Protein AF-A0A3N5GL76-F1 (afdb_monomer)

Sequence (429 aa):
MSTSVSLRRSLRKIQTFRLLPRRDLETIIERMIYKEYKPGEVLWRTSAQTDFLGIIQRGDIVVEYRVNGSVIRSVKLSAGDFMLPRNLKGANTHSTVLTRAVTDVRLCVLRMDQIDILRSKWSGADISLSQKIRYDQSLTWKMLWIAIVVCSIMFLSWNDMIRVASGILYSISDNASQSTYDDQRALELLKYAESIDPEAVFAHNREGYLWFQRKILPKAKEAFEQALEIDQVNGPVLNNLSVMYFATDQVSQAMAYQQRAVQNDPDSALVKYNMGVVLMKQNYNIDALREFKEASFINPTWALPYIQQGFLYTQAGDYVKSEDAARKAIKIDFTQKPAHLILAIALYNQDKSREALKTVEYILRIDPEDRISRFYMARILSDLGEFDAALLTLKRLLKSTTDPGQISRITAEIEAIHRFLKSLPPGAR

Mean predicted aligned error: 17.06 Å

Nearest PDB structures (foldseek):
  6eou-assembly1_A  TM=8.530E-01  e=4.451E-11  Homo sapiens
  6q6h-assembly1_J  TM=8.115E-01  e=1.788E-09  Homo sapiens
  5a31-assembly1_F  TM=7.720E-01  e=1.161E-09  Homo sapiens
  8a61-assembly1_F  TM=8.236E-01  e=9.578E-09  Saccharomyces cerevisiae
  9gaw-assembly1_J  TM=5.959E-01  e=9.130E-09  Homo sapiens

Radius of gyration: 29.06 Å; Cα contacts (8 Å, |Δi|>4): 578; chains: 1; bounding box: 67×46×91 Å

Structure (mmCIF, N/CA/C/O backbone):
data_AF-A0A3N5GL76-F1
#
_entry.id   AF-A0A3N5GL76-F1
#
loop_
_atom_site.group_PDB
_atom_site.id
_atom_site.type_symbol
_atom_site.label_atom_id
_atom_site.label_alt_id
_atom_site.label_comp_id
_atom_site.label_asym_id
_atom_site.label_entity_id
_atom_site.label_seq_id
_atom_site.pdbx_PDB_ins_code
_atom_site.Cartn_x
_atom_site.Cartn_y
_atom_site.Cartn_z
_atom_site.occupancy
_atom_site.B_iso_or_equiv
_atom_site.auth_seq_id
_atom_site.auth_comp_id
_atom_site.auth_asym_id
_atom_site.auth_atom_id
_atom_site.pdbx_PDB_model_num
ATOM 1 N N . MET A 1 1 ? -8.701 12.694 -48.378 1.00 45.00 1 MET A N 1
ATOM 2 C CA . MET A 1 1 ? -9.925 11.864 -48.471 1.00 45.00 1 MET A CA 1
ATOM 3 C C . MET A 1 1 ? -9.520 10.462 -48.887 1.00 45.00 1 MET A C 1
ATOM 5 O O . MET A 1 1 ? -8.949 10.328 -49.955 1.00 45.00 1 MET A O 1
ATOM 9 N N . SER A 1 2 ? -9.740 9.442 -48.055 1.00 35.62 2 SER A N 1
ATOM 10 C CA . SER A 1 2 ? -9.559 8.043 -48.467 1.00 35.62 2 SER A CA 1
ATOM 11 C C . SER A 1 2 ? -10.301 7.112 -47.500 1.00 35.62 2 SER A C 1
ATOM 13 O O . SER A 1 2 ? -9.839 6.809 -46.405 1.00 35.62 2 SER A O 1
ATOM 15 N N . THR A 1 3 ? -11.511 6.746 -47.930 1.00 43.53 3 THR A N 1
ATOM 16 C CA . THR A 1 3 ? -12.314 5.575 -47.542 1.00 43.53 3 THR A CA 1
ATOM 17 C C . THR A 1 3 ? -12.700 5.424 -46.067 1.00 43.53 3 THR A C 1
ATOM 19 O O . THR A 1 3 ? -12.054 4.712 -45.305 1.00 43.53 3 THR A O 1
ATOM 22 N N . SER A 1 4 ? -13.840 6.005 -45.669 1.00 50.34 4 SER A N 1
ATOM 23 C CA . SER A 1 4 ? -14.575 5.426 -44.540 1.00 50.34 4 SER A CA 1
ATOM 24 C C . SER A 1 4 ? -15.046 4.029 -44.959 1.00 50.34 4 SER A C 1
ATOM 26 O O . SER A 1 4 ? -15.718 3.851 -45.979 1.00 50.34 4 SER A O 1
ATOM 28 N N . VAL A 1 5 ? -14.633 3.002 -44.221 1.00 61.47 5 VAL A N 1
ATOM 29 C CA . VAL A 1 5 ? -15.070 1.633 -44.507 1.00 61.47 5 VAL A CA 1
ATOM 30 C C . VAL A 1 5 ? -16.506 1.475 -44.009 1.00 61.47 5 VAL A C 1
ATOM 32 O O . VAL A 1 5 ? -16.834 1.866 -42.888 1.00 61.47 5 VAL A O 1
ATOM 35 N N . SER A 1 6 ? -17.386 0.909 -44.841 1.00 78.75 6 SER A N 1
ATOM 36 C CA . SER A 1 6 ? -18.772 0.640 -44.442 1.00 78.75 6 SER A CA 1
ATOM 37 C C . SER A 1 6 ? -18.801 -0.293 -43.227 1.00 78.75 6 SER A C 1
ATOM 39 O O . SER A 1 6 ? -18.352 -1.437 -43.323 1.00 78.75 6 SER A O 1
ATOM 41 N N . LEU A 1 7 ? -19.379 0.164 -42.108 1.00 80.56 7 LEU A N 1
ATOM 42 C CA . LEU A 1 7 ? -19.514 -0.625 -40.873 1.00 80.56 7 LEU A CA 1
ATOM 43 C C . LEU A 1 7 ? -20.190 -1.978 -41.125 1.00 80.56 7 LEU A C 1
ATOM 45 O O . LEU A 1 7 ? -19.774 -2.989 -40.568 1.00 80.56 7 LEU A O 1
ATOM 49 N N . ARG A 1 8 ? -21.157 -2.030 -42.051 1.00 81.31 8 ARG A N 1
ATOM 50 C CA . ARG A 1 8 ? -21.812 -3.276 -42.484 1.00 81.31 8 ARG A CA 1
ATOM 51 C C . ARG A 1 8 ? -20.815 -4.291 -43.034 1.00 81.31 8 ARG A C 1
ATOM 53 O O . ARG A 1 8 ? -20.909 -5.479 -42.735 1.00 81.31 8 ARG A O 1
ATOM 60 N N . ARG A 1 9 ? -19.860 -3.832 -43.850 1.00 81.19 9 ARG A N 1
ATOM 61 C CA . ARG A 1 9 ? -18.835 -4.690 -44.458 1.00 81.19 9 ARG A CA 1
ATOM 62 C C . ARG A 1 9 ? -17.897 -5.245 -43.389 1.00 81.19 9 ARG A C 1
ATOM 64 O O . ARG A 1 9 ? -17.576 -6.428 -43.443 1.00 81.19 9 ARG A O 1
ATOM 71 N N . SER A 1 10 ? -17.512 -4.423 -42.415 1.00 81.19 10 SER A N 1
ATOM 72 C CA . SER A 1 10 ? -16.672 -4.840 -41.286 1.00 81.19 10 SER A CA 1
ATOM 73 C C . SER A 1 10 ? -17.399 -5.813 -40.356 1.00 81.19 10 SER A C 1
ATOM 75 O O . SER A 1 10 ? -16.844 -6.856 -40.024 1.00 81.19 10 SER A O 1
ATOM 77 N N . LEU A 1 11 ? -18.666 -5.548 -40.016 1.00 75.62 11 LEU A N 1
ATOM 78 C CA . LEU A 1 11 ? -19.491 -6.449 -39.204 1.00 75.62 11 LEU A CA 1
ATOM 79 C C . LEU A 1 11 ? -19.627 -7.828 -39.861 1.00 75.62 11 LEU A C 1
ATOM 81 O O . LEU A 1 11 ? -19.427 -8.839 -39.198 1.00 75.62 11 LEU A O 1
ATOM 85 N N . ARG A 1 12 ? -19.850 -7.895 -41.181 1.00 81.19 12 ARG A N 1
ATOM 86 C CA . ARG A 1 12 ? -19.952 -9.175 -41.911 1.00 81.19 12 ARG A CA 1
ATOM 87 C C . ARG A 1 12 ? -18.671 -10.019 -41.917 1.00 81.19 12 ARG A C 1
ATOM 89 O O . ARG A 1 12 ? -18.743 -11.221 -42.200 1.00 81.19 12 ARG A O 1
ATOM 96 N N . LYS A 1 13 ? -17.504 -9.439 -41.600 1.00 76.88 13 LYS A N 1
ATOM 97 C CA . LYS A 1 13 ? -16.268 -10.217 -41.406 1.00 76.88 13 LYS A CA 1
ATOM 98 C C . LYS A 1 13 ? -16.378 -11.132 -40.180 1.00 76.88 13 LYS A C 1
ATOM 100 O O . LYS A 1 13 ? -15.825 -12.231 -40.203 1.00 76.88 13 LYS A O 1
ATOM 105 N N . ILE A 1 14 ? -17.137 -10.722 -39.162 1.00 69.94 14 ILE A N 1
ATOM 106 C CA . ILE A 1 14 ? -17.344 -11.451 -37.908 1.00 69.94 14 ILE A CA 1
ATOM 107 C C . ILE A 1 14 ? -18.424 -12.517 -38.118 1.00 69.94 14 ILE A C 1
ATOM 109 O O . ILE A 1 14 ? -19.529 -12.217 -38.568 1.00 69.94 14 ILE A O 1
ATOM 113 N N . GLN A 1 15 ? -18.113 -13.767 -37.766 1.00 67.12 15 GLN A N 1
ATOM 114 C CA . GLN A 1 15 ? -18.992 -14.922 -37.989 1.00 67.12 15 GLN A CA 1
ATOM 115 C C . GLN A 1 15 ? -20.411 -14.706 -37.439 1.00 67.12 15 GLN A C 1
ATOM 117 O O . GLN A 1 15 ? -21.379 -14.976 -38.144 1.00 67.12 15 GLN A O 1
ATOM 122 N N . THR A 1 16 ? -20.522 -14.138 -36.236 1.00 64.38 16 THR A N 1
ATOM 123 C CA . THR A 1 16 ? -21.782 -13.817 -35.545 1.00 64.38 16 THR A CA 1
ATOM 124 C C . THR A 1 16 ? -22.713 -12.919 -36.361 1.00 64.38 16 THR A C 1
ATOM 126 O O . THR A 1 16 ? -23.918 -13.136 -36.370 1.00 64.38 16 THR A O 1
ATOM 129 N N . PHE A 1 17 ? -22.174 -11.922 -37.069 1.00 74.06 17 PHE A N 1
ATOM 130 C CA . PHE A 1 17 ? -22.975 -10.921 -37.788 1.00 74.06 17 PHE A CA 1
ATOM 131 C C . PHE A 1 17 ? -23.073 -11.201 -39.292 1.00 74.06 17 PHE A C 1
ATOM 133 O O . PHE A 1 17 ? -23.785 -10.503 -40.012 1.00 74.06 17 PHE A O 1
ATOM 140 N N . ARG A 1 18 ? -22.360 -12.217 -39.795 1.00 76.56 18 ARG A N 1
ATOM 141 C CA . ARG A 1 18 ? -22.274 -12.527 -41.228 1.00 76.56 18 ARG A CA 1
ATOM 142 C C . ARG A 1 18 ? -23.629 -12.872 -41.846 1.00 76.56 18 ARG A C 1
ATOM 144 O O . ARG A 1 18 ? -23.879 -12.480 -42.983 1.00 76.56 18 ARG A O 1
ATOM 151 N N . LEU A 1 19 ? -24.466 -13.597 -41.103 1.00 74.50 19 LEU A N 1
ATOM 152 C CA . LEU A 1 19 ? -25.762 -14.107 -41.563 1.00 74.50 19 LEU A CA 1
ATOM 153 C C . LEU A 1 19 ? -26.955 -13.265 -41.094 1.00 74.50 19 LEU A C 1
ATOM 155 O O . LEU A 1 19 ? -28.089 -13.593 -41.432 1.00 74.50 19 LEU A O 1
ATOM 159 N N . LEU A 1 20 ? -26.725 -12.187 -40.335 1.00 72.81 20 LEU A N 1
ATOM 160 C CA . LEU A 1 20 ? -27.826 -11.359 -39.856 1.00 72.81 20 LEU A CA 1
ATOM 161 C C . LEU A 1 20 ? -28.514 -10.616 -41.016 1.00 72.81 20 LEU A C 1
ATOM 163 O O . LEU A 1 20 ? -27.828 -10.075 -41.900 1.00 72.81 20 LEU A O 1
ATOM 167 N N . PRO A 1 21 ? -29.859 -10.538 -41.005 1.00 77.94 21 PRO A N 1
ATOM 168 C CA . PRO A 1 21 ? -30.613 -9.692 -41.915 1.00 77.94 21 PRO A CA 1
ATOM 169 C C . PRO A 1 21 ? -30.118 -8.246 -41.884 1.00 77.94 21 PRO A C 1
ATOM 171 O O . PRO A 1 21 ? -29.675 -7.727 -40.858 1.00 77.94 21 PRO A O 1
ATOM 174 N N . ARG A 1 22 ? -30.235 -7.553 -43.023 1.00 77.44 22 ARG A N 1
ATOM 175 C CA . ARG A 1 22 ? -29.781 -6.159 -43.141 1.00 77.44 22 ARG A CA 1
ATOM 176 C C . ARG A 1 22 ? -30.419 -5.256 -42.083 1.00 77.44 22 ARG A C 1
ATOM 178 O O . ARG A 1 22 ? -29.711 -4.438 -41.516 1.00 77.44 22 ARG A O 1
ATOM 185 N N . ARG A 1 23 ? -31.714 -5.439 -41.803 1.00 78.38 23 ARG A N 1
ATOM 186 C CA . ARG A 1 23 ? -32.461 -4.676 -40.793 1.00 78.38 23 ARG A CA 1
ATOM 187 C C . ARG A 1 23 ? -31.800 -4.751 -39.412 1.00 78.38 23 ARG A C 1
ATOM 189 O O . ARG A 1 23 ? -31.580 -3.714 -38.800 1.00 78.38 23 ARG A O 1
ATOM 196 N N . ASP A 1 24 ? -31.413 -5.947 -38.977 1.00 74.50 24 ASP A N 1
ATOM 197 C CA . ASP A 1 24 ? -30.811 -6.158 -37.657 1.00 74.50 24 ASP A CA 1
ATOM 198 C C . ASP A 1 24 ? -29.392 -5.585 -37.581 1.00 74.50 24 ASP A C 1
ATOM 200 O O . ASP A 1 24 ? -28.999 -5.029 -36.557 1.00 74.50 24 ASP A O 1
ATOM 204 N N . LEU A 1 25 ? -28.637 -5.643 -38.686 1.00 75.25 25 LEU A N 1
ATOM 205 C CA . LEU A 1 25 ? -27.336 -4.977 -38.783 1.00 75.25 25 LEU A CA 1
ATOM 206 C C . LEU A 1 25 ? -27.452 -3.451 -38.662 1.00 75.25 25 LEU A C 1
ATOM 208 O O . LEU A 1 25 ? -26.600 -2.853 -38.010 1.00 75.25 25 LEU A O 1
ATOM 212 N N . GLU A 1 26 ? -28.475 -2.817 -39.252 1.00 79.56 26 GLU A N 1
ATOM 213 C CA . GLU A 1 26 ? -28.678 -1.367 -39.075 1.00 79.56 26 GLU A CA 1
ATOM 214 C C . GLU A 1 26 ? -29.009 -1.036 -37.613 1.00 79.56 26 GLU A C 1
ATOM 216 O O . GLU A 1 26 ? -28.407 -0.126 -37.054 1.00 79.56 26 GLU A O 1
ATOM 221 N N . THR A 1 27 ? -29.870 -1.820 -36.951 1.00 75.75 27 THR A N 1
ATOM 222 C CA . THR A 1 27 ? -30.196 -1.620 -35.526 1.00 75.75 27 THR A CA 1
ATOM 223 C C . THR A 1 27 ? -28.968 -1.751 -34.619 1.00 75.75 27 THR A C 1
ATOM 225 O O . THR A 1 27 ? -28.855 -1.047 -33.615 1.00 75.75 27 THR A O 1
ATOM 228 N N . ILE A 1 28 ? -28.026 -2.636 -34.960 1.00 72.25 28 ILE A N 1
ATOM 229 C CA . ILE A 1 28 ? -26.739 -2.731 -34.259 1.00 72.25 28 ILE A CA 1
ATOM 230 C C . ILE A 1 28 ? -25.911 -1.465 -34.494 1.00 72.25 28 ILE A C 1
ATOM 232 O O . ILE A 1 28 ? -25.393 -0.897 -33.535 1.00 72.25 28 ILE A O 1
ATOM 236 N N . ILE A 1 29 ? -25.793 -1.024 -35.751 1.00 80.25 29 ILE A N 1
ATOM 237 C CA . ILE A 1 29 ? -25.009 0.157 -36.138 1.00 80.25 29 ILE A CA 1
ATOM 238 C C . ILE A 1 29 ? -25.532 1.420 -35.443 1.00 80.25 29 ILE A C 1
ATOM 240 O O . ILE A 1 29 ? -24.730 2.199 -34.936 1.00 80.25 29 ILE A O 1
ATOM 244 N N . GLU A 1 30 ? -26.852 1.594 -35.353 1.00 79.31 30 GLU A N 1
ATOM 245 C CA . GLU A 1 30 ? -27.503 2.720 -34.662 1.00 79.31 30 GLU A CA 1
ATOM 246 C C . GLU A 1 30 ? -27.156 2.802 -33.169 1.00 79.31 30 GLU A C 1
ATOM 248 O O . GLU A 1 30 ? -27.197 3.880 -32.581 1.00 79.31 30 GLU A O 1
ATOM 253 N N . ARG A 1 31 ? -26.791 1.676 -32.545 1.00 75.00 31 ARG A N 1
ATOM 254 C CA . ARG A 1 31 ? -26.395 1.610 -31.130 1.00 75.00 31 ARG A CA 1
ATOM 255 C C . ARG A 1 31 ? -24.891 1.721 -30.902 1.00 75.00 31 ARG A C 1
ATOM 257 O O . ARG A 1 31 ? -24.461 1.745 -29.748 1.00 75.00 31 ARG A O 1
ATOM 264 N N . MET A 1 32 ? -24.080 1.756 -31.960 1.00 80.38 32 MET A N 1
ATOM 265 C CA . MET A 1 32 ? -22.637 1.918 -31.814 1.00 80.38 32 MET A CA 1
ATOM 266 C C . MET A 1 32 ? -22.286 3.385 -31.544 1.00 80.38 32 MET A C 1
ATOM 268 O O . MET A 1 32 ? -22.858 4.304 -32.124 1.00 80.38 32 MET A O 1
ATOM 272 N N . ILE A 1 33 ? -21.299 3.603 -30.681 1.00 80.12 33 ILE A N 1
ATOM 273 C CA . ILE A 1 33 ? -20.817 4.930 -30.296 1.00 80.12 33 ILE A CA 1
ATOM 274 C C . ILE A 1 33 ? -19.494 5.199 -31.009 1.00 80.12 33 ILE A C 1
ATOM 276 O O . ILE A 1 33 ? -18.626 4.326 -31.077 1.00 80.12 33 ILE A O 1
ATOM 280 N N . TYR A 1 34 ? -19.316 6.416 -31.514 1.00 83.44 34 TYR A N 1
ATOM 281 C CA . TYR A 1 34 ? -18.061 6.845 -32.123 1.00 83.44 34 TYR A CA 1
ATOM 282 C C . TYR A 1 34 ? -17.116 7.421 -31.075 1.00 83.44 34 TYR A C 1
ATOM 284 O O . TYR A 1 34 ? -17.518 8.203 -30.216 1.00 83.44 34 TYR A O 1
ATOM 292 N N . LYS A 1 35 ? -15.845 7.045 -31.178 1.00 84.81 35 LYS A N 1
ATOM 293 C CA . LYS A 1 35 ? -14.746 7.632 -30.419 1.00 84.81 35 LYS A CA 1
ATOM 294 C C . LYS A 1 35 ? -13.632 8.022 -31.371 1.00 84.81 35 LYS A C 1
ATOM 296 O O . LYS A 1 35 ? -13.310 7.270 -32.292 1.00 84.81 35 LYS A O 1
ATOM 301 N N . GLU A 1 36 ? -13.062 9.190 -31.141 1.00 87.56 36 GLU A N 1
ATOM 302 C CA . GLU A 1 36 ? -11.925 9.690 -31.900 1.00 87.56 36 GLU A CA 1
ATOM 303 C C . GLU A 1 36 ? -10.697 9.693 -31.005 1.00 87.56 36 GLU A C 1
ATOM 305 O O . GLU A 1 36 ? -10.800 10.004 -29.820 1.00 87.56 36 GLU A O 1
ATOM 310 N N . TYR A 1 37 ? -9.569 9.303 -31.585 1.00 84.12 37 TYR A N 1
ATOM 311 C CA . TYR A 1 37 ? -8.294 9.206 -30.900 1.00 84.12 37 TYR A CA 1
ATOM 312 C C . TYR A 1 37 ? -7.211 9.855 -31.746 1.00 84.12 37 TYR A C 1
ATOM 314 O O . TYR A 1 37 ? -7.135 9.616 -32.955 1.00 84.12 37 TYR A O 1
ATOM 322 N N . LYS A 1 38 ? -6.366 10.650 -31.100 1.00 87.06 38 LYS A N 1
ATOM 323 C CA . LYS A 1 38 ? -5.179 11.248 -31.715 1.00 87.06 38 LYS A CA 1
ATOM 324 C C . LYS A 1 38 ? -3.995 10.274 -31.681 1.00 87.06 38 LYS A C 1
ATOM 326 O O . LYS A 1 38 ? -3.970 9.384 -30.828 1.00 87.06 38 LYS A O 1
ATOM 331 N N . PRO A 1 39 ? -2.989 10.439 -32.560 1.00 87.25 39 PRO A N 1
ATOM 332 C CA . PRO A 1 39 ? -1.768 9.641 -32.523 1.00 87.25 39 PRO A CA 1
ATOM 333 C C . PRO A 1 39 ? -1.150 9.598 -31.118 1.00 87.25 39 PRO A C 1
ATOM 335 O O . PRO A 1 39 ? -1.017 10.625 -30.457 1.00 87.25 39 PRO A O 1
ATOM 338 N N . GLY A 1 40 ? -0.779 8.402 -30.665 1.00 74.19 40 GLY A N 1
ATOM 339 C CA . GLY A 1 40 ? -0.200 8.147 -29.344 1.00 74.19 40 GLY A CA 1
ATOM 340 C C . GLY A 1 40 ? -1.215 7.907 -28.221 1.00 74.19 40 GLY A C 1
ATOM 341 O O . GLY A 1 40 ? -0.841 7.328 -27.200 1.00 74.19 40 GLY A O 1
ATOM 342 N N . GLU A 1 41 ? -2.489 8.272 -28.395 1.00 74.94 41 GLU A N 1
ATOM 343 C CA . GLU A 1 41 ? -3.509 8.037 -27.370 1.00 74.94 41 GLU A CA 1
ATOM 344 C C . GLU A 1 41 ? -3.783 6.543 -27.176 1.00 74.94 41 GLU A C 1
ATOM 346 O O . GLU A 1 41 ? -3.725 5.735 -28.109 1.00 74.94 41 GLU A O 1
ATOM 351 N N . VAL A 1 42 ? -4.099 6.172 -25.936 1.00 79.94 42 VAL A N 1
ATOM 352 C CA . VAL A 1 42 ? -4.422 4.794 -25.568 1.00 79.94 42 VAL A CA 1
ATOM 353 C C . VAL A 1 42 ? -5.914 4.552 -25.775 1.00 79.94 42 VAL A C 1
ATOM 355 O O . VAL A 1 42 ? -6.755 5.152 -25.107 1.00 79.94 42 VAL A O 1
ATOM 358 N N . LEU A 1 43 ? -6.248 3.627 -26.674 1.00 76.31 43 LEU A N 1
ATOM 359 C CA . LEU A 1 43 ? -7.631 3.247 -26.955 1.00 76.31 43 LEU A CA 1
ATOM 360 C C . LEU A 1 43 ? -8.154 2.229 -25.947 1.00 76.31 43 LEU A C 1
ATOM 362 O O . LEU A 1 43 ? -9.335 2.253 -25.598 1.00 76.31 43 LEU A O 1
ATOM 366 N N . TRP A 1 44 ? -7.298 1.289 -25.536 1.00 70.06 44 TRP A N 1
ATOM 367 C CA . TRP A 1 44 ? -7.729 0.115 -24.786 1.00 70.06 44 TRP A CA 1
ATOM 368 C C . TRP A 1 44 ? -6.617 -0.485 -23.916 1.00 70.06 44 TRP A C 1
ATOM 370 O O . TRP A 1 44 ? -5.449 -0.511 -24.314 1.00 70.06 44 TRP A O 1
ATOM 380 N N . ARG A 1 45 ? -7.016 -0.979 -22.732 1.00 67.62 45 ARG A N 1
ATOM 381 C CA . ARG A 1 45 ? -6.197 -1.713 -21.753 1.00 67.62 45 ARG A CA 1
ATOM 382 C C . ARG A 1 45 ? -7.009 -2.889 -21.192 1.00 67.62 45 ARG A C 1
ATOM 384 O O . ARG A 1 45 ? -8.139 -2.694 -20.739 1.00 67.62 45 ARG A O 1
ATOM 391 N N . THR A 1 46 ? -6.458 -4.103 -21.207 1.00 57.31 46 THR A N 1
ATOM 392 C CA . THR A 1 46 ? -7.199 -5.344 -20.869 1.00 57.31 46 THR A CA 1
ATOM 393 C C . THR A 1 46 ? -7.644 -5.442 -19.412 1.00 57.31 46 THR A C 1
ATOM 395 O O . THR A 1 46 ? -8.621 -6.133 -19.134 1.00 57.31 46 THR A O 1
ATOM 398 N N . SER A 1 47 ? -6.982 -4.747 -18.482 1.00 47.94 47 SER A N 1
ATOM 399 C CA . SER A 1 47 ? -7.335 -4.782 -17.056 1.00 47.94 47 SER A CA 1
ATOM 400 C C . SER A 1 47 ? -8.638 -4.044 -16.718 1.00 47.94 47 SER A C 1
ATOM 402 O O . SER A 1 47 ? -9.162 -4.235 -15.625 1.00 47.94 47 SER A O 1
ATOM 404 N N . ALA A 1 48 ? -9.197 -3.248 -17.644 1.00 43.78 48 ALA A N 1
ATOM 405 C CA . ALA A 1 48 ? -10.304 -2.338 -17.338 1.00 43.78 48 ALA A CA 1
ATOM 406 C C . ALA A 1 48 ? -11.609 -2.557 -18.128 1.00 43.78 48 ALA A C 1
ATOM 408 O O . ALA A 1 48 ? -12.649 -2.056 -17.704 1.00 43.78 48 ALA A O 1
ATOM 409 N N . GLN A 1 49 ? -11.607 -3.242 -19.279 1.00 50.31 49 GLN A N 1
ATOM 410 C CA . GLN A 1 49 ? -12.813 -3.347 -20.118 1.00 50.31 49 GLN A CA 1
ATOM 411 C C . GLN A 1 49 ? -12.879 -4.675 -20.878 1.00 50.31 49 GLN A C 1
ATOM 413 O O . GLN A 1 49 ? -12.188 -4.859 -21.882 1.00 50.31 49 GLN A O 1
ATOM 418 N N . THR A 1 50 ? -13.749 -5.581 -20.425 1.00 48.94 50 THR A N 1
ATOM 419 C CA . THR A 1 50 ? -13.965 -6.905 -21.036 1.00 48.94 50 THR A CA 1
ATOM 420 C C . THR A 1 50 ? -15.138 -6.961 -22.017 1.00 48.94 50 THR A C 1
ATOM 422 O O . THR A 1 50 ? -15.289 -7.965 -22.712 1.00 48.94 50 THR A O 1
ATOM 425 N N . ASP A 1 51 ? -15.938 -5.892 -22.122 1.00 53.34 51 ASP A N 1
ATOM 426 C CA . ASP A 1 51 ? -17.319 -6.001 -22.614 1.00 53.34 51 ASP A CA 1
ATOM 427 C C . ASP A 1 51 ? -17.651 -5.015 -23.750 1.00 53.34 51 ASP A C 1
ATOM 429 O O . ASP A 1 51 ? -18.675 -4.333 -23.711 1.00 53.34 51 ASP A O 1
ATOM 433 N N . PHE A 1 52 ? -16.822 -4.916 -24.797 1.00 65.69 52 PHE A N 1
ATOM 434 C CA . PHE A 1 52 ? -17.223 -4.210 -26.027 1.00 65.69 52 PHE A CA 1
ATOM 435 C C . PHE A 1 52 ? -16.575 -4.760 -27.310 1.00 65.69 52 PHE A C 1
ATOM 437 O O . PHE A 1 52 ? -15.457 -5.259 -27.289 1.00 65.69 52 PHE A O 1
ATOM 444 N N . LEU A 1 53 ? -17.269 -4.636 -28.442 1.00 72.81 53 LEU A N 1
ATOM 445 C CA . LEU A 1 53 ? -16.764 -4.827 -29.804 1.00 72.81 53 LEU A CA 1
ATOM 446 C C . LEU A 1 53 ? -16.298 -3.476 -30.364 1.00 72.81 53 LEU A C 1
ATOM 448 O O . LEU A 1 53 ? -17.072 -2.519 -30.370 1.00 72.81 53 LEU A O 1
ATOM 452 N N . GLY A 1 54 ? -15.062 -3.400 -30.862 1.00 80.44 54 GLY A N 1
ATOM 453 C CA . GLY A 1 54 ? -14.529 -2.212 -31.541 1.00 80.44 54 GLY A CA 1
ATOM 454 C C . GLY A 1 54 ? -14.311 -2.457 -33.034 1.00 80.44 54 GLY A C 1
ATOM 455 O O . GLY A 1 54 ? -13.747 -3.482 -33.401 1.00 80.44 54 GLY A O 1
ATOM 456 N N . ILE A 1 55 ? -14.722 -1.528 -33.899 1.00 83.44 55 ILE A N 1
ATOM 457 C CA . ILE A 1 55 ? -14.450 -1.547 -35.346 1.00 83.44 55 ILE A CA 1
ATOM 458 C C . ILE A 1 55 ? -13.716 -0.269 -35.731 1.00 83.44 55 ILE A C 1
ATOM 460 O O . ILE A 1 55 ? -14.191 0.834 -35.455 1.00 83.44 55 ILE A O 1
ATOM 464 N N . ILE A 1 56 ? -12.578 -0.409 -36.406 1.00 86.25 56 ILE A N 1
ATOM 465 C CA . ILE A 1 56 ? -11.782 0.730 -36.865 1.00 86.25 56 ILE A CA 1
ATOM 466 C C . ILE A 1 56 ? -12.431 1.266 -38.140 1.00 86.25 56 ILE A C 1
ATOM 468 O O . ILE A 1 56 ? -12.433 0.601 -39.176 1.00 86.25 56 ILE A O 1
ATOM 472 N N . GLN A 1 57 ? -13.016 2.460 -38.083 1.00 84.75 57 GLN A N 1
ATOM 473 C CA . GLN A 1 57 ? -13.646 3.082 -39.249 1.00 84.75 57 GLN A CA 1
ATOM 474 C C . GLN A 1 57 ? -12.618 3.818 -40.116 1.00 84.75 57 GLN A C 1
ATOM 476 O O . GLN A 1 57 ? -12.754 3.860 -41.341 1.00 84.75 57 GLN A O 1
ATOM 481 N N . ARG A 1 58 ? -11.610 4.408 -39.467 1.00 88.25 58 ARG A N 1
ATOM 482 C CA . ARG A 1 58 ? -10.508 5.151 -40.083 1.00 88.25 58 ARG A CA 1
ATOM 483 C C . ARG A 1 58 ? -9.286 5.108 -39.167 1.00 88.25 58 ARG A C 1
ATOM 485 O O . ARG A 1 58 ? -9.457 5.120 -37.951 1.00 88.25 58 ARG A O 1
ATOM 492 N N . GLY A 1 59 ? -8.099 5.132 -39.765 1.00 87.44 59 GLY A N 1
ATOM 493 C CA . GLY A 1 59 ? -6.823 5.193 -39.060 1.00 87.44 59 GLY A CA 1
ATOM 494 C C . GLY A 1 59 ? -6.214 3.816 -38.814 1.00 87.44 59 GLY A C 1
ATOM 495 O O . GLY A 1 59 ? -6.774 2.790 -39.202 1.00 87.44 59 GLY A O 1
ATOM 496 N N . ASP A 1 60 ? -5.059 3.840 -38.166 1.00 86.88 60 ASP A N 1
ATOM 497 C CA . ASP A 1 60 ? -4.244 2.681 -37.827 1.00 86.88 60 ASP A CA 1
ATOM 498 C C . ASP A 1 60 ? -4.025 2.645 -36.319 1.00 86.88 60 ASP A C 1
ATOM 500 O O . ASP A 1 60 ? -3.744 3.672 -35.695 1.00 86.88 60 ASP A O 1
ATOM 504 N N . ILE A 1 61 ? -4.096 1.450 -35.747 1.00 86.44 61 ILE A N 1
ATOM 505 C CA . ILE A 1 61 ? -3.785 1.198 -34.343 1.00 86.44 61 ILE A CA 1
ATOM 506 C C . ILE A 1 61 ? -2.738 0.099 -34.236 1.00 86.44 61 ILE A C 1
ATOM 508 O O . ILE A 1 61 ? -2.607 -0.755 -35.114 1.00 86.44 61 ILE A O 1
ATOM 512 N N . VAL A 1 62 ? -2.020 0.098 -33.124 1.00 86.69 62 VAL A N 1
ATOM 513 C CA . VAL A 1 62 ? -1.101 -0.974 -32.756 1.00 86.69 62 VAL A CA 1
ATOM 514 C C . VAL A 1 62 ? -1.570 -1.580 -31.445 1.00 86.69 62 VAL A C 1
ATOM 516 O O . VAL A 1 62 ? -1.848 -0.869 -30.481 1.00 86.69 62 VAL A O 1
ATOM 519 N N . VAL A 1 63 ? -1.690 -2.904 -31.444 1.00 82.69 63 VAL A N 1
ATOM 520 C CA . VAL A 1 63 ? -2.073 -3.734 -30.306 1.00 82.69 63 VAL A CA 1
ATOM 521 C C . VAL A 1 63 ? -0.828 -4.465 -29.817 1.00 82.69 63 VAL A C 1
ATOM 523 O O . VAL A 1 63 ? -0.325 -5.366 -30.489 1.00 82.69 63 VAL A O 1
ATOM 526 N N . GLU A 1 64 ? -0.341 -4.093 -28.642 1.00 79.94 64 GLU A N 1
ATOM 527 C CA . GLU A 1 64 ? 0.835 -4.677 -28.006 1.00 79.94 64 GLU A CA 1
ATOM 528 C C . GLU A 1 64 ? 0.427 -5.592 -26.860 1.00 79.94 64 GLU A C 1
ATOM 530 O O . GLU A 1 64 ? -0.286 -5.184 -25.947 1.00 79.94 64 GLU A O 1
ATOM 535 N N . TYR A 1 65 ? 0.922 -6.822 -26.877 1.00 73.94 65 TYR A N 1
ATOM 536 C CA . TYR A 1 65 ? 0.795 -7.778 -25.789 1.00 73.94 65 TYR A CA 1
ATOM 537 C C . TYR A 1 65 ? 2.052 -7.677 -24.935 1.00 73.94 65 TYR A C 1
ATOM 539 O O . TYR A 1 65 ? 3.151 -7.973 -25.411 1.00 73.94 65 TYR A O 1
ATOM 547 N N . ARG A 1 66 ? 1.886 -7.256 -23.685 1.00 68.94 66 ARG A N 1
ATOM 548 C CA . ARG A 1 66 ? 2.968 -7.032 -22.731 1.00 68.94 66 ARG A CA 1
ATOM 549 C C . ARG A 1 66 ? 2.885 -8.018 -21.574 1.00 68.94 66 ARG A C 1
ATOM 551 O O . ARG A 1 66 ? 1.789 -8.344 -21.132 1.00 68.94 66 ARG A O 1
ATOM 558 N N . VAL A 1 67 ? 4.023 -8.456 -21.050 1.00 63.16 67 VAL A N 1
ATOM 559 C CA . VAL A 1 67 ? 4.116 -9.177 -19.766 1.00 63.16 67 VAL A CA 1
ATOM 560 C C . VAL A 1 67 ? 5.213 -8.507 -18.958 1.00 63.16 67 VAL A C 1
ATOM 562 O O . VAL A 1 67 ? 6.304 -8.287 -19.475 1.00 63.16 67 VAL A O 1
ATOM 565 N N . ASN A 1 68 ? 4.911 -8.151 -17.708 1.00 60.19 68 ASN A N 1
ATOM 566 C CA . ASN A 1 68 ? 5.838 -7.449 -16.811 1.00 60.19 68 ASN A CA 1
ATOM 567 C C . ASN A 1 68 ? 6.481 -6.187 -17.433 1.00 60.19 68 ASN A C 1
ATOM 569 O O . ASN A 1 68 ? 7.637 -5.884 -17.165 1.00 60.19 68 ASN A O 1
ATOM 573 N N . GLY A 1 69 ? 5.740 -5.461 -18.279 1.00 58.88 69 GLY A N 1
ATOM 574 C CA . GLY A 1 69 ? 6.198 -4.228 -18.938 1.00 58.88 69 GLY A CA 1
ATOM 575 C C . GLY A 1 69 ? 6.843 -4.426 -20.316 1.00 58.88 69 GLY A C 1
ATOM 576 O O . GLY A 1 69 ? 6.777 -3.524 -21.146 1.00 58.88 69 GLY A O 1
ATOM 577 N N . SER A 1 70 ? 7.364 -5.615 -20.627 1.00 61.38 70 SER A N 1
ATOM 578 C CA . SER A 1 70 ? 8.006 -5.902 -21.918 1.00 61.38 70 SER A CA 1
ATOM 579 C C . SER A 1 70 ? 6.994 -6.298 -22.996 1.00 61.38 70 SER A C 1
ATOM 581 O O . SER A 1 70 ? 6.111 -7.121 -22.749 1.00 61.38 70 SER A O 1
ATOM 583 N N . VAL A 1 71 ? 7.132 -5.747 -24.209 1.00 71.31 71 VAL A N 1
ATOM 584 C CA . VAL A 1 71 ? 6.311 -6.108 -25.381 1.00 71.31 71 VAL A CA 1
ATOM 585 C C . VAL A 1 71 ? 6.768 -7.459 -25.931 1.00 71.31 71 VAL A C 1
ATOM 587 O O . VAL A 1 71 ? 7.894 -7.596 -26.391 1.00 71.31 71 VAL A O 1
ATOM 590 N N . ILE A 1 72 ? 5.881 -8.453 -25.919 1.00 72.00 72 ILE A N 1
ATOM 591 C CA . ILE A 1 72 ? 6.148 -9.796 -26.463 1.00 72.00 72 ILE A CA 1
ATOM 592 C C . ILE A 1 72 ? 5.612 -9.931 -27.888 1.00 72.00 72 ILE A C 1
ATOM 594 O O . ILE A 1 72 ? 6.146 -10.679 -28.703 1.00 72.00 72 ILE A O 1
ATOM 598 N N . ARG A 1 73 ? 4.524 -9.225 -28.206 1.00 75.31 73 ARG A N 1
ATOM 599 C CA . ARG A 1 73 ? 3.908 -9.262 -29.533 1.00 75.31 73 ARG A CA 1
ATOM 600 C C . ARG A 1 73 ? 3.290 -7.917 -29.858 1.00 75.31 73 ARG A C 1
ATOM 602 O O . ARG A 1 73 ? 2.616 -7.340 -29.014 1.00 75.31 73 ARG A O 1
ATOM 609 N N . SER A 1 74 ? 3.442 -7.473 -31.098 1.00 78.31 74 SER A N 1
ATOM 610 C CA . SER A 1 74 ? 2.777 -6.284 -31.625 1.00 78.31 74 SER A CA 1
ATOM 611 C C . SER A 1 74 ? 1.990 -6.648 -32.882 1.00 78.31 74 SER A C 1
ATOM 613 O O . SER A 1 74 ? 2.467 -7.407 -33.727 1.00 78.31 74 SER A O 1
ATOM 615 N N . VAL A 1 75 ? 0.750 -6.173 -32.979 1.00 82.12 75 VAL A N 1
ATOM 616 C CA . VAL A 1 75 ? -0.138 -6.387 -34.126 1.00 82.12 75 VAL A CA 1
ATOM 617 C C . VAL A 1 75 ? -0.673 -5.039 -34.578 1.00 82.12 75 VAL A C 1
ATOM 619 O O . VAL A 1 75 ? -1.361 -4.355 -33.824 1.00 82.12 75 VAL A O 1
ATOM 622 N N . LYS A 1 76 ? -0.388 -4.669 -35.826 1.00 86.25 76 LYS A N 1
ATOM 623 C CA . LYS A 1 76 ? -0.979 -3.488 -36.454 1.00 86.25 76 LYS A CA 1
ATOM 624 C C . LYS A 1 76 ? -2.357 -3.843 -37.018 1.00 86.25 76 LYS A C 1
ATOM 626 O O . LYS A 1 76 ? -2.481 -4.835 -37.732 1.00 86.25 76 LYS A O 1
ATOM 631 N N . LEU A 1 77 ? -3.368 -3.040 -36.699 1.00 83.44 77 LEU A N 1
ATOM 632 C CA . LEU A 1 77 ? -4.718 -3.143 -37.256 1.00 83.44 77 LEU A CA 1
ATOM 633 C C . LEU A 1 77 ? -5.076 -1.838 -37.966 1.00 83.44 77 LEU A C 1
ATOM 635 O O . LEU A 1 77 ? -4.717 -0.753 -37.502 1.00 83.44 77 LEU A O 1
ATOM 639 N N . SER A 1 78 ? -5.807 -1.949 -39.070 1.00 88.12 78 SER A N 1
ATOM 640 C CA . SER A 1 78 ? -6.124 -0.818 -39.944 1.00 88.12 78 SER A CA 1
ATOM 641 C C . SER A 1 78 ? -7.631 -0.669 -40.154 1.00 88.12 78 SER A C 1
ATOM 643 O O . SER A 1 78 ? -8.449 -1.459 -39.673 1.00 88.12 78 SER A O 1
ATOM 645 N N . ALA A 1 79 ? -8.028 0.382 -40.873 1.00 84.69 79 ALA A N 1
ATOM 646 C CA . ALA A 1 79 ? -9.426 0.650 -41.189 1.00 84.69 79 ALA A CA 1
ATOM 647 C C . ALA A 1 79 ? -10.142 -0.578 -41.791 1.00 84.69 79 ALA A C 1
ATOM 649 O O . ALA A 1 79 ? -9.721 -1.165 -42.788 1.00 84.69 79 ALA A O 1
ATOM 650 N N . GLY A 1 80 ? -11.275 -0.944 -41.194 1.00 76.62 80 GLY A N 1
ATOM 651 C CA . GLY A 1 80 ? -12.069 -2.114 -41.555 1.00 76.62 80 GLY A CA 1
ATOM 652 C C . GLY A 1 80 ? -11.766 -3.373 -40.741 1.00 76.62 80 GLY A C 1
ATOM 653 O O . GLY A 1 80 ? -12.495 -4.360 -40.903 1.00 76.62 80 GLY A O 1
ATOM 654 N N . ASP A 1 81 ? -10.740 -3.365 -39.891 1.00 81.50 81 ASP A N 1
ATOM 655 C CA . ASP A 1 81 ? -10.490 -4.426 -38.916 1.00 81.50 81 ASP A CA 1
ATOM 656 C C . ASP A 1 81 ? -11.299 -4.206 -37.631 1.00 81.50 81 ASP A C 1
ATOM 658 O O . ASP A 1 81 ? -11.887 -3.143 -37.396 1.00 81.50 81 ASP A O 1
ATOM 662 N N . PHE A 1 82 ? -11.386 -5.254 -36.816 1.00 77.94 82 PHE A N 1
ATOM 663 C CA . PHE A 1 82 ? -12.184 -5.268 -35.596 1.00 77.94 82 PHE A CA 1
ATOM 664 C C . PHE A 1 82 ? -11.400 -5.858 -34.425 1.00 77.94 82 PHE A C 1
ATOM 666 O O . PHE A 1 82 ? -10.486 -6.661 -34.605 1.00 77.94 82 PHE A O 1
ATOM 673 N N . MET A 1 83 ? -11.802 -5.487 -33.213 1.00 74.31 83 MET A N 1
ATOM 674 C CA . MET A 1 83 ? -11.234 -5.975 -31.961 1.00 74.31 83 MET A CA 1
ATOM 675 C C . MET A 1 83 ? -12.309 -6.673 -31.130 1.00 74.31 83 MET A C 1
ATOM 677 O O . MET A 1 83 ? -13.393 -6.124 -30.921 1.00 74.31 83 MET A O 1
ATOM 681 N N . LEU A 1 84 ? -11.988 -7.870 -30.632 1.00 65.69 84 LEU A N 1
ATOM 682 C CA . LEU A 1 84 ? -12.828 -8.638 -29.711 1.00 65.69 84 LEU A CA 1
ATOM 683 C C . LEU A 1 84 ? -12.078 -8.879 -28.389 1.00 65.69 84 LEU A C 1
ATOM 685 O O . LEU A 1 84 ? -10.975 -9.427 -28.432 1.00 65.69 84 LEU A O 1
ATOM 689 N N . PRO A 1 85 ? -12.681 -8.591 -27.219 1.00 52.84 85 PRO A N 1
ATOM 690 C CA . PRO A 1 85 ? -12.024 -8.720 -25.914 1.00 52.84 85 PRO A CA 1
ATOM 691 C C . PRO A 1 85 ? -11.503 -10.130 -25.612 1.00 52.84 85 PRO A C 1
ATOM 693 O O . PRO A 1 85 ? -10.468 -10.292 -24.973 1.00 52.84 85 PRO A O 1
ATOM 696 N N . ARG A 1 86 ? -12.189 -11.175 -26.100 1.00 51.47 86 ARG A N 1
ATOM 697 C CA . ARG A 1 86 ? -11.789 -12.576 -25.868 1.00 51.47 86 ARG A CA 1
ATOM 698 C C . ARG A 1 86 ? -10.605 -13.035 -26.721 1.00 51.47 86 ARG A C 1
ATOM 700 O O . ARG A 1 86 ? -9.888 -13.924 -26.282 1.00 51.47 86 ARG A O 1
ATOM 707 N N . ASN A 1 87 ? -10.349 -12.400 -27.867 1.00 48.00 87 ASN A N 1
ATOM 708 C CA . ASN A 1 87 ? -9.167 -12.684 -28.695 1.00 48.00 87 ASN A CA 1
ATOM 709 C C . ASN A 1 87 ? -7.896 -12.004 -28.161 1.00 48.00 87 ASN A C 1
ATOM 711 O O . ASN A 1 87 ? -6.813 -12.216 -28.695 1.00 48.00 87 ASN A O 1
ATOM 715 N N . LEU A 1 88 ? -8.044 -11.177 -27.125 1.00 48.47 88 LEU A N 1
ATOM 716 C CA . LEU A 1 88 ? -6.988 -10.360 -26.542 1.00 48.47 88 LEU A CA 1
ATOM 717 C C . LEU A 1 88 ? -6.633 -10.818 -25.115 1.00 48.47 88 LEU A C 1
ATOM 719 O O . LEU A 1 88 ? -5.787 -10.211 -24.469 1.00 48.47 88 LEU A O 1
ATOM 723 N N . LYS A 1 89 ? -7.239 -11.904 -24.612 1.00 45.50 89 LYS A N 1
ATOM 724 C CA . LYS A 1 89 ? -6.712 -12.597 -23.432 1.00 45.50 89 LYS A CA 1
ATOM 725 C C . LYS A 1 89 ? -5.477 -13.381 -23.864 1.00 45.50 89 LYS A C 1
ATOM 727 O O . LYS A 1 89 ? -5.598 -14.371 -24.583 1.00 45.50 89 LYS A O 1
ATOM 732 N N . GLY A 1 90 ? -4.296 -12.947 -23.429 1.00 45.81 90 GLY A N 1
ATOM 733 C CA . GLY A 1 90 ? -3.140 -13.835 -23.426 1.00 45.81 90 GLY A CA 1
ATOM 734 C C . GLY A 1 90 ? -3.459 -15.069 -22.579 1.00 45.81 90 GLY A C 1
ATOM 735 O O . GLY A 1 90 ? -4.240 -14.995 -21.631 1.00 45.81 90 GLY A O 1
ATOM 736 N N . ALA A 1 91 ? -2.868 -16.213 -22.917 1.00 41.66 91 ALA A N 1
ATOM 737 C CA . ALA A 1 91 ? -3.075 -17.464 -22.182 1.00 41.66 91 ALA A CA 1
ATOM 738 C C . ALA A 1 91 ? -2.664 -17.381 -20.691 1.00 41.66 91 ALA A C 1
ATOM 740 O O . ALA A 1 91 ? -3.043 -18.248 -19.910 1.00 41.66 91 ALA A O 1
ATOM 741 N N . ASN A 1 92 ? -1.946 -16.321 -20.289 1.00 46.91 92 ASN A N 1
ATOM 742 C CA . ASN A 1 92 ? -1.367 -16.143 -18.960 1.00 46.91 92 ASN A CA 1
ATOM 743 C C . ASN A 1 92 ? -1.948 -14.918 -18.226 1.00 46.91 92 ASN A C 1
ATOM 745 O O . ASN A 1 92 ? -2.112 -13.840 -18.803 1.00 46.91 92 ASN A O 1
ATOM 749 N N . THR A 1 93 ? -2.167 -15.076 -16.918 1.00 46.62 93 THR A N 1
ATOM 750 C CA . THR A 1 93 ? -2.777 -14.117 -15.970 1.00 46.62 93 THR A CA 1
ATOM 751 C C . THR A 1 93 ? -2.020 -12.795 -15.773 1.00 46.62 93 THR A C 1
ATOM 753 O O . THR A 1 93 ? -2.557 -11.890 -15.148 1.00 46.62 93 THR A O 1
ATOM 756 N N . HIS A 1 94 ? -0.812 -12.660 -16.329 1.00 48.81 94 HIS A N 1
ATOM 757 C CA . HIS A 1 94 ? 0.084 -11.503 -16.155 1.00 48.81 94 HIS A CA 1
ATOM 758 C C . HIS A 1 94 ? 0.307 -10.710 -17.456 1.00 48.81 94 HIS A C 1
ATOM 760 O O . HIS A 1 94 ? 1.266 -9.948 -17.572 1.00 48.81 94 HIS A O 1
ATOM 766 N N . SER A 1 95 ? -0.539 -10.930 -18.468 1.00 57.03 95 SER A N 1
ATOM 767 C CA . SER A 1 95 ? -0.428 -10.253 -19.761 1.00 57.03 95 SER A CA 1
ATOM 768 C C . SER A 1 95 ? -1.351 -9.034 -19.847 1.00 57.03 95 SER A C 1
ATOM 770 O O . SER A 1 95 ? -2.565 -9.142 -19.679 1.00 57.03 95 SER A O 1
ATOM 772 N N . THR A 1 96 ? -0.772 -7.868 -20.128 1.00 62.44 96 THR A N 1
ATOM 773 C CA . THR A 1 96 ? -1.492 -6.619 -20.399 1.00 62.44 96 THR A CA 1
ATOM 774 C C . THR A 1 96 ? -1.506 -6.393 -21.900 1.00 62.44 96 THR A C 1
ATOM 776 O O . THR A 1 96 ? -0.446 -6.311 -22.515 1.00 62.44 96 THR A O 1
ATOM 779 N N . VAL A 1 97 ? -2.681 -6.257 -22.512 1.00 69.38 97 VAL A N 1
ATOM 780 C CA . VAL A 1 97 ? -2.783 -5.788 -23.897 1.00 69.38 97 VAL A CA 1
ATOM 781 C C . VAL A 1 97 ? -3.050 -4.293 -23.900 1.00 69.38 97 VAL A C 1
ATOM 783 O O . VAL A 1 97 ? -4.018 -3.818 -23.302 1.00 69.38 97 VAL A O 1
ATOM 786 N N . LEU A 1 98 ? -2.171 -3.563 -24.575 1.00 75.94 98 LEU A N 1
ATOM 787 C CA . LEU A 1 98 ? -2.214 -2.122 -24.735 1.00 75.94 98 LEU A CA 1
ATOM 788 C C . LEU A 1 98 ? -2.486 -1.800 -26.198 1.00 75.94 98 LEU A C 1
ATOM 790 O O . LEU A 1 98 ? -1.821 -2.317 -27.087 1.00 75.94 98 LEU A O 1
ATOM 794 N N . THR A 1 99 ? -3.471 -0.951 -26.465 1.00 80.94 99 THR A N 1
ATOM 795 C CA . THR A 1 99 ? -3.777 -0.514 -27.831 1.00 80.94 99 THR A CA 1
ATOM 796 C C . THR A 1 99 ? -3.592 0.984 -27.959 1.00 80.94 99 THR A C 1
ATOM 798 O O . THR A 1 99 ? -4.217 1.735 -27.210 1.00 80.94 99 THR A O 1
ATOM 801 N N . ARG A 1 100 ? -2.765 1.415 -28.914 1.00 86.25 100 ARG A N 1
ATOM 802 C CA . ARG A 1 100 ? -2.467 2.829 -29.175 1.00 86.25 100 ARG A CA 1
ATOM 803 C C . ARG A 1 100 ? -2.808 3.226 -30.604 1.00 86.25 100 ARG A C 1
ATOM 805 O O . ARG A 1 100 ? -2.706 2.414 -31.525 1.00 86.25 100 ARG A O 1
ATOM 812 N N . ALA A 1 101 ? -3.209 4.480 -30.775 1.00 86.31 101 ALA A N 1
ATOM 813 C CA . ALA A 1 101 ? -3.436 5.080 -32.080 1.00 86.31 101 ALA A CA 1
ATOM 814 C C . ALA A 1 101 ? -2.086 5.393 -32.730 1.00 86.31 101 ALA A C 1
ATOM 816 O O . ALA A 1 101 ? -1.236 6.038 -32.121 1.00 86.31 101 ALA A O 1
ATOM 817 N N . VAL A 1 102 ? -1.886 4.947 -33.968 1.00 88.06 102 VAL A N 1
ATOM 818 C CA . VAL A 1 102 ? -0.712 5.321 -34.776 1.00 88.06 102 VAL A CA 1
ATOM 819 C C . VAL A 1 102 ? -1.003 6.585 -35.581 1.00 88.06 102 VAL A C 1
ATOM 821 O O . VAL A 1 102 ? -0.127 7.415 -35.786 1.00 88.06 102 VAL A O 1
ATOM 824 N N . THR A 1 103 ? -2.246 6.736 -36.035 1.00 89.00 103 THR A N 1
ATOM 825 C CA . THR A 1 103 ? -2.741 7.904 -36.777 1.00 89.00 103 THR A CA 1
ATOM 826 C C . THR A 1 103 ? -4.008 8.443 -36.111 1.00 89.00 103 THR A C 1
ATOM 828 O O . THR A 1 103 ? -4.422 7.923 -35.079 1.00 89.00 103 THR A O 1
ATOM 831 N N . ASP A 1 104 ? -4.643 9.470 -36.679 1.00 88.19 104 ASP A N 1
ATOM 832 C CA . ASP A 1 104 ? -5.987 9.864 -36.246 1.00 88.19 104 ASP A CA 1
ATOM 833 C C . ASP A 1 104 ? -6.969 8.710 -36.485 1.00 88.19 104 ASP A C 1
ATOM 835 O O . ASP A 1 104 ? -7.275 8.342 -37.629 1.00 88.19 104 ASP A O 1
ATOM 839 N N . VAL A 1 105 ? -7.460 8.128 -35.394 1.00 87.88 105 VAL A N 1
ATOM 840 C CA . VAL A 1 105 ? -8.301 6.935 -35.418 1.00 87.88 105 VAL A CA 1
ATOM 841 C C . VAL A 1 105 ? -9.731 7.299 -35.071 1.00 87.88 105 VAL A C 1
ATOM 843 O O . VAL A 1 105 ? -10.008 7.903 -34.038 1.00 87.88 105 VAL A O 1
ATOM 846 N N . ARG A 1 106 ? -10.667 6.849 -35.910 1.00 88.50 106 ARG A N 1
ATOM 847 C CA . ARG A 1 106 ? -12.095 6.843 -35.586 1.00 88.50 106 ARG A CA 1
ATOM 848 C C . ARG A 1 106 ? -12.533 5.410 -35.319 1.00 88.50 106 ARG A C 1
ATOM 850 O O . ARG A 1 106 ? -12.564 4.581 -36.233 1.00 88.50 106 ARG A O 1
ATOM 857 N N . LEU A 1 107 ? -12.874 5.131 -34.067 1.00 86.25 107 LEU A N 1
ATOM 858 C CA . LEU A 1 107 ? -13.308 3.828 -33.582 1.00 86.25 107 LEU A CA 1
ATOM 859 C C . LEU A 1 107 ? -14.823 3.823 -33.367 1.00 86.25 107 LEU A C 1
ATOM 861 O O . LEU A 1 107 ? -15.383 4.735 -32.764 1.00 86.25 107 LEU A O 1
ATOM 865 N N . CYS A 1 108 ? -15.481 2.768 -33.829 1.00 84.81 108 CYS A N 1
ATOM 866 C CA . CYS A 1 108 ? -16.891 2.515 -33.585 1.00 84.81 108 CYS A CA 1
ATOM 867 C C . CYS A 1 108 ? -17.022 1.412 -32.529 1.00 84.81 108 CYS A C 1
ATOM 869 O O . CYS A 1 108 ? -16.491 0.316 -32.713 1.00 84.81 108 CYS A O 1
ATOM 871 N N . VAL A 1 109 ? -17.677 1.709 -31.408 1.00 81.25 109 VAL A N 1
ATOM 872 C CA . VAL A 1 109 ? -17.698 0.866 -30.207 1.00 81.25 109 VAL A CA 1
ATOM 873 C C . VAL A 1 109 ? -19.119 0.427 -29.890 1.00 81.25 109 VAL A C 1
ATOM 875 O O . VAL A 1 109 ? -20.018 1.253 -29.772 1.00 81.25 109 VAL A O 1
ATOM 878 N N . LEU A 1 110 ? -19.310 -0.871 -29.680 1.00 74.94 110 LEU A N 1
ATOM 879 C CA . LEU A 1 110 ? -20.565 -1.460 -29.225 1.00 74.94 110 LEU A CA 1
ATOM 880 C C . LEU A 1 110 ? -20.331 -2.207 -27.918 1.00 74.94 110 LEU A C 1
ATOM 882 O O . LEU A 1 110 ? -19.533 -3.139 -27.886 1.00 74.94 110 LEU A O 1
ATOM 886 N N . ARG A 1 111 ? -21.021 -1.826 -26.844 1.00 68.69 111 ARG A N 1
ATOM 887 C CA . ARG A 1 111 ? -20.930 -2.557 -25.575 1.00 68.69 111 ARG A CA 1
ATOM 888 C C . ARG A 1 111 ? -21.635 -3.916 -25.670 1.00 68.69 111 ARG A C 1
ATOM 890 O O . ARG A 1 111 ? -22.655 -4.037 -26.342 1.00 68.69 111 ARG A O 1
ATOM 897 N N . MET A 1 112 ? -21.076 -4.940 -25.028 1.00 61.62 112 MET A N 1
ATOM 898 C CA . MET A 1 112 ? -21.575 -6.320 -25.121 1.00 61.62 112 MET A CA 1
ATOM 899 C C . MET A 1 112 ? -22.909 -6.523 -24.384 1.00 61.62 112 MET A C 1
ATOM 901 O O . MET A 1 112 ? -23.719 -7.318 -24.845 1.00 61.62 112 MET A O 1
ATOM 905 N N . ASP A 1 113 ? -23.196 -5.750 -23.331 1.00 58.84 113 ASP A N 1
ATOM 906 C CA . ASP A 1 113 ? -24.507 -5.725 -22.654 1.00 58.84 113 ASP A CA 1
ATOM 907 C C . ASP A 1 113 ? -25.653 -5.368 -23.623 1.00 58.84 113 ASP A C 1
ATOM 909 O O . ASP A 1 113 ? -26.728 -5.965 -23.594 1.00 58.84 113 ASP A O 1
ATOM 913 N N . GLN A 1 114 ? -25.399 -4.447 -24.557 1.00 56.78 114 GLN A N 1
ATOM 914 C CA . GLN A 1 114 ? -26.333 -4.093 -25.625 1.00 56.78 114 GLN A CA 1
ATOM 915 C C . GLN A 1 114 ? -26.529 -5.238 -26.622 1.00 56.78 114 GLN A C 1
ATOM 917 O O . GLN A 1 114 ? -27.617 -5.374 -27.179 1.00 56.78 114 GLN A O 1
ATOM 922 N N . ILE A 1 115 ? -25.508 -6.071 -26.847 1.00 58.44 115 ILE A N 1
ATOM 923 C CA . ILE A 1 115 ? -25.598 -7.227 -27.747 1.00 58.44 115 ILE A CA 1
ATOM 924 C C . ILE A 1 115 ? -26.480 -8.309 -27.131 1.00 58.44 115 ILE A C 1
ATOM 926 O O . ILE A 1 115 ? -27.334 -8.840 -27.834 1.00 58.44 115 ILE A O 1
ATOM 930 N N . ASP A 1 116 ? -26.340 -8.592 -25.836 1.00 55.00 116 ASP A N 1
ATOM 931 C CA . ASP A 1 116 ? -27.182 -9.578 -25.148 1.00 55.00 116 ASP A CA 1
ATOM 932 C C . ASP A 1 116 ? -28.661 -9.147 -25.118 1.00 55.00 116 ASP A C 1
ATOM 934 O O . ASP A 1 116 ? -29.556 -9.964 -25.352 1.00 55.00 116 ASP A O 1
ATOM 938 N N . ILE A 1 117 ? -28.934 -7.845 -24.961 1.00 55.00 117 ILE A N 1
ATOM 939 C CA . ILE A 1 117 ? -30.290 -7.282 -25.079 1.00 55.00 117 ILE A CA 1
ATOM 940 C C . ILE A 1 117 ? -30.847 -7.466 -26.499 1.00 55.00 117 ILE A C 1
ATOM 942 O O . ILE A 1 117 ? -32.012 -7.834 -26.663 1.00 55.00 117 ILE A O 1
ATOM 946 N N . LEU A 1 118 ? -30.040 -7.229 -27.537 1.00 55.78 118 LEU A N 1
ATOM 947 C CA . LEU A 1 118 ? -30.454 -7.424 -28.932 1.00 55.78 118 LEU A CA 1
ATOM 948 C C . LEU A 1 118 ? -30.647 -8.906 -29.278 1.00 55.78 118 LEU A C 1
ATOM 950 O O . LEU A 1 118 ? -31.552 -9.238 -30.039 1.00 55.78 118 LEU A O 1
ATOM 954 N N . ARG A 1 119 ? -29.864 -9.795 -28.660 1.00 56.78 119 ARG A N 1
ATOM 955 C CA . ARG A 1 119 ? -29.927 -11.250 -28.844 1.00 56.78 119 ARG A CA 1
ATOM 956 C C . ARG A 1 119 ? -31.291 -11.824 -28.475 1.00 56.78 119 ARG A C 1
ATOM 958 O O . ARG A 1 119 ? -31.782 -12.696 -29.179 1.00 56.78 119 ARG A O 1
ATOM 965 N N . SER A 1 120 ? -31.934 -11.280 -27.437 1.00 53.75 120 SER A N 1
ATOM 966 C CA . SER A 1 120 ? -33.300 -11.662 -27.034 1.00 53.75 120 SER A CA 1
ATOM 967 C C . SER A 1 120 ? -34.373 -11.362 -28.094 1.00 53.75 120 SER A C 1
ATOM 969 O O . SER A 1 120 ? -35.468 -11.916 -28.035 1.00 53.75 120 SER A O 1
ATOM 971 N N . LYS A 1 121 ? -34.065 -10.496 -29.072 1.00 53.69 121 LYS A N 1
ATOM 972 C CA . LYS A 1 121 ? -34.980 -10.059 -30.136 1.00 53.69 121 LYS A CA 1
ATOM 973 C C . LYS A 1 121 ? -34.698 -10.709 -31.493 1.00 53.69 121 LYS A C 1
ATOM 975 O O . LYS A 1 121 ? -35.465 -10.491 -32.427 1.00 53.69 121 LYS A O 1
ATOM 980 N N . TRP A 1 122 ? -33.618 -11.481 -31.627 1.00 61.03 122 TRP A N 1
ATOM 981 C CA . TRP A 1 122 ? -33.269 -12.155 -32.877 1.00 61.03 122 TRP A CA 1
ATOM 982 C C . TRP A 1 122 ? -33.953 -13.518 -32.955 1.00 61.03 122 TRP A C 1
ATOM 984 O O . TRP A 1 122 ? -33.702 -14.409 -32.147 1.00 61.03 122 TRP A O 1
ATOM 994 N N . SER A 1 123 ? -34.819 -13.699 -33.948 1.00 43.66 123 SER A N 1
ATOM 995 C CA . SER A 1 123 ? -35.487 -14.975 -34.188 1.00 43.66 123 SER A CA 1
ATOM 996 C C . SER A 1 123 ? -34.504 -16.002 -34.765 1.00 43.66 123 SER A C 1
ATOM 998 O O . SER A 1 123 ? -34.099 -15.889 -35.921 1.00 43.66 123 SER A O 1
ATOM 1000 N N . GLY A 1 124 ? -34.164 -17.029 -33.983 1.00 48.81 124 GLY A N 1
ATOM 1001 C CA . GLY A 1 124 ? -33.768 -18.336 -34.524 1.00 48.81 124 GLY A CA 1
ATOM 1002 C C . GLY A 1 124 ? -32.306 -18.547 -34.926 1.00 48.81 124 GLY A C 1
ATOM 1003 O O . GLY A 1 124 ? -32.040 -19.454 -35.707 1.00 48.81 124 GLY A O 1
ATOM 1004 N N . ALA A 1 125 ? -31.347 -17.781 -34.403 1.00 43.59 125 ALA A N 1
ATOM 1005 C CA . ALA A 1 125 ? -29.931 -18.065 -34.635 1.00 43.59 125 ALA A CA 1
ATOM 1006 C C . ALA A 1 125 ? -29.228 -18.429 -33.319 1.00 43.59 125 ALA A C 1
ATOM 1008 O O . ALA A 1 125 ? -28.941 -17.567 -32.485 1.00 43.59 125 ALA A O 1
ATOM 1009 N N . ASP A 1 126 ? -28.932 -19.718 -33.149 1.00 42.19 126 ASP A N 1
ATOM 1010 C CA . ASP A 1 126 ? -28.139 -20.252 -32.041 1.00 42.19 126 ASP A CA 1
ATOM 1011 C C . ASP A 1 126 ? -26.657 -19.893 -32.268 1.00 42.19 126 ASP A C 1
ATOM 1013 O O . ASP A 1 126 ? -25.842 -20.660 -32.782 1.00 42.19 126 ASP A O 1
ATOM 1017 N N . ILE A 1 127 ? -26.328 -18.621 -32.035 1.00 45.00 127 ILE A N 1
ATOM 1018 C CA . ILE A 1 127 ? -25.021 -18.056 -32.371 1.00 45.00 127 ILE A CA 1
ATOM 1019 C C . ILE A 1 127 ? -24.104 -18.197 -31.158 1.00 45.00 127 ILE A C 1
ATOM 1021 O O . ILE A 1 127 ? -24.094 -17.340 -30.271 1.00 45.00 127 ILE A O 1
ATOM 1025 N N . SER A 1 128 ? -23.309 -19.264 -31.107 1.00 41.41 128 SER A N 1
ATOM 1026 C CA . SER A 1 128 ? -22.175 -19.355 -30.185 1.00 41.41 128 SER A CA 1
ATOM 1027 C C . SER A 1 128 ? -20.991 -18.549 -30.731 1.00 41.41 128 SER A C 1
ATOM 1029 O O . SER A 1 128 ? -20.500 -18.822 -31.824 1.00 41.41 128 SER A O 1
ATOM 1031 N N . LEU A 1 129 ? -20.463 -17.601 -29.951 1.00 42.66 129 LEU A N 1
ATOM 1032 C CA . LEU A 1 129 ? -19.222 -16.856 -30.247 1.00 42.66 129 LEU A CA 1
ATOM 1033 C C . LEU A 1 129 ? -17.939 -17.723 -30.138 1.00 42.66 129 LEU A C 1
ATOM 1035 O O . LEU A 1 129 ? -16.845 -17.200 -29.939 1.00 42.66 129 LEU A O 1
ATOM 1039 N N . SER A 1 130 ? -18.050 -19.050 -30.251 1.00 33.50 130 SER A N 1
ATOM 1040 C CA . SER A 1 130 ? -16.927 -19.987 -30.255 1.00 33.50 130 SER A CA 1
ATOM 1041 C C . SER A 1 130 ? -16.497 -20.298 -31.690 1.00 33.50 130 SER A C 1
ATOM 1043 O O . SER A 1 130 ? -17.109 -21.097 -32.397 1.00 33.50 130 SER A O 1
ATOM 1045 N N . GLN A 1 131 ? -15.390 -19.706 -32.135 1.00 34.00 131 GLN A N 1
ATOM 1046 C CA . GLN A 1 131 ? -14.670 -20.273 -33.273 1.00 34.00 131 GLN A CA 1
ATOM 1047 C C . GLN A 1 131 ? -13.963 -21.557 -32.820 1.00 34.00 131 GLN A C 1
ATOM 1049 O O . GLN A 1 131 ? -12.944 -21.510 -32.136 1.00 34.00 131 GLN A O 1
ATOM 1054 N N . LYS A 1 132 ? -14.492 -22.719 -33.224 1.00 27.78 132 LYS A N 1
ATOM 1055 C CA . LYS A 1 132 ? -13.708 -23.958 -33.327 1.00 27.78 132 LYS A CA 1
ATOM 1056 C C . LYS A 1 132 ? -12.801 -23.817 -34.553 1.00 27.78 132 LYS A C 1
ATOM 1058 O O . LYS A 1 132 ? -13.289 -23.796 -35.681 1.00 27.78 132 LYS A O 1
ATOM 1063 N N . ILE A 1 133 ? -11.494 -23.693 -34.338 1.00 31.02 133 ILE A N 1
ATOM 1064 C CA . ILE A 1 133 ? -10.494 -23.681 -35.412 1.00 31.02 133 ILE A CA 1
ATOM 1065 C C . ILE A 1 133 ? -10.493 -25.073 -36.070 1.00 31.02 133 ILE A C 1
ATOM 1067 O O . ILE A 1 133 ? -10.170 -26.063 -35.416 1.00 31.02 133 ILE A O 1
ATOM 1071 N N . ARG A 1 134 ? -10.873 -25.168 -37.352 1.00 25.08 134 ARG A N 1
ATOM 1072 C CA . ARG A 1 134 ? -10.601 -26.351 -38.189 1.00 25.08 134 ARG A CA 1
ATOM 1073 C C . ARG A 1 134 ? -9.166 -26.233 -38.701 1.00 25.08 134 ARG A C 1
ATOM 1075 O O . ARG A 1 134 ? -8.871 -25.318 -39.462 1.00 25.08 134 ARG A O 1
ATOM 1082 N N . TYR A 1 135 ? -8.294 -27.131 -38.250 1.00 31.12 135 TYR A N 1
ATOM 1083 C CA . TYR A 1 135 ? -6.905 -27.230 -38.701 1.00 31.12 135 TYR A CA 1
ATOM 1084 C C . TYR A 1 135 ? -6.833 -27.885 -40.091 1.00 31.12 135 TYR A C 1
ATOM 1086 O O . TYR A 1 135 ? -7.384 -28.966 -40.294 1.00 31.12 135 TYR A O 1
ATOM 1094 N N . ASP A 1 136 ? -6.149 -27.228 -41.027 1.00 31.42 136 ASP A N 1
ATOM 1095 C CA . ASP A 1 136 ? -5.758 -27.767 -42.335 1.00 31.42 136 ASP A CA 1
ATOM 1096 C C . ASP A 1 136 ? -4.542 -28.699 -42.152 1.00 31.42 136 ASP A C 1
ATOM 1098 O O . ASP A 1 136 ? -3.496 -28.273 -41.651 1.00 31.42 136 ASP A O 1
ATOM 1102 N N . GLN A 1 137 ? -4.682 -29.979 -42.516 1.00 38.84 137 GLN A N 1
ATOM 1103 C CA . GLN A 1 137 ? -3.659 -31.021 -42.318 1.00 38.84 137 GLN A CA 1
ATOM 1104 C C . GLN A 1 137 ? -2.389 -30.838 -43.173 1.00 38.84 137 GLN A C 1
ATOM 1106 O O . GLN A 1 137 ? -1.388 -31.518 -42.952 1.00 38.84 137 GLN A O 1
ATOM 1111 N N . SER A 1 138 ? -2.380 -29.916 -44.138 1.00 44.31 138 SER A N 1
ATOM 1112 C CA . SER A 1 138 ? -1.172 -29.594 -44.914 1.00 44.31 138 SER A CA 1
ATOM 1113 C C . SER A 1 138 ? -0.236 -28.621 -44.181 1.00 44.31 138 SER A C 1
ATOM 1115 O O . SER A 1 138 ? 0.989 -28.674 -44.327 1.00 44.31 138 SER A O 1
ATOM 1117 N N . LEU A 1 139 ? -0.807 -27.763 -43.329 1.00 44.22 139 LEU A N 1
ATOM 1118 C CA . LEU A 1 139 ? -0.075 -26.785 -42.528 1.00 44.22 139 LEU A CA 1
ATOM 1119 C C . LEU A 1 139 ? 0.590 -27.442 -41.311 1.00 44.22 139 LEU A C 1
ATOM 1121 O O . LEU A 1 139 ? 1.624 -26.967 -40.845 1.00 44.22 139 LEU A O 1
ATOM 1125 N N . THR A 1 140 ? 0.034 -28.558 -40.824 1.00 49.97 140 THR A N 1
ATOM 1126 C CA . THR A 1 140 ? 0.548 -29.268 -39.647 1.00 49.97 140 THR A CA 1
ATOM 1127 C C . THR A 1 140 ? 1.937 -29.832 -39.877 1.00 49.97 140 THR A C 1
ATOM 1129 O O . THR A 1 140 ? 2.745 -29.736 -38.972 1.00 49.97 140 THR A O 1
ATOM 1132 N N . TRP A 1 141 ? 2.272 -30.337 -41.067 1.00 45.81 141 TRP A N 1
ATOM 1133 C CA . TRP A 1 141 ? 3.610 -30.890 -41.322 1.00 45.81 141 TRP A CA 1
ATOM 1134 C C . TRP A 1 141 ? 4.700 -29.817 -41.394 1.00 45.81 141 TRP A C 1
ATOM 1136 O O . TRP A 1 141 ? 5.784 -30.009 -40.851 1.00 45.81 141 TRP A O 1
ATOM 1146 N N . LYS A 1 142 ? 4.401 -28.653 -41.983 1.00 46.38 142 LYS A N 1
ATOM 1147 C CA . LYS A 1 142 ? 5.325 -27.505 -41.995 1.00 46.38 142 LYS A CA 1
ATOM 1148 C C . LYS A 1 142 ? 5.473 -26.886 -40.605 1.00 46.38 142 LYS A C 1
ATOM 1150 O O . LYS A 1 142 ? 6.585 -26.570 -40.198 1.00 46.38 142 LYS A O 1
ATOM 1155 N N . MET A 1 143 ? 4.374 -26.776 -39.858 1.00 44.28 143 MET A N 1
ATOM 1156 C CA . MET A 1 143 ? 4.388 -26.338 -38.460 1.00 44.28 143 MET A CA 1
ATOM 1157 C C . MET A 1 143 ? 5.093 -27.345 -37.549 1.00 44.28 143 MET A C 1
ATOM 1159 O O . MET A 1 143 ? 5.777 -26.915 -36.636 1.00 44.28 143 MET A O 1
ATOM 1163 N N . LEU A 1 144 ? 4.987 -28.654 -37.803 1.00 50.22 144 LEU A N 1
ATOM 1164 C CA . LEU A 1 144 ? 5.694 -29.697 -37.054 1.00 50.22 144 LEU A CA 1
ATOM 1165 C C . LEU A 1 144 ? 7.200 -29.611 -37.307 1.00 50.22 144 LEU A C 1
ATOM 1167 O O . LEU A 1 144 ? 7.975 -29.719 -36.371 1.00 50.22 144 LEU A O 1
ATOM 1171 N N . TRP A 1 145 ? 7.620 -29.351 -38.546 1.00 57.03 145 TRP A N 1
ATOM 1172 C CA . TRP A 1 145 ? 9.035 -29.187 -38.886 1.00 57.03 145 TRP A CA 1
ATOM 1173 C C . TRP A 1 145 ? 9.629 -27.907 -38.283 1.00 57.03 145 TRP A C 1
ATOM 1175 O O . TRP A 1 145 ? 10.697 -27.946 -37.679 1.00 57.03 145 TRP A O 1
ATOM 1185 N N . ILE A 1 146 ? 8.904 -26.784 -38.362 1.00 56.38 146 ILE A N 1
ATOM 1186 C CA . ILE A 1 146 ? 9.286 -25.532 -37.691 1.00 56.38 146 ILE A CA 1
ATOM 1187 C C . ILE A 1 146 ? 9.272 -25.721 -36.173 1.00 56.38 146 ILE A C 1
ATOM 1189 O O . ILE A 1 146 ? 10.189 -25.261 -35.509 1.00 56.38 146 ILE A O 1
ATOM 1193 N N . ALA A 1 147 ? 8.292 -26.437 -35.620 1.00 51.47 147 ALA A N 1
ATOM 1194 C CA . ALA A 1 147 ? 8.240 -26.757 -34.200 1.00 51.47 147 ALA A CA 1
ATOM 1195 C C . ALA A 1 147 ? 9.386 -27.677 -33.785 1.00 51.47 147 ALA A C 1
ATOM 1197 O O . ALA A 1 147 ? 9.908 -27.476 -32.709 1.00 51.47 147 ALA A O 1
ATOM 1198 N N . ILE A 1 148 ? 9.836 -28.623 -34.612 1.00 67.25 148 ILE A N 1
ATOM 1199 C CA . ILE A 1 148 ? 11.012 -29.453 -34.316 1.00 67.25 148 ILE A CA 1
ATOM 1200 C C . ILE A 1 148 ? 12.275 -28.592 -34.318 1.00 67.25 148 ILE A C 1
ATOM 1202 O O . ILE A 1 148 ? 13.031 -28.656 -33.361 1.00 67.25 148 ILE A O 1
ATOM 1206 N N . VAL A 1 149 ? 12.478 -27.730 -35.320 1.00 59.75 149 VAL A N 1
ATOM 1207 C CA . VAL A 1 149 ? 13.650 -26.836 -35.377 1.00 59.75 149 VAL A CA 1
ATOM 1208 C C . VAL A 1 149 ? 13.637 -25.829 -34.227 1.00 59.75 149 VAL A C 1
ATOM 1210 O O . VAL A 1 149 ? 14.646 -25.654 -33.550 1.00 59.75 149 VAL A O 1
ATOM 1213 N N . VAL A 1 150 ? 12.486 -25.214 -33.947 1.00 56.44 150 VA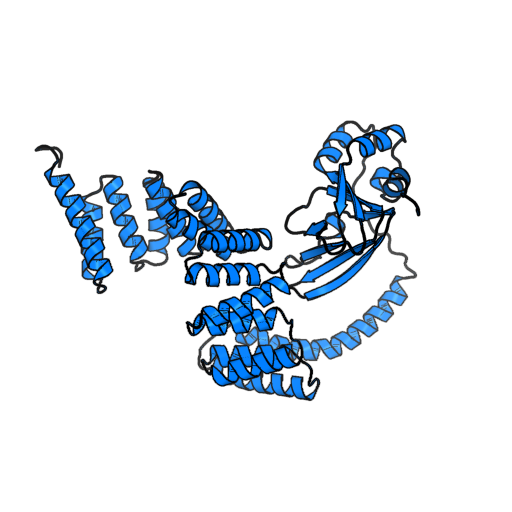L A N 1
ATOM 1214 C CA . VAL A 1 150 ? 12.301 -24.302 -32.813 1.00 56.44 150 VAL A CA 1
ATOM 1215 C C . VAL A 1 150 ? 12.429 -25.058 -31.497 1.00 56.44 150 VAL A C 1
ATOM 1217 O O . VAL A 1 150 ? 13.078 -24.544 -30.606 1.00 56.44 150 VAL A O 1
ATOM 1220 N N . CYS A 1 151 ? 11.922 -26.284 -31.365 1.00 49.56 151 CYS A N 1
ATOM 1221 C CA . CYS A 1 151 ? 12.115 -27.116 -30.179 1.00 49.56 151 CYS A CA 1
ATOM 1222 C C . CYS A 1 151 ? 13.554 -27.605 -30.037 1.00 49.56 151 CYS A C 1
ATOM 1224 O O . CYS A 1 151 ? 13.960 -27.803 -28.909 1.00 49.56 151 CYS A O 1
ATOM 1226 N N . SER A 1 152 ? 14.336 -27.778 -31.105 1.00 51.62 152 SER A N 1
ATOM 1227 C CA . SER A 1 152 ? 15.762 -28.130 -31.033 1.00 51.62 152 SER A CA 1
ATOM 1228 C C . SER A 1 152 ? 16.622 -26.926 -30.648 1.00 51.62 152 SER A C 1
ATOM 1230 O O . SER A 1 152 ? 17.493 -27.053 -29.791 1.00 51.62 152 SER A O 1
ATOM 1232 N N . ILE A 1 153 ? 16.333 -25.746 -31.208 1.00 51.97 153 ILE A N 1
ATOM 1233 C CA . ILE A 1 153 ? 16.958 -24.472 -30.814 1.00 51.97 153 ILE A CA 1
ATOM 1234 C C . ILE A 1 153 ? 16.549 -24.111 -29.384 1.00 51.97 153 ILE A C 1
ATOM 1236 O O . ILE A 1 153 ? 17.394 -23.732 -28.578 1.00 51.97 153 ILE A O 1
ATOM 1240 N N . MET A 1 154 ? 15.276 -24.314 -29.039 1.00 44.84 154 MET A N 1
ATOM 1241 C CA . MET A 1 154 ? 14.791 -24.185 -27.675 1.00 44.84 154 MET A CA 1
ATOM 1242 C C . MET A 1 154 ? 15.383 -25.268 -26.790 1.00 44.84 154 MET A C 1
ATOM 1244 O O . MET A 1 154 ? 15.744 -24.924 -25.703 1.00 44.84 154 MET A O 1
ATOM 1248 N N . PHE A 1 155 ? 15.579 -26.530 -27.170 1.00 45.81 155 PHE A N 1
ATOM 1249 C CA . PHE A 1 155 ? 16.200 -27.520 -26.269 1.00 45.81 155 PHE A CA 1
ATOM 1250 C C . PHE A 1 155 ? 17.658 -27.171 -25.943 1.00 45.81 155 PHE A C 1
ATOM 1252 O O . PHE A 1 155 ? 18.098 -27.383 -24.812 1.00 45.81 155 PHE A O 1
ATOM 1259 N N . LEU A 1 156 ? 18.384 -26.586 -26.902 1.00 49.94 156 LEU A N 1
ATOM 1260 C CA . LEU A 1 156 ? 19.713 -26.017 -26.675 1.00 49.94 156 LEU A CA 1
ATOM 1261 C C . LEU A 1 156 ? 19.629 -24.803 -25.732 1.00 49.94 156 LEU A C 1
ATOM 1263 O O . LEU A 1 156 ? 20.298 -24.790 -24.704 1.00 49.94 156 LEU A O 1
ATOM 1267 N N . SER A 1 157 ? 18.720 -23.854 -25.989 1.00 49.50 157 SER A N 1
ATOM 1268 C CA . SER A 1 157 ? 18.547 -22.658 -25.149 1.00 49.50 157 SER A CA 1
ATOM 1269 C C . SER A 1 157 ? 17.803 -22.906 -23.830 1.00 49.50 157 SER A C 1
ATOM 1271 O O . SER A 1 157 ? 17.832 -22.064 -22.945 1.00 49.50 157 SER A O 1
ATOM 1273 N N . TRP A 1 158 ? 17.091 -24.021 -23.688 1.00 42.75 158 TRP A N 1
ATOM 1274 C CA . TRP A 1 158 ? 16.243 -24.397 -22.554 1.00 42.75 158 TRP A CA 1
ATOM 1275 C C . TRP A 1 158 ? 17.050 -25.229 -21.577 1.00 42.75 158 TRP A C 1
ATOM 1277 O O . TRP A 1 158 ? 16.815 -25.094 -20.391 1.00 42.75 158 TRP A O 1
ATOM 1287 N N . ASN A 1 159 ? 18.074 -25.964 -22.017 1.00 45.62 159 ASN A N 1
ATOM 1288 C CA . ASN A 1 159 ? 19.111 -26.449 -21.106 1.00 45.62 159 ASN A CA 1
ATOM 1289 C C . ASN A 1 159 ? 19.926 -25.290 -20.507 1.00 45.62 159 ASN A C 1
ATOM 1291 O O . ASN A 1 159 ? 20.217 -25.319 -19.312 1.00 45.62 159 ASN A O 1
ATOM 1295 N N . ASP A 1 160 ? 20.211 -24.237 -21.279 1.00 46.69 160 ASP A N 1
ATOM 1296 C CA . ASP A 1 160 ? 20.879 -23.032 -20.766 1.00 46.69 160 ASP A CA 1
ATOM 1297 C C . ASP A 1 160 ? 19.943 -22.172 -19.901 1.00 46.69 160 ASP A C 1
ATOM 1299 O O . ASP A 1 160 ? 20.315 -21.740 -18.811 1.00 46.69 160 ASP A O 1
ATOM 1303 N N . MET A 1 161 ? 18.678 -22.013 -20.301 1.00 41.00 161 MET A N 1
ATOM 1304 C CA . MET A 1 161 ? 17.659 -21.315 -19.515 1.00 41.00 161 MET A CA 1
ATOM 1305 C C . MET A 1 161 ? 17.242 -22.110 -18.276 1.00 41.00 161 MET A C 1
ATOM 1307 O O . MET A 1 161 ? 16.946 -21.489 -17.270 1.00 41.00 161 MET A O 1
ATOM 1311 N N . ILE A 1 162 ? 17.241 -23.449 -18.288 1.00 45.38 162 ILE A N 1
ATOM 1312 C CA . ILE A 1 162 ? 17.040 -24.275 -17.088 1.00 45.38 162 ILE A CA 1
ATOM 1313 C C . ILE A 1 162 ? 18.258 -24.155 -16.189 1.00 45.38 162 ILE A C 1
ATOM 1315 O O . ILE A 1 162 ? 18.049 -24.027 -15.002 1.00 45.38 162 ILE A O 1
ATOM 1319 N N . ARG A 1 163 ? 19.498 -24.099 -16.693 1.00 41.75 163 ARG A N 1
ATOM 1320 C CA . ARG A 1 163 ? 20.682 -23.848 -15.847 1.00 41.75 163 ARG A CA 1
ATOM 1321 C C . ARG A 1 163 ? 20.642 -22.476 -15.167 1.00 41.75 163 ARG A C 1
ATOM 1323 O O . ARG A 1 163 ? 20.966 -22.373 -13.985 1.00 41.75 163 ARG A O 1
ATOM 1330 N N . VAL A 1 164 ? 20.200 -21.443 -15.885 1.00 42.25 164 VAL A N 1
ATOM 1331 C CA . VAL A 1 164 ? 20.050 -20.076 -15.357 1.00 42.25 164 VAL A CA 1
ATOM 1332 C C . VAL A 1 164 ? 18.821 -19.965 -14.445 1.00 42.25 164 VAL A C 1
ATOM 1334 O O . VAL A 1 164 ? 18.917 -19.447 -13.337 1.00 42.25 164 VAL A O 1
ATOM 1337 N N . ALA A 1 165 ? 17.675 -20.520 -14.839 1.00 34.56 165 ALA A N 1
ATOM 1338 C CA . ALA A 1 165 ? 16.440 -20.494 -14.058 1.00 34.56 165 ALA A CA 1
ATOM 1339 C C . ALA A 1 165 ? 16.473 -21.446 -12.858 1.00 34.56 165 ALA A C 1
ATOM 1341 O O . ALA A 1 165 ? 15.874 -21.121 -11.846 1.00 34.56 165 ALA A O 1
ATOM 1342 N N . SER A 1 166 ? 17.185 -22.576 -12.914 1.00 36.72 166 SER A N 1
ATOM 1343 C CA . SER A 1 166 ? 17.404 -23.461 -11.761 1.00 36.72 166 SER A CA 1
ATOM 1344 C C . SER A 1 166 ? 18.346 -22.826 -10.749 1.00 36.72 166 SER A C 1
ATOM 1346 O O . SER A 1 166 ? 18.174 -23.066 -9.564 1.00 36.72 166 SER A O 1
ATOM 1348 N N . GLY A 1 167 ? 19.295 -21.991 -11.189 1.00 39.84 167 GLY A N 1
ATOM 1349 C CA . GLY A 1 167 ? 20.071 -21.131 -10.290 1.00 39.84 167 GLY A CA 1
ATOM 1350 C C . GLY A 1 167 ? 19.213 -20.033 -9.651 1.00 39.84 167 GLY A C 1
ATOM 1351 O O . GLY A 1 167 ? 19.299 -19.800 -8.455 1.00 39.84 167 GLY A O 1
ATOM 1352 N N . ILE A 1 168 ? 18.315 -19.411 -10.424 1.00 41.56 168 ILE A N 1
ATOM 1353 C CA . ILE A 1 168 ? 17.443 -18.318 -9.955 1.00 41.56 168 ILE A CA 1
ATOM 1354 C C . ILE A 1 168 ? 16.243 -18.812 -9.116 1.00 41.56 168 ILE A C 1
ATOM 1356 O O . ILE A 1 168 ? 15.762 -18.074 -8.265 1.00 41.56 168 ILE A O 1
ATOM 1360 N N . LEU A 1 169 ? 15.731 -20.034 -9.323 1.00 30.44 169 LEU A N 1
ATOM 1361 C CA . LEU A 1 169 ? 14.619 -20.582 -8.528 1.00 30.44 169 LEU A CA 1
ATOM 1362 C C . LEU A 1 169 ? 15.077 -21.163 -7.185 1.00 30.44 169 LEU A C 1
ATOM 1364 O O . LEU A 1 169 ? 14.296 -21.139 -6.238 1.00 30.44 169 LEU A O 1
ATOM 1368 N N . TYR A 1 170 ? 16.307 -21.684 -7.092 1.00 34.62 170 TYR A N 1
ATOM 1369 C CA . TYR A 1 170 ? 16.831 -22.245 -5.838 1.00 34.62 170 TYR A CA 1
ATOM 1370 C C . TYR A 1 170 ? 17.198 -21.153 -4.814 1.00 34.62 170 TYR A C 1
ATOM 1372 O O . TYR A 1 170 ? 17.219 -21.430 -3.620 1.00 34.62 170 TYR A O 1
ATOM 1380 N N . SER A 1 171 ? 17.413 -19.909 -5.261 1.00 39.12 171 SER A N 1
ATOM 1381 C CA . SER A 1 171 ? 17.806 -18.761 -4.424 1.00 39.12 171 SER A CA 1
ATOM 1382 C C . SER A 1 171 ? 16.641 -18.048 -3.721 1.00 39.12 171 SER A C 1
ATOM 1384 O O . SER A 1 171 ? 16.850 -17.140 -2.917 1.00 39.12 171 SER A O 1
ATOM 1386 N N . ILE A 1 172 ? 15.396 -18.453 -4.002 1.00 39.69 172 ILE A N 1
ATOM 1387 C CA . ILE A 1 172 ? 14.184 -17.848 -3.423 1.00 39.69 172 ILE A CA 1
ATOM 1388 C C . ILE A 1 172 ? 13.765 -18.556 -2.114 1.00 39.69 172 ILE A C 1
ATOM 1390 O O . ILE A 1 172 ? 12.917 -18.044 -1.384 1.00 39.69 172 ILE A O 1
ATOM 1394 N N . SER A 1 173 ? 14.394 -19.682 -1.751 1.00 34.19 173 SER A N 1
ATOM 1395 C CA . SER A 1 173 ? 14.141 -20.385 -0.486 1.00 34.19 173 SER A CA 1
ATOM 1396 C C . SER A 1 173 ? 15.432 -20.675 0.296 1.00 34.19 173 SER A C 1
ATOM 1398 O O . SER A 1 173 ? 16.203 -21.543 -0.094 1.00 34.19 173 SER A O 1
ATOM 1400 N N . ASP A 1 174 ? 15.565 -19.999 1.441 1.00 30.72 174 ASP A N 1
ATOM 1401 C CA . ASP A 1 174 ? 16.442 -20.256 2.601 1.00 30.72 174 ASP A CA 1
ATOM 1402 C C . ASP A 1 174 ? 17.844 -19.600 2.754 1.00 30.72 174 ASP A C 1
ATOM 1404 O O . ASP A 1 174 ? 18.769 -19.758 1.969 1.00 30.72 174 ASP A O 1
ATOM 1408 N N . ASN A 1 175 ? 17.940 -18.920 3.910 1.00 34.06 175 ASN A N 1
ATOM 1409 C CA . ASN A 1 175 ? 19.034 -18.575 4.833 1.00 34.06 175 ASN A CA 1
ATOM 1410 C C . ASN A 1 175 ? 20.350 -17.877 4.402 1.00 34.06 175 ASN A C 1
ATOM 1412 O O . ASN A 1 175 ? 21.114 -18.280 3.530 1.00 34.06 175 ASN A O 1
ATOM 1416 N N . ALA A 1 176 ? 20.664 -16.840 5.191 1.00 39.31 176 ALA A N 1
ATOM 1417 C CA . ALA A 1 176 ? 21.659 -15.773 5.020 1.00 39.31 176 ALA A CA 1
ATOM 1418 C C . ALA A 1 176 ? 23.147 -16.175 4.873 1.00 39.31 176 ALA A C 1
ATOM 1420 O O . ALA A 1 176 ? 23.991 -15.303 4.682 1.00 39.31 176 ALA A O 1
ATOM 1421 N N . SER A 1 177 ? 23.499 -17.458 4.953 1.00 37.50 177 SER A N 1
ATOM 1422 C CA . SER A 1 177 ? 24.850 -17.960 4.652 1.00 37.50 177 SER A CA 1
ATOM 1423 C C . SER A 1 177 ? 24.986 -18.488 3.217 1.00 37.50 177 SER A C 1
ATOM 1425 O O . SER A 1 177 ? 26.089 -18.472 2.675 1.00 37.50 177 SER A O 1
ATOM 1427 N N . GLN A 1 178 ? 23.882 -18.888 2.572 1.00 39.97 178 GLN A N 1
ATOM 1428 C CA . GLN A 1 178 ? 23.840 -19.243 1.148 1.00 39.97 178 GLN A CA 1
ATOM 1429 C C . GLN A 1 178 ? 23.730 -18.014 0.238 1.00 39.97 178 GLN A C 1
ATOM 1431 O O . GLN A 1 178 ? 24.284 -18.041 -0.860 1.00 39.97 178 GLN A O 1
ATOM 1436 N N . SER A 1 179 ? 23.116 -16.912 0.696 1.00 48.19 179 SER A N 1
ATOM 1437 C CA . SER A 1 179 ? 22.926 -15.718 -0.146 1.00 48.19 179 SER A CA 1
ATOM 1438 C C . SER A 1 179 ? 24.250 -15.093 -0.595 1.00 48.19 179 SER A C 1
ATOM 1440 O O . SER A 1 179 ? 24.385 -14.698 -1.744 1.00 48.19 179 SER A O 1
ATOM 1442 N N . THR A 1 180 ? 25.277 -15.060 0.259 1.00 49.91 180 THR A N 1
ATOM 1443 C CA . THR A 1 180 ? 26.575 -14.465 -0.101 1.00 49.91 180 THR A CA 1
ATOM 1444 C C . THR A 1 180 ? 27.300 -15.264 -1.192 1.00 49.91 180 THR A C 1
ATOM 1446 O O . THR A 1 180 ? 27.967 -14.671 -2.042 1.00 49.91 180 THR A O 1
ATOM 1449 N N . TYR A 1 181 ? 27.150 -16.595 -1.180 1.00 47.91 181 TYR A N 1
ATOM 1450 C CA . TYR A 1 181 ? 27.720 -17.517 -2.170 1.00 47.91 181 TYR A CA 1
ATOM 1451 C C . TYR A 1 181 ? 26.963 -17.451 -3.504 1.00 47.91 181 TYR A C 1
ATOM 1453 O O . TYR A 1 181 ? 27.582 -17.390 -4.567 1.00 47.91 181 TYR A O 1
ATOM 1461 N N . ASP A 1 182 ? 25.632 -17.395 -3.449 1.00 60.69 182 ASP A N 1
ATOM 1462 C CA . ASP A 1 182 ? 24.782 -17.332 -4.639 1.00 60.69 182 ASP A CA 1
ATOM 1463 C C . ASP A 1 182 ? 24.867 -15.966 -5.337 1.00 60.69 182 ASP A C 1
ATOM 1465 O O . ASP A 1 182 ? 24.944 -15.884 -6.559 1.00 60.69 182 ASP A O 1
ATOM 1469 N N . ASP A 1 183 ? 24.993 -14.881 -4.570 1.00 65.81 183 ASP A N 1
ATOM 1470 C CA . ASP A 1 183 ? 25.213 -13.536 -5.101 1.00 65.81 183 ASP A CA 1
ATOM 1471 C C . ASP A 1 183 ? 26.559 -13.403 -5.833 1.00 65.81 183 ASP A C 1
ATOM 1473 O O . ASP A 1 183 ? 26.665 -12.688 -6.828 1.00 65.81 183 ASP A O 1
ATOM 1477 N N . GLN A 1 184 ? 27.625 -14.034 -5.324 1.00 73.75 184 GLN A N 1
ATOM 1478 C CA . GLN A 1 184 ? 28.940 -13.964 -5.967 1.00 73.75 184 GLN A CA 1
ATOM 1479 C C . GLN A 1 184 ? 28.923 -14.714 -7.300 1.00 73.75 184 GLN A C 1
ATOM 1481 O O . GLN A 1 184 ? 29.408 -14.197 -8.305 1.00 73.75 184 GLN A O 1
ATOM 1486 N N . ARG A 1 185 ? 28.255 -15.868 -7.327 1.00 72.38 185 ARG A N 1
ATOM 1487 C CA . ARG A 1 185 ? 27.967 -16.604 -8.555 1.00 72.38 185 ARG A CA 1
ATOM 1488 C C . ARG A 1 185 ? 27.059 -15.815 -9.504 1.00 72.38 185 ARG A C 1
ATOM 1490 O O . ARG A 1 185 ? 27.281 -15.833 -10.711 1.00 72.38 185 ARG A O 1
ATOM 1497 N N . ALA A 1 186 ? 26.069 -15.090 -8.985 1.00 67.00 186 ALA A N 1
ATOM 1498 C CA . ALA A 1 186 ? 25.215 -14.216 -9.783 1.00 67.00 186 ALA A CA 1
ATOM 1499 C C . ALA A 1 186 ? 26.030 -13.091 -10.438 1.00 67.00 186 ALA A C 1
ATOM 1501 O O . ALA A 1 186 ? 25.879 -12.857 -11.631 1.00 67.00 186 ALA A O 1
ATOM 1502 N N . LEU A 1 187 ? 26.950 -12.454 -9.707 1.00 77.88 187 LEU A N 1
ATOM 1503 C CA . LEU A 1 187 ? 27.859 -11.444 -10.263 1.00 77.88 187 LEU A CA 1
ATOM 1504 C C . LEU A 1 187 ? 28.793 -12.024 -11.339 1.00 77.88 187 LEU A C 1
ATOM 1506 O O . LEU A 1 187 ? 29.040 -11.367 -12.345 1.00 77.88 187 LEU A O 1
ATOM 1510 N N . GLU A 1 188 ? 29.291 -13.251 -11.169 1.00 76.75 188 GLU A N 1
ATOM 1511 C CA . GLU A 1 188 ? 30.086 -13.937 -12.200 1.00 76.75 188 GLU A CA 1
ATOM 1512 C C . GLU A 1 188 ? 29.273 -14.205 -13.474 1.00 76.75 188 GLU A C 1
ATOM 1514 O O . GLU A 1 188 ? 29.764 -13.980 -14.580 1.00 76.75 188 GLU A O 1
ATOM 1519 N N . LEU A 1 189 ? 28.014 -14.632 -13.331 1.00 68.50 189 LEU A N 1
ATOM 1520 C CA . LEU A 1 189 ? 27.107 -14.848 -14.460 1.00 68.50 189 LEU A CA 1
ATOM 1521 C C . LEU A 1 189 ? 26.748 -13.543 -15.179 1.00 68.50 189 LEU A C 1
ATOM 1523 O O . LEU A 1 189 ? 26.638 -13.542 -16.403 1.00 68.50 189 LEU A O 1
ATOM 1527 N N . LEU A 1 190 ? 26.584 -12.441 -14.443 1.00 74.25 190 LEU A N 1
ATOM 1528 C CA . LEU A 1 190 ? 26.326 -11.122 -15.026 1.00 74.25 190 LEU A CA 1
ATOM 1529 C C . LEU A 1 190 ? 27.537 -10.623 -15.820 1.00 74.25 190 LEU A C 1
ATOM 1531 O O . LEU A 1 190 ? 27.376 -10.241 -16.973 1.00 74.25 190 LEU A O 1
ATOM 1535 N N . LYS A 1 191 ? 28.754 -10.775 -15.282 1.00 77.50 191 LYS A N 1
ATOM 1536 C CA . LYS A 1 191 ? 29.995 -10.481 -16.021 1.00 77.50 191 LYS A CA 1
ATOM 1537 C C . LYS A 1 191 ? 30.166 -11.343 -17.266 1.00 77.50 191 LYS A C 1
ATOM 1539 O O . LYS A 1 191 ? 30.659 -10.881 -18.290 1.00 77.50 191 LYS A O 1
ATOM 1544 N N . TYR A 1 192 ? 29.773 -12.614 -17.193 1.00 68.69 192 TYR A N 1
ATOM 1545 C CA . TYR A 1 192 ? 29.767 -13.475 -18.370 1.00 68.69 192 TYR A CA 1
ATOM 1546 C C . TYR A 1 192 ? 28.749 -12.990 -19.412 1.00 68.69 192 TYR A C 1
ATOM 1548 O O . TYR A 1 192 ? 29.082 -12.932 -20.594 1.00 68.69 192 TYR A O 1
ATOM 1556 N N . ALA A 1 193 ? 27.551 -12.578 -18.990 1.00 63.28 193 ALA A N 1
ATOM 1557 C CA . ALA A 1 193 ? 26.556 -11.989 -19.883 1.00 63.28 193 ALA A CA 1
ATOM 1558 C C . ALA A 1 193 ? 27.077 -10.706 -20.556 1.00 63.28 193 ALA A C 1
ATOM 1560 O O . ALA A 1 193 ? 26.950 -10.586 -21.768 1.00 63.28 193 ALA A O 1
ATOM 1561 N N . GLU A 1 194 ? 27.747 -9.823 -19.813 1.00 73.19 194 GLU A N 1
ATOM 1562 C CA . GLU A 1 194 ? 28.411 -8.620 -20.347 1.00 73.19 194 GLU A CA 1
ATOM 1563 C C . GLU A 1 194 ? 29.523 -8.958 -21.350 1.00 73.19 194 GLU A C 1
ATOM 1565 O O . GLU A 1 194 ? 29.708 -8.262 -22.344 1.00 73.19 194 GLU A O 1
ATOM 1570 N N . SER A 1 195 ? 30.262 -10.053 -21.127 1.00 74.75 195 SER A N 1
ATOM 1571 C CA . SER A 1 195 ? 31.299 -10.500 -22.069 1.00 74.75 195 SER A CA 1
ATOM 1572 C C . SER A 1 195 ? 30.732 -11.007 -23.398 1.00 74.75 195 SER A C 1
ATOM 1574 O O . SER A 1 195 ? 31.423 -10.971 -24.415 1.00 74.75 195 SER A O 1
ATOM 1576 N N . ILE A 1 196 ? 29.486 -11.490 -23.387 1.00 64.56 196 ILE A N 1
ATOM 1577 C CA . ILE A 1 196 ? 28.764 -11.928 -24.585 1.00 64.56 196 ILE A CA 1
ATOM 1578 C C . ILE A 1 196 ? 28.102 -10.731 -25.269 1.00 64.56 196 ILE A C 1
ATOM 1580 O O . ILE A 1 196 ? 28.143 -10.628 -26.494 1.00 64.56 196 ILE A O 1
ATOM 1584 N N . ASP A 1 197 ? 27.487 -9.854 -24.479 1.00 60.94 197 ASP A N 1
ATOM 1585 C CA . ASP A 1 197 ? 26.743 -8.686 -24.930 1.00 60.94 197 ASP A CA 1
ATOM 1586 C C . ASP A 1 197 ? 27.091 -7.465 -24.058 1.00 60.94 197 ASP A C 1
ATOM 1588 O O . ASP A 1 197 ? 26.509 -7.282 -22.984 1.00 60.94 197 ASP A O 1
ATOM 1592 N N . PRO A 1 198 ? 28.026 -6.610 -24.515 1.00 69.69 198 PRO A N 1
ATOM 1593 C CA . PRO A 1 198 ? 28.390 -5.382 -23.810 1.00 69.69 198 PRO A CA 1
ATOM 1594 C C . PRO A 1 198 ? 27.250 -4.357 -23.692 1.00 69.69 198 PRO A C 1
ATOM 1596 O O . PRO A 1 198 ? 27.359 -3.429 -22.898 1.00 69.69 198 PRO A O 1
ATOM 1599 N N . GLU A 1 199 ? 26.163 -4.500 -24.460 1.00 72.38 199 GLU A N 1
ATOM 1600 C CA . GLU A 1 199 ? 24.983 -3.623 -24.407 1.00 72.38 199 GLU A CA 1
ATOM 1601 C C . GLU A 1 199 ? 23.842 -4.228 -23.564 1.00 72.38 199 GLU A C 1
ATOM 1603 O O . GLU A 1 199 ? 22.706 -3.741 -23.573 1.00 72.38 199 GLU A O 1
ATOM 1608 N N . ALA A 1 200 ? 24.121 -5.278 -22.784 1.00 65.62 200 ALA A N 1
ATOM 1609 C CA . ALA A 1 200 ? 23.150 -5.940 -21.922 1.00 65.62 200 ALA A CA 1
ATOM 1610 C C . ALA A 1 200 ? 22.708 -5.056 -20.735 1.00 65.62 200 ALA A C 1
ATOM 1612 O O . ALA A 1 200 ? 23.094 -5.275 -19.587 1.00 65.62 200 ALA A O 1
ATOM 1613 N N . VAL A 1 201 ? 21.791 -4.108 -20.971 1.00 67.88 201 VAL A N 1
ATOM 1614 C CA . VAL A 1 201 ? 21.205 -3.208 -19.947 1.00 67.88 201 VAL A CA 1
ATOM 1615 C C . VAL A 1 201 ? 20.694 -3.975 -18.721 1.00 67.88 201 VAL A C 1
ATOM 1617 O O . VAL A 1 201 ? 20.795 -3.517 -17.580 1.00 67.88 201 VAL A O 1
ATOM 1620 N N . PHE A 1 202 ? 20.132 -5.171 -18.936 1.00 70.06 202 PHE A N 1
ATOM 1621 C CA . PHE A 1 202 ? 19.620 -6.002 -17.849 1.00 70.06 202 PHE A CA 1
ATOM 1622 C C . PHE A 1 202 ? 20.728 -6.487 -16.904 1.00 70.06 202 PHE A C 1
ATOM 1624 O O . PHE A 1 202 ? 20.436 -6.683 -15.723 1.00 70.06 202 PHE A O 1
ATOM 1631 N N . ALA A 1 203 ? 21.955 -6.689 -17.397 1.00 68.44 203 ALA A N 1
ATOM 1632 C CA . ALA A 1 203 ? 23.066 -7.207 -16.611 1.00 68.44 203 ALA A CA 1
ATOM 1633 C C . ALA A 1 203 ? 23.522 -6.162 -15.588 1.00 68.44 203 ALA A C 1
ATOM 1635 O O . ALA A 1 203 ? 23.418 -6.400 -14.383 1.00 68.44 203 ALA A O 1
ATOM 1636 N N . HIS A 1 204 ? 23.827 -4.953 -16.061 1.00 74.75 204 HIS A N 1
ATOM 1637 C CA . HIS A 1 204 ? 24.151 -3.800 -15.222 1.00 74.75 204 HIS A CA 1
ATOM 1638 C C . HIS A 1 204 ? 23.017 -3.429 -14.249 1.00 74.75 204 HIS A C 1
ATOM 1640 O O . HIS A 1 204 ? 23.251 -3.170 -13.068 1.00 74.75 204 HIS A O 1
ATOM 1646 N N . ASN A 1 205 ? 21.750 -3.494 -14.683 1.00 75.75 205 ASN A N 1
ATOM 1647 C CA . ASN A 1 205 ? 20.611 -3.271 -13.785 1.00 75.75 205 ASN A CA 1
ATOM 1648 C C . ASN A 1 205 ? 20.531 -4.320 -12.657 1.00 75.75 205 ASN A C 1
ATOM 1650 O O . ASN A 1 205 ? 20.195 -4.004 -11.513 1.00 75.75 205 ASN A O 1
ATOM 1654 N N . ARG A 1 206 ? 20.806 -5.592 -12.966 1.00 77.50 206 ARG A N 1
ATOM 1655 C CA . ARG A 1 206 ? 20.813 -6.673 -11.970 1.00 77.50 206 ARG A CA 1
ATOM 1656 C C . ARG A 1 206 ? 22.002 -6.559 -11.029 1.00 77.50 206 ARG A C 1
ATOM 1658 O O . ARG A 1 206 ? 21.819 -6.743 -9.828 1.00 77.50 206 ARG A O 1
ATOM 1665 N N . GLU A 1 207 ? 23.171 -6.209 -11.547 1.00 80.38 207 GLU A N 1
ATOM 1666 C CA . GLU A 1 207 ? 24.353 -5.940 -10.737 1.00 80.38 207 GLU A CA 1
ATOM 1667 C C . GLU A 1 207 ? 24.088 -4.788 -9.757 1.00 80.38 207 GLU A C 1
ATOM 1669 O O . GLU A 1 207 ? 24.303 -4.940 -8.551 1.00 80.38 207 GLU A O 1
ATOM 1674 N N . GLY A 1 208 ? 23.531 -3.673 -10.240 1.00 86.19 208 GLY A N 1
ATOM 1675 C CA . GLY A 1 208 ? 23.163 -2.537 -9.398 1.00 86.19 208 GLY A CA 1
ATOM 1676 C C . GLY A 1 208 ? 22.204 -2.928 -8.273 1.00 86.19 208 GLY A C 1
ATOM 1677 O O . GLY A 1 208 ? 22.400 -2.552 -7.115 1.00 86.19 208 GLY A O 1
ATOM 1678 N N . TYR A 1 209 ? 21.208 -3.765 -8.580 1.00 78.81 209 TYR A N 1
ATOM 1679 C CA . TYR A 1 209 ? 20.271 -4.289 -7.586 1.00 78.81 209 TYR A CA 1
ATOM 1680 C C . TYR A 1 209 ? 20.954 -5.171 -6.527 1.00 78.81 209 TYR A C 1
ATOM 1682 O O . TYR A 1 209 ? 20.684 -5.004 -5.336 1.00 78.81 209 TYR A O 1
ATOM 1690 N N . LEU A 1 210 ? 21.870 -6.061 -6.926 1.00 80.69 210 LEU A N 1
ATOM 1691 C CA . 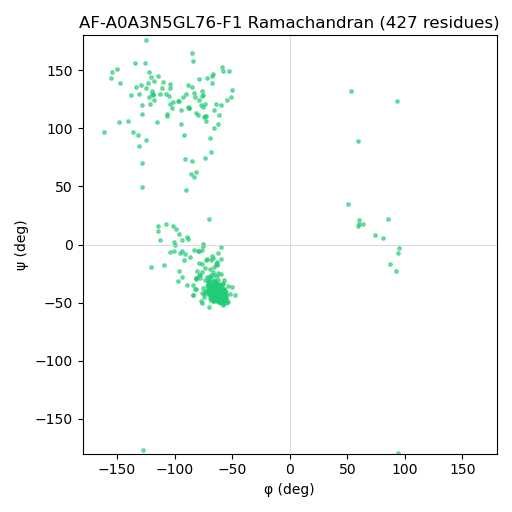LEU A 1 210 ? 22.633 -6.904 -5.995 1.00 80.69 210 LEU A CA 1
ATOM 1692 C C . LEU A 1 210 ? 23.516 -6.059 -5.067 1.00 80.69 210 LEU A C 1
ATOM 1694 O O . LEU A 1 210 ? 23.522 -6.251 -3.848 1.00 80.69 210 LEU A O 1
ATOM 1698 N N . TRP A 1 211 ? 24.228 -5.069 -5.613 1.00 88.25 211 TRP A N 1
ATOM 1699 C CA . TRP A 1 211 ? 25.022 -4.147 -4.798 1.00 88.25 211 TRP A CA 1
ATOM 1700 C C . TRP A 1 211 ? 24.154 -3.316 -3.850 1.00 88.25 211 TRP A C 1
ATOM 1702 O O . TRP A 1 211 ? 24.551 -3.080 -2.704 1.00 88.25 211 TRP A O 1
ATOM 1712 N N . PHE A 1 212 ? 22.953 -2.924 -4.284 1.00 83.19 212 PHE A N 1
ATOM 1713 C CA . PHE A 1 212 ? 21.995 -2.204 -3.452 1.00 83.19 212 PHE A CA 1
ATOM 1714 C C . PHE A 1 212 ? 21.506 -3.055 -2.273 1.00 83.19 212 PHE A C 1
ATOM 1716 O O . PHE A 1 212 ? 21.519 -2.580 -1.136 1.00 83.19 212 PHE A O 1
ATOM 1723 N N . GLN A 1 213 ? 21.161 -4.328 -2.500 1.00 83.00 213 GLN A N 1
ATOM 1724 C CA . GLN A 1 213 ? 20.786 -5.262 -1.428 1.00 83.00 213 GLN A CA 1
ATOM 1725 C C . GLN A 1 213 ? 21.910 -5.447 -0.398 1.00 83.00 213 GLN A C 1
ATOM 1727 O O . GLN A 1 213 ? 21.655 -5.504 0.806 1.00 83.00 213 GLN A O 1
ATOM 1732 N N . ARG A 1 214 ? 23.164 -5.447 -0.861 1.00 84.88 214 ARG A N 1
ATOM 1733 C CA . ARG A 1 214 ? 24.373 -5.501 -0.021 1.00 84.88 214 ARG A CA 1
ATOM 1734 C C . ARG A 1 214 ? 24.706 -4.181 0.677 1.00 84.88 214 ARG A C 1
ATOM 1736 O O . ARG A 1 214 ? 25.683 -4.117 1.419 1.00 84.88 214 ARG A O 1
ATOM 1743 N N . LYS A 1 215 ? 23.915 -3.127 0.451 1.00 86.50 215 LYS A N 1
ATOM 1744 C CA . LYS A 1 215 ? 24.136 -1.765 0.962 1.00 86.50 215 LYS A CA 1
ATOM 1745 C C . LYS A 1 215 ? 25.459 -1.139 0.497 1.00 86.50 215 LYS A C 1
ATOM 1747 O O . LYS A 1 215 ? 25.931 -0.178 1.101 1.00 86.50 215 LYS A O 1
ATOM 1752 N N . ILE A 1 216 ? 26.042 -1.634 -0.599 1.00 91.12 216 ILE A N 1
ATOM 1753 C CA . ILE A 1 216 ? 27.244 -1.061 -1.220 1.00 91.12 216 ILE A CA 1
ATOM 1754 C C . ILE A 1 216 ? 26.787 -0.037 -2.264 1.00 91.12 216 ILE A C 1
ATOM 1756 O O . ILE A 1 216 ? 26.818 -0.265 -3.472 1.00 91.12 216 ILE A O 1
ATOM 1760 N N . LEU A 1 217 ? 26.313 1.104 -1.761 1.00 89.25 217 LEU A N 1
ATOM 1761 C CA . LEU A 1 217 ? 25.636 2.135 -2.552 1.00 89.25 217 LEU A CA 1
ATOM 1762 C C . LEU A 1 217 ? 26.470 2.706 -3.715 1.00 89.25 217 LEU A C 1
ATOM 1764 O O . LEU A 1 217 ? 25.890 2.892 -4.782 1.00 89.25 217 LEU A O 1
ATOM 1768 N N . PRO A 1 218 ? 27.793 2.952 -3.582 1.00 93.50 218 PRO A N 1
ATOM 1769 C CA . PRO A 1 218 ? 28.584 3.476 -4.697 1.00 93.50 218 PRO A CA 1
ATOM 1770 C C . PRO A 1 218 ? 28.591 2.542 -5.913 1.00 93.50 218 PRO A C 1
ATOM 1772 O O . PRO A 1 218 ? 28.353 3.000 -7.024 1.00 93.50 218 PRO A O 1
ATOM 1775 N N . LYS A 1 219 ? 28.763 1.231 -5.689 1.00 92.94 219 LYS A N 1
ATOM 1776 C CA . LYS A 1 219 ? 28.747 0.226 -6.765 1.00 92.94 219 LYS A CA 1
ATOM 1777 C C . LYS A 1 219 ? 27.357 0.040 -7.363 1.00 92.94 219 LYS A C 1
ATOM 1779 O O . LYS A 1 219 ? 27.222 -0.139 -8.565 1.00 92.94 219 LYS A O 1
ATOM 1784 N N . ALA A 1 220 ? 26.322 0.099 -6.522 1.00 91.38 220 ALA A N 1
ATOM 1785 C CA . ALA A 1 220 ? 24.942 0.031 -6.990 1.00 91.38 220 ALA A CA 1
ATOM 1786 C C . ALA A 1 220 ? 24.634 1.172 -7.960 1.00 91.38 220 ALA A C 1
ATOM 1788 O O . ALA A 1 220 ? 24.103 0.949 -9.044 1.00 91.38 220 ALA A O 1
ATOM 1789 N N . LYS A 1 221 ? 25.016 2.391 -7.566 1.00 93.44 221 LYS A N 1
ATOM 1790 C CA . LYS A 1 221 ? 24.844 3.590 -8.374 1.00 93.44 221 LYS A CA 1
ATOM 1791 C C . LYS A 1 221 ? 25.609 3.488 -9.695 1.00 93.44 221 LYS A C 1
ATOM 1793 O O . LYS A 1 221 ? 24.999 3.715 -10.729 1.00 93.44 221 LYS A O 1
ATOM 1798 N N . GLU A 1 222 ? 26.887 3.116 -9.649 1.00 94.56 222 GLU A N 1
ATOM 1799 C CA . GLU A 1 222 ? 27.734 2.957 -10.839 1.00 94.56 222 GLU A CA 1
ATOM 1800 C C . GLU A 1 222 ? 27.116 1.983 -11.851 1.00 94.56 222 GLU A C 1
ATOM 1802 O O . GLU A 1 222 ? 26.923 2.345 -13.007 1.00 94.56 222 GLU A O 1
ATOM 1807 N N . ALA A 1 223 ? 26.701 0.794 -11.407 1.00 89.31 223 ALA A N 1
ATOM 1808 C CA . ALA A 1 223 ? 26.085 -0.198 -12.287 1.00 89.31 223 ALA A CA 1
ATOM 1809 C C . ALA A 1 223 ? 24.737 0.280 -12.862 1.00 89.31 223 ALA A C 1
ATOM 1811 O O . ALA A 1 223 ? 24.437 0.073 -14.036 1.00 89.31 223 ALA A O 1
ATOM 1812 N N . PHE A 1 224 ? 23.911 0.979 -12.078 1.00 88.88 224 PHE A N 1
ATOM 1813 C CA . PHE A 1 224 ? 22.689 1.573 -12.623 1.00 88.88 224 PHE A CA 1
ATOM 1814 C C . PHE A 1 224 ? 22.963 2.715 -13.614 1.00 88.88 224 PHE A C 1
ATOM 1816 O O . PHE A 1 224 ? 22.213 2.867 -14.577 1.00 88.88 224 PHE A O 1
ATOM 1823 N N . GLU A 1 225 ? 24.000 3.524 -13.392 1.00 93.00 225 GLU A N 1
ATOM 1824 C CA . GLU A 1 225 ? 24.404 4.589 -14.315 1.00 93.00 225 GLU A CA 1
ATOM 1825 C C . GLU A 1 225 ? 24.931 4.001 -15.629 1.00 93.00 225 GLU A C 1
ATOM 1827 O O . GLU A 1 225 ? 24.474 4.434 -16.681 1.00 93.00 225 GLU A O 1
ATOM 1832 N N . GLN A 1 226 ? 25.745 2.941 -15.585 1.00 91.56 226 GLN A N 1
ATOM 1833 C CA . GLN A 1 226 ? 26.167 2.183 -16.774 1.00 91.56 226 GLN A CA 1
ATOM 1834 C C . GLN A 1 226 ? 24.967 1.641 -17.565 1.00 91.56 226 GLN A C 1
ATOM 1836 O O . GLN A 1 226 ? 24.902 1.775 -18.786 1.00 91.56 226 GLN A O 1
ATOM 1841 N N . ALA A 1 227 ? 23.953 1.107 -16.877 1.00 85.19 227 ALA A N 1
ATOM 1842 C CA . ALA A 1 227 ? 22.722 0.671 -17.534 1.00 85.19 227 ALA A CA 1
ATOM 1843 C C . ALA A 1 227 ? 21.988 1.832 -18.246 1.00 85.19 227 ALA A C 1
ATOM 1845 O O . ALA A 1 227 ? 21.406 1.624 -19.311 1.00 85.19 227 ALA A O 1
ATOM 1846 N N . LEU A 1 228 ? 22.023 3.051 -17.689 1.00 88.38 228 LEU A N 1
ATOM 1847 C CA . LEU A 1 228 ? 21.438 4.247 -18.313 1.00 88.38 228 LEU A CA 1
ATOM 1848 C C . LEU A 1 228 ? 22.318 4.886 -19.394 1.00 88.38 228 LEU A C 1
ATOM 1850 O O . LEU A 1 228 ? 21.782 5.609 -20.233 1.00 88.38 228 LEU A O 1
ATOM 1854 N N . GLU A 1 229 ? 23.631 4.659 -19.388 1.00 92.31 229 GLU A N 1
ATOM 1855 C CA . GLU A 1 229 ? 24.512 5.064 -20.491 1.00 92.31 229 GLU A CA 1
ATOM 1856 C C . GLU A 1 229 ? 24.152 4.306 -21.773 1.00 92.31 229 GLU A C 1
ATOM 1858 O O . GLU A 1 229 ? 24.127 4.906 -22.849 1.00 92.31 229 GLU A O 1
ATOM 1863 N N . ILE A 1 230 ? 23.791 3.025 -21.640 1.00 78.12 230 ILE A N 1
ATOM 1864 C CA . ILE A 1 230 ? 23.341 2.174 -22.747 1.00 78.12 230 ILE A CA 1
ATOM 1865 C C . ILE A 1 230 ? 21.884 2.494 -23.133 1.00 78.12 230 ILE A C 1
ATOM 1867 O O . ILE A 1 230 ? 21.587 2.713 -24.306 1.00 78.12 230 ILE A O 1
ATOM 1871 N N . ASP A 1 231 ? 20.964 2.563 -22.161 1.00 75.81 231 ASP A N 1
ATOM 1872 C CA . ASP A 1 231 ? 19.548 2.894 -22.389 1.00 75.81 231 ASP A CA 1
ATOM 1873 C C . ASP A 1 231 ? 19.0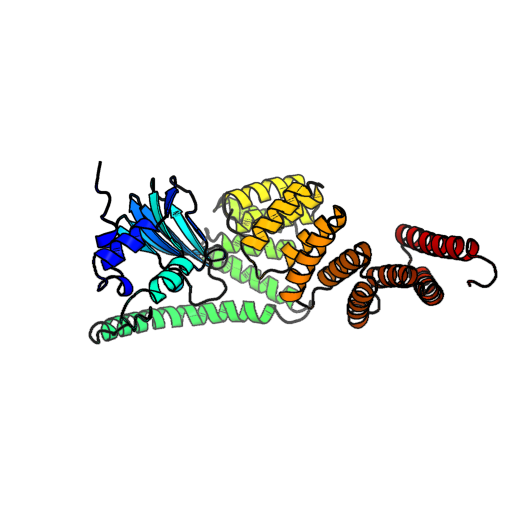47 3.970 -21.411 1.00 75.81 231 ASP A C 1
ATOM 1875 O O . ASP A 1 231 ? 18.564 3.701 -20.306 1.00 75.81 231 ASP A O 1
ATOM 1879 N N . GLN A 1 232 ? 19.098 5.224 -21.866 1.00 82.94 232 GLN A N 1
ATOM 1880 C CA . GLN A 1 232 ? 18.756 6.415 -21.076 1.00 82.94 232 GLN A CA 1
ATOM 1881 C C . GLN A 1 232 ? 17.291 6.477 -20.616 1.00 82.94 232 GLN A C 1
ATOM 1883 O O . GLN A 1 232 ? 16.952 7.272 -19.723 1.00 82.94 232 GLN A O 1
ATOM 1888 N N . VAL A 1 233 ? 16.409 5.686 -21.235 1.00 81.44 233 VAL A N 1
ATOM 1889 C CA . VAL A 1 233 ? 14.964 5.683 -20.974 1.00 81.44 233 VAL A CA 1
ATOM 1890 C C . VAL A 1 233 ? 14.473 4.370 -20.365 1.00 81.44 233 VAL A C 1
ATOM 1892 O O . VAL A 1 233 ? 13.263 4.179 -20.218 1.00 81.44 233 VAL A O 1
ATOM 1895 N N . ASN A 1 234 ? 15.385 3.500 -19.918 1.00 74.25 234 ASN A N 1
ATOM 1896 C CA . ASN A 1 234 ? 15.033 2.213 -19.334 1.00 74.25 234 ASN A CA 1
ATOM 1897 C C . ASN A 1 234 ? 14.191 2.363 -18.051 1.00 74.25 234 ASN A C 1
ATOM 1899 O O . ASN A 1 234 ? 14.701 2.677 -16.972 1.00 74.25 234 ASN A O 1
ATOM 1903 N N . GLY A 1 235 ? 12.880 2.123 -18.153 1.00 72.62 235 GLY A N 1
ATOM 1904 C CA . GLY A 1 235 ? 11.929 2.265 -17.043 1.00 72.62 235 GLY A CA 1
ATOM 1905 C C . GLY A 1 235 ? 12.319 1.486 -15.774 1.00 72.62 235 GLY A C 1
ATOM 1906 O O . GLY A 1 235 ? 12.335 2.084 -14.694 1.00 72.62 235 GLY A O 1
ATOM 1907 N N . PRO A 1 236 ? 12.673 0.187 -15.870 1.00 75.44 236 PRO A N 1
ATOM 1908 C CA . PRO A 1 236 ? 13.151 -0.596 -14.730 1.00 75.44 236 PRO A CA 1
ATOM 1909 C C . PRO A 1 236 ? 14.376 -0.005 -14.019 1.00 75.44 236 PRO A C 1
ATOM 1911 O O . PRO A 1 236 ? 14.374 0.070 -12.790 1.00 75.44 236 PRO A O 1
ATOM 1914 N N . VAL A 1 237 ? 15.394 0.441 -14.761 1.00 78.31 237 VAL A N 1
ATOM 1915 C CA . VAL A 1 237 ? 16.610 1.040 -14.179 1.00 78.31 237 VAL A CA 1
ATOM 1916 C C . VAL A 1 237 ? 16.291 2.371 -13.498 1.00 78.31 237 VAL A C 1
ATOM 1918 O O . VAL A 1 237 ? 16.684 2.587 -12.353 1.00 78.31 237 VAL A O 1
ATOM 1921 N N . LEU A 1 238 ? 15.518 3.243 -14.155 1.00 85.69 238 LEU A N 1
ATOM 1922 C CA . LEU A 1 238 ? 15.091 4.529 -13.588 1.00 85.69 238 LEU A CA 1
ATOM 1923 C C . LEU A 1 238 ? 14.315 4.340 -12.279 1.00 85.69 238 LEU A C 1
ATOM 1925 O O . LEU A 1 238 ? 14.552 5.049 -11.300 1.00 85.69 238 LEU A O 1
ATOM 1929 N N . ASN A 1 239 ? 13.422 3.349 -12.239 1.00 81.62 239 ASN A N 1
ATOM 1930 C CA . ASN A 1 239 ? 12.692 2.986 -11.031 1.00 81.62 239 ASN A CA 1
ATOM 1931 C C . ASN A 1 239 ? 13.633 2.472 -9.926 1.00 81.62 239 ASN A C 1
ATOM 1933 O O . ASN A 1 239 ? 13.492 2.865 -8.771 1.00 81.62 239 ASN A O 1
ATOM 1937 N N . ASN A 1 240 ? 14.606 1.619 -10.257 1.00 82.69 240 ASN A N 1
ATOM 1938 C CA . ASN A 1 240 ? 15.562 1.092 -9.279 1.00 82.69 240 ASN A CA 1
ATOM 1939 C C . ASN A 1 240 ? 16.468 2.187 -8.696 1.00 82.69 240 ASN A C 1
ATOM 1941 O O . ASN A 1 240 ? 16.665 2.227 -7.481 1.00 82.69 240 ASN A O 1
ATOM 1945 N N . LEU A 1 241 ? 16.942 3.123 -9.525 1.00 90.50 241 LEU A N 1
ATOM 1946 C CA . LEU A 1 241 ? 17.666 4.310 -9.062 1.00 90.50 241 LEU A CA 1
ATOM 1947 C C . LEU A 1 241 ? 16.811 5.160 -8.125 1.00 90.50 241 LEU A C 1
ATOM 1949 O O . LEU A 1 241 ? 17.289 5.567 -7.067 1.00 90.50 241 LEU A O 1
ATOM 1953 N N . SER A 1 242 ? 15.540 5.389 -8.468 1.00 91.56 242 SER A N 1
ATOM 1954 C CA . SER A 1 242 ? 14.623 6.112 -7.584 1.00 91.56 242 SER A CA 1
ATOM 1955 C C . SER A 1 242 ? 14.483 5.428 -6.222 1.00 91.56 242 SER A C 1
ATOM 1957 O O . SER A 1 242 ? 14.643 6.080 -5.189 1.00 91.56 242 SER A O 1
ATOM 1959 N N . VAL A 1 243 ? 14.265 4.109 -6.205 1.00 87.75 243 VAL A N 1
ATOM 1960 C CA . VAL A 1 243 ? 14.156 3.317 -4.970 1.00 87.75 243 VAL A CA 1
ATOM 1961 C C . VAL A 1 243 ? 15.441 3.394 -4.141 1.00 87.75 243 VAL A C 1
ATOM 1963 O O . VAL A 1 243 ? 15.371 3.559 -2.923 1.00 87.75 243 VAL A O 1
ATOM 1966 N N . MET A 1 244 ? 16.612 3.334 -4.779 1.00 89.94 244 MET A N 1
ATOM 1967 C CA . MET A 1 244 ? 17.902 3.482 -4.102 1.00 89.94 244 MET A CA 1
ATOM 1968 C C . MET A 1 244 ? 18.052 4.866 -3.452 1.00 89.94 244 MET A C 1
ATOM 1970 O O . MET A 1 244 ? 18.416 4.968 -2.276 1.00 89.94 244 MET A O 1
ATOM 1974 N N . TYR A 1 245 ? 17.745 5.940 -4.184 1.00 91.12 245 TYR A N 1
ATOM 1975 C CA . TYR A 1 245 ? 17.778 7.301 -3.642 1.00 91.12 245 TYR A CA 1
ATOM 1976 C C . TYR A 1 245 ? 16.746 7.500 -2.525 1.00 91.12 245 TYR A C 1
ATOM 1978 O O . TYR A 1 245 ? 17.046 8.122 -1.509 1.00 91.12 245 TYR A O 1
ATOM 1986 N N . PHE A 1 246 ? 15.560 6.906 -2.650 1.00 88.31 246 PHE A N 1
ATOM 1987 C CA . PHE A 1 246 ? 14.536 6.941 -1.610 1.00 88.31 246 PHE A CA 1
ATOM 1988 C C . PHE A 1 246 ? 15.006 6.246 -0.326 1.00 88.31 246 PHE A C 1
ATOM 1990 O O . PHE A 1 246 ? 14.868 6.796 0.765 1.00 88.31 246 PHE A O 1
ATOM 1997 N N . ALA A 1 247 ? 15.609 5.060 -0.448 1.00 85.62 247 ALA A N 1
ATOM 1998 C CA . ALA A 1 247 ? 16.126 4.293 0.686 1.00 85.62 247 ALA A CA 1
ATOM 1999 C C . ALA A 1 247 ? 17.301 4.980 1.404 1.00 85.62 247 ALA A C 1
ATOM 2001 O O . ALA A 1 247 ? 17.584 4.664 2.558 1.00 85.62 247 ALA A O 1
ATOM 2002 N N . THR A 1 248 ? 17.969 5.923 0.736 1.00 88.25 248 THR A N 1
ATOM 2003 C CA . THR A 1 248 ? 19.076 6.725 1.284 1.00 88.25 248 THR A CA 1
ATOM 2004 C C . THR A 1 248 ? 18.641 8.135 1.697 1.00 88.25 248 THR A C 1
ATOM 2006 O O . THR A 1 248 ? 19.484 9.003 1.893 1.00 88.25 248 THR A O 1
ATOM 2009 N N . ASP A 1 249 ? 17.327 8.359 1.828 1.00 89.38 249 ASP A N 1
ATOM 2010 C CA . ASP A 1 249 ? 16.682 9.626 2.218 1.00 89.38 249 ASP A CA 1
ATOM 2011 C C . ASP A 1 249 ? 16.981 10.816 1.278 1.00 89.38 249 ASP A C 1
ATOM 2013 O O . ASP A 1 249 ? 16.679 11.970 1.571 1.00 89.38 249 ASP A O 1
ATOM 2017 N N . GLN A 1 250 ? 17.494 10.538 0.076 1.00 92.81 250 GLN A N 1
ATOM 2018 C CA . GLN A 1 250 ? 17.737 11.502 -0.998 1.00 92.81 250 GLN A CA 1
ATOM 2019 C C . GLN A 1 250 ? 16.468 11.701 -1.847 1.00 92.81 250 GLN A C 1
ATOM 2021 O O . GLN A 1 250 ? 16.418 11.431 -3.051 1.00 92.81 250 GLN A O 1
ATOM 2026 N N . VAL A 1 251 ? 15.399 12.175 -1.202 1.00 92.00 251 VAL A N 1
ATOM 2027 C CA . VAL A 1 251 ? 14.034 12.180 -1.763 1.00 92.00 251 VAL A CA 1
ATOM 2028 C C . VAL A 1 251 ? 13.907 13.020 -3.045 1.00 92.00 251 VAL A C 1
ATOM 2030 O O . VAL A 1 251 ? 13.176 12.639 -3.957 1.00 92.00 251 VAL A O 1
ATOM 2033 N N . SER A 1 252 ? 14.646 14.127 -3.173 1.00 94.50 252 SER A N 1
ATOM 2034 C CA . SER A 1 252 ? 14.614 14.970 -4.381 1.00 94.50 252 SER A CA 1
ATOM 2035 C C . SER A 1 252 ? 15.149 14.247 -5.623 1.00 94.50 252 SER A C 1
ATOM 2037 O O . SER A 1 252 ? 14.569 14.361 -6.701 1.00 94.50 252 SER A O 1
ATOM 2039 N N . GLN A 1 253 ? 16.220 13.461 -5.478 1.00 94.25 253 GLN A N 1
ATOM 2040 C CA . GLN A 1 253 ? 16.747 12.639 -6.573 1.00 94.25 253 GLN A CA 1
ATOM 2041 C C . GLN A 1 253 ? 15.809 11.474 -6.878 1.00 94.25 253 GLN A C 1
ATOM 2043 O O . GLN A 1 253 ? 15.543 11.202 -8.049 1.00 94.25 253 GLN A O 1
ATOM 2048 N N . ALA A 1 254 ? 15.246 10.842 -5.842 1.00 92.44 254 ALA A N 1
ATOM 2049 C CA . ALA A 1 254 ? 14.238 9.802 -6.019 1.00 92.44 254 ALA A CA 1
ATOM 2050 C C . ALA A 1 254 ? 13.059 10.305 -6.865 1.00 92.44 254 ALA A C 1
ATOM 2052 O O . ALA A 1 254 ? 12.654 9.631 -7.811 1.00 92.44 254 ALA A O 1
ATOM 2053 N N . MET A 1 255 ? 12.567 11.516 -6.586 1.00 95.44 255 MET A N 1
ATOM 2054 C CA . MET A 1 255 ? 11.497 12.154 -7.355 1.00 95.44 255 MET A CA 1
ATOM 2055 C C . MET A 1 255 ? 11.883 12.370 -8.823 1.00 95.44 255 MET A C 1
ATOM 2057 O O . MET A 1 255 ? 11.120 11.997 -9.711 1.00 95.44 255 MET A O 1
ATOM 2061 N N . ALA A 1 256 ? 13.071 12.917 -9.096 1.00 95.19 256 ALA A N 1
ATOM 2062 C CA . ALA A 1 256 ? 13.521 13.178 -10.464 1.00 95.19 256 ALA A CA 1
ATOM 2063 C C . ALA A 1 256 ? 13.607 11.892 -11.310 1.00 95.19 256 ALA A C 1
ATOM 2065 O O . ALA A 1 256 ? 13.111 11.845 -12.439 1.00 95.19 256 ALA A O 1
ATOM 2066 N N . TYR A 1 257 ? 14.184 10.821 -10.755 1.00 91.75 257 TYR A N 1
ATOM 2067 C CA . TYR A 1 257 ? 14.248 9.526 -11.437 1.00 91.75 257 TYR A CA 1
ATOM 2068 C C . TYR A 1 257 ? 12.869 8.881 -11.591 1.00 91.75 257 TYR A C 1
ATOM 2070 O O . TYR A 1 257 ? 12.576 8.317 -12.646 1.00 91.75 257 TYR A O 1
ATOM 2078 N N . GLN A 1 258 ? 11.990 9.021 -10.596 1.00 92.31 258 GLN A N 1
ATOM 2079 C CA . GLN A 1 258 ? 10.647 8.454 -10.673 1.00 92.31 258 GLN A CA 1
ATOM 2080 C C . GLN A 1 258 ? 9.769 9.166 -11.703 1.00 92.31 258 GLN A C 1
ATOM 2082 O O . GLN A 1 258 ? 9.007 8.511 -12.408 1.00 92.31 258 GLN A O 1
ATOM 2087 N N . GLN A 1 259 ? 9.904 10.486 -11.853 1.00 94.12 259 GLN A N 1
ATOM 2088 C CA . GLN A 1 259 ? 9.226 11.239 -12.912 1.00 94.12 259 GLN A CA 1
ATOM 2089 C C . GLN A 1 259 ? 9.626 10.733 -14.300 1.00 94.12 259 GLN A C 1
ATOM 2091 O O . GLN A 1 259 ? 8.755 10.497 -15.136 1.00 94.12 259 GLN A O 1
ATOM 2096 N N . ARG A 1 260 ? 10.924 10.488 -14.527 1.00 93.44 260 ARG A N 1
ATOM 2097 C CA . ARG A 1 260 ? 11.412 9.871 -15.771 1.00 93.44 260 ARG A CA 1
ATOM 2098 C C . ARG A 1 260 ? 10.865 8.453 -15.948 1.00 93.44 260 ARG A C 1
ATOM 2100 O O . ARG A 1 260 ? 10.407 8.112 -17.033 1.00 93.44 260 ARG A O 1
ATOM 2107 N N . ALA A 1 261 ? 10.849 7.645 -14.886 1.00 85.69 261 ALA A N 1
ATOM 2108 C CA . ALA A 1 261 ? 10.288 6.294 -14.933 1.00 85.69 261 ALA A CA 1
ATOM 2109 C C . ALA A 1 261 ? 8.801 6.305 -15.334 1.00 85.69 261 ALA A C 1
ATOM 2111 O O . ALA A 1 261 ? 8.397 5.531 -16.197 1.00 85.69 261 ALA A O 1
ATOM 2112 N N . VAL A 1 262 ? 7.999 7.220 -14.772 1.00 86.81 262 VAL A N 1
ATOM 2113 C CA . VAL A 1 262 ? 6.574 7.395 -15.113 1.00 86.81 262 VAL A CA 1
ATOM 2114 C C . VAL A 1 262 ? 6.387 7.873 -16.554 1.00 86.81 262 VAL A C 1
ATOM 2116 O O . VAL A 1 262 ? 5.450 7.435 -17.215 1.00 86.81 262 VAL A O 1
ATOM 2119 N N . GLN A 1 263 ? 7.248 8.763 -17.054 1.00 86.69 263 GLN A N 1
ATOM 2120 C CA . GLN A 1 263 ? 7.186 9.228 -18.444 1.00 86.69 263 GLN A CA 1
ATOM 2121 C C . GLN A 1 263 ? 7.458 8.093 -19.439 1.00 86.69 263 GLN A C 1
ATOM 2123 O O . GLN A 1 263 ? 6.781 8.002 -20.462 1.00 86.69 263 GLN A O 1
ATOM 2128 N N . ASN A 1 264 ? 8.413 7.217 -19.120 1.00 79.38 264 ASN A N 1
ATOM 2129 C CA . ASN A 1 264 ? 8.823 6.126 -20.002 1.00 79.38 264 ASN A CA 1
ATOM 2130 C C . ASN A 1 264 ? 7.891 4.912 -19.922 1.00 79.38 264 ASN A C 1
ATOM 2132 O O . ASN A 1 264 ? 7.585 4.302 -20.947 1.00 79.38 264 ASN A O 1
ATOM 2136 N N . ASP A 1 265 ? 7.395 4.582 -18.728 1.00 72.75 265 ASP A N 1
ATOM 2137 C CA . ASP A 1 265 ? 6.447 3.487 -18.519 1.00 72.75 265 ASP A CA 1
ATOM 2138 C C . ASP A 1 265 ? 5.211 3.941 -17.719 1.00 72.75 265 ASP A C 1
ATOM 2140 O O . ASP A 1 265 ? 5.010 3.545 -16.563 1.00 72.75 265 ASP A O 1
ATOM 2144 N N . PRO A 1 266 ? 4.334 4.765 -18.330 1.00 77.94 266 PRO A N 1
ATOM 2145 C CA . PRO A 1 266 ? 3.134 5.283 -17.667 1.00 77.94 266 PRO A CA 1
ATOM 2146 C C . PRO A 1 266 ? 2.102 4.192 -17.352 1.00 77.94 266 PRO A C 1
ATOM 2148 O O . PRO A 1 266 ? 1.137 4.442 -16.628 1.00 77.94 266 PRO A O 1
ATOM 2151 N N . ASP A 1 267 ? 2.289 2.994 -17.910 1.00 76.50 267 ASP A N 1
ATOM 2152 C CA . ASP A 1 267 ? 1.377 1.860 -17.820 1.00 76.50 267 ASP A CA 1
ATOM 2153 C C . ASP A 1 267 ? 1.828 0.823 -16.776 1.00 76.50 267 ASP A C 1
ATOM 2155 O O . ASP A 1 267 ? 1.159 -0.197 -16.603 1.00 76.50 267 ASP A O 1
ATOM 2159 N N . SER A 1 268 ? 2.929 1.067 -16.056 1.00 77.88 268 SER A N 1
ATOM 2160 C CA . SER A 1 268 ? 3.407 0.178 -14.996 1.00 77.88 268 SER A CA 1
ATOM 2161 C C . SER A 1 268 ? 2.797 0.516 -13.642 1.00 77.88 268 SER A C 1
ATOM 2163 O O . SER A 1 268 ? 3.032 1.577 -13.059 1.00 77.88 268 SER A O 1
ATOM 2165 N N . ALA A 1 269 ? 2.054 -0.448 -13.089 1.00 79.25 269 ALA A N 1
ATOM 2166 C CA . ALA A 1 269 ? 1.493 -0.339 -11.746 1.00 79.25 269 ALA A CA 1
ATOM 2167 C C . ALA A 1 269 ? 2.591 -0.107 -10.700 1.00 79.25 269 ALA A C 1
ATOM 2169 O O . ALA A 1 269 ? 2.410 0.709 -9.801 1.00 79.25 269 ALA A O 1
ATOM 2170 N N . LEU A 1 270 ? 3.732 -0.796 -10.833 1.00 83.06 270 LEU A N 1
ATOM 2171 C CA . LEU A 1 270 ? 4.859 -0.678 -9.908 1.00 83.06 270 LEU A CA 1
ATOM 2172 C C . LEU A 1 270 ? 5.454 0.733 -9.927 1.00 83.06 270 LEU A C 1
ATOM 2174 O O . LEU A 1 270 ? 5.677 1.315 -8.869 1.00 83.06 270 LEU A O 1
ATOM 2178 N N . VAL A 1 271 ? 5.651 1.301 -11.119 1.00 83.00 271 VAL A N 1
ATOM 2179 C CA . VAL A 1 271 ? 6.179 2.662 -11.289 1.00 83.00 271 VAL A CA 1
ATOM 2180 C C . VAL A 1 271 ? 5.208 3.693 -10.706 1.00 83.00 271 VAL A C 1
ATOM 2182 O O . VAL A 1 271 ? 5.624 4.596 -9.978 1.00 83.00 271 VAL A O 1
ATOM 2185 N N . LYS A 1 272 ? 3.902 3.529 -10.937 1.00 88.25 272 LYS A N 1
ATOM 2186 C CA . LYS A 1 272 ? 2.864 4.381 -10.338 1.00 88.25 272 LYS A CA 1
ATOM 2187 C C . LYS A 1 272 ? 2.827 4.277 -8.816 1.00 88.25 272 LYS A C 1
ATOM 2189 O O . LYS A 1 272 ? 2.810 5.287 -8.121 1.00 88.25 272 LYS A O 1
ATOM 2194 N N . TYR A 1 273 ? 2.902 3.066 -8.278 1.00 92.00 273 TYR A N 1
ATOM 2195 C CA . TYR A 1 273 ? 2.964 2.852 -6.837 1.00 92.00 273 TYR A CA 1
ATOM 2196 C C . TYR A 1 273 ? 4.202 3.507 -6.214 1.00 92.00 273 TYR A C 1
ATOM 2198 O O . TYR A 1 273 ? 4.073 4.237 -5.235 1.00 92.00 273 TYR A O 1
ATOM 2206 N N . ASN A 1 274 ? 5.385 3.311 -6.798 1.00 90.12 274 ASN A N 1
ATOM 2207 C CA . ASN A 1 274 ? 6.619 3.906 -6.284 1.00 90.12 274 ASN A CA 1
ATOM 2208 C C . ASN A 1 274 ? 6.588 5.439 -6.366 1.00 90.12 274 ASN A C 1
ATOM 2210 O O . ASN A 1 274 ? 7.031 6.100 -5.432 1.00 90.12 274 ASN A O 1
ATOM 2214 N N . MET A 1 275 ? 5.969 6.017 -7.402 1.00 94.56 275 MET A N 1
ATOM 2215 C CA . MET A 1 275 ? 5.698 7.458 -7.458 1.00 94.56 275 MET A CA 1
ATOM 2216 C C . MET A 1 275 ? 4.816 7.919 -6.298 1.00 94.56 275 MET A C 1
ATOM 2218 O O . MET A 1 275 ? 5.151 8.887 -5.617 1.00 94.56 275 MET A O 1
ATOM 2222 N N . GLY A 1 276 ? 3.737 7.186 -6.014 1.00 95.44 276 GLY A N 1
ATOM 2223 C CA . GLY A 1 276 ? 2.891 7.448 -4.853 1.00 95.44 276 GLY A CA 1
ATOM 2224 C C . GLY A 1 276 ? 3.663 7.402 -3.531 1.00 95.44 276 GLY A C 1
ATOM 2225 O O . GLY A 1 276 ? 3.487 8.277 -2.687 1.00 95.44 276 GLY A O 1
ATOM 2226 N N . VAL A 1 277 ? 4.574 6.439 -3.362 1.00 94.44 277 VAL A N 1
ATOM 2227 C CA . VAL A 1 277 ? 5.429 6.328 -2.164 1.00 94.44 277 VAL A CA 1
ATOM 2228 C C . VAL A 1 277 ? 6.365 7.533 -2.023 1.00 94.44 277 VAL A C 1
ATOM 2230 O O . VAL A 1 277 ? 6.459 8.105 -0.934 1.00 94.44 277 VAL A O 1
ATOM 2233 N N . VAL A 1 278 ? 7.025 7.956 -3.106 1.00 93.69 278 VAL A N 1
ATOM 2234 C CA . VAL A 1 278 ? 7.916 9.130 -3.093 1.00 93.69 278 VAL A CA 1
ATOM 2235 C C . VAL A 1 278 ? 7.129 10.409 -2.773 1.00 93.69 278 VAL A C 1
ATOM 2237 O O . VAL A 1 278 ? 7.553 11.189 -1.920 1.00 93.69 278 VAL A O 1
ATOM 2240 N N . LEU A 1 279 ? 5.956 10.598 -3.387 1.00 95.81 279 LEU A N 1
ATOM 2241 C CA . LEU A 1 279 ? 5.066 11.736 -3.125 1.00 95.81 279 LEU A CA 1
ATOM 2242 C C . LEU A 1 279 ? 4.589 11.770 -1.668 1.00 95.81 279 LEU A C 1
ATOM 2244 O O . LEU A 1 279 ? 4.608 12.824 -1.033 1.00 95.81 279 LEU A O 1
ATOM 2248 N N . MET A 1 280 ? 4.214 10.616 -1.112 1.00 92.69 280 MET A N 1
ATOM 2249 C CA . MET A 1 280 ? 3.763 10.507 0.276 1.00 92.69 280 MET A CA 1
ATOM 2250 C C . MET A 1 280 ? 4.875 10.882 1.266 1.00 92.69 280 MET A C 1
ATOM 2252 O O . MET A 1 280 ? 4.616 11.581 2.241 1.00 92.69 280 MET A O 1
ATOM 2256 N N . LYS A 1 281 ? 6.133 10.504 0.995 1.00 91.31 281 LYS A N 1
ATOM 2257 C CA . LYS A 1 281 ? 7.297 10.914 1.806 1.00 91.31 281 LYS A CA 1
ATOM 2258 C C . LYS A 1 281 ? 7.529 12.432 1.786 1.00 91.31 281 LYS A C 1
ATOM 2260 O O . 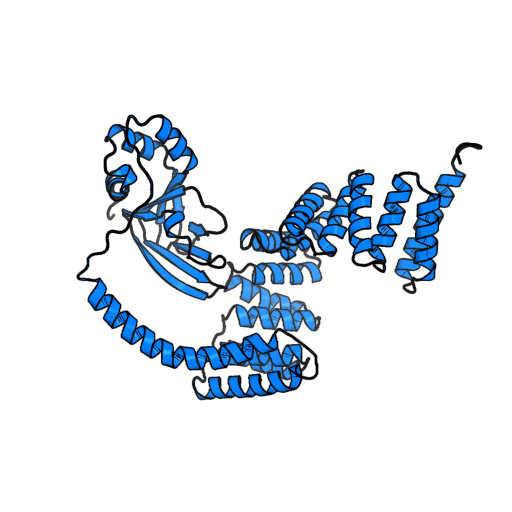LYS A 1 281 ? 8.048 12.973 2.756 1.00 91.31 281 LYS A O 1
ATOM 2265 N N . GLN A 1 282 ? 7.119 13.115 0.718 1.00 93.38 282 GLN A N 1
ATOM 2266 C CA . GLN A 1 282 ? 7.138 14.579 0.609 1.00 93.38 282 GLN A CA 1
ATOM 2267 C C . GLN A 1 282 ? 5.850 15.252 1.121 1.00 93.38 282 GLN A C 1
ATOM 2269 O O . GLN A 1 282 ? 5.702 16.464 0.992 1.00 93.38 282 GLN A O 1
ATOM 2274 N N . ASN A 1 283 ? 4.929 14.492 1.724 1.00 94.31 283 ASN A N 1
ATOM 2275 C CA . ASN A 1 283 ? 3.610 14.943 2.185 1.00 94.31 283 ASN A CA 1
ATOM 2276 C C . ASN A 1 283 ? 2.658 15.417 1.067 1.00 94.31 283 ASN A C 1
ATOM 2278 O O . ASN A 1 283 ? 1.637 16.049 1.347 1.00 94.31 283 ASN A O 1
ATOM 2282 N N . TYR A 1 284 ? 2.920 15.068 -0.196 1.00 96.25 284 TYR A N 1
ATOM 2283 C CA . TYR A 1 284 ? 2.002 15.308 -1.316 1.00 96.25 284 TYR A CA 1
ATOM 2284 C C . TYR A 1 284 ? 0.911 14.227 -1.373 1.00 96.25 284 TYR A C 1
ATOM 2286 O O . TYR A 1 284 ? 0.796 13.462 -2.330 1.00 96.25 284 TYR A O 1
ATOM 2294 N N . ASN A 1 285 ? 0.097 14.146 -0.318 1.00 94.81 285 ASN A N 1
ATOM 2295 C CA . ASN A 1 285 ? -0.848 13.045 -0.094 1.00 94.81 285 ASN A CA 1
ATOM 2296 C C . ASN A 1 285 ? -1.950 12.938 -1.164 1.00 94.81 285 ASN A C 1
ATOM 2298 O O . ASN A 1 285 ? -2.378 11.834 -1.497 1.00 94.81 285 ASN A O 1
ATOM 2302 N N . ILE A 1 286 ? -2.405 14.062 -1.730 1.00 96.88 286 ILE A N 1
ATOM 2303 C CA . ILE A 1 286 ? -3.438 14.067 -2.782 1.00 96.88 286 ILE A CA 1
ATOM 2304 C C . ILE A 1 286 ? -2.883 13.472 -4.082 1.00 96.88 286 ILE A C 1
ATOM 2306 O O . ILE A 1 286 ? -3.525 12.615 -4.693 1.00 96.88 286 ILE A O 1
ATOM 2310 N N . ASP A 1 287 ? -1.681 13.888 -4.486 1.00 96.31 287 ASP A N 1
ATOM 2311 C CA . ASP A 1 287 ? -1.015 13.340 -5.667 1.00 96.31 287 ASP A CA 1
ATOM 2312 C C . ASP A 1 287 ? -0.634 11.874 -5.449 1.00 96.31 287 ASP A C 1
ATOM 2314 O O . ASP A 1 287 ? -0.888 11.045 -6.321 1.00 96.31 287 ASP A O 1
ATOM 2318 N N . ALA A 1 288 ? -0.133 11.516 -4.262 1.00 96.44 288 ALA A N 1
ATOM 2319 C CA . ALA A 1 288 ? 0.151 10.128 -3.910 1.00 96.44 288 ALA A CA 1
ATOM 2320 C C . ALA A 1 288 ? -1.095 9.240 -4.050 1.00 96.44 288 ALA A C 1
ATOM 2322 O O . ALA A 1 288 ? -1.039 8.170 -4.659 1.00 96.44 288 ALA A O 1
ATOM 2323 N N . LEU A 1 289 ? -2.248 9.709 -3.558 1.00 97.94 289 LEU A N 1
ATOM 2324 C CA . LEU A 1 289 ? -3.519 9.001 -3.694 1.00 97.94 289 LEU A CA 1
ATOM 2325 C C . LEU A 1 289 ? -3.916 8.796 -5.164 1.00 97.94 289 LEU A C 1
ATOM 2327 O O . LEU A 1 289 ? -4.441 7.733 -5.503 1.00 97.94 289 LEU A O 1
ATOM 2331 N N . ARG A 1 290 ? -3.674 9.784 -6.039 1.00 97.56 290 ARG A N 1
ATOM 2332 C CA . ARG A 1 290 ? -3.905 9.645 -7.487 1.00 97.56 290 ARG A CA 1
ATOM 2333 C C . ARG A 1 290 ? -3.035 8.532 -8.067 1.00 97.56 290 ARG A C 1
ATOM 2335 O O . ARG A 1 290 ? -3.572 7.636 -8.716 1.00 97.56 290 ARG A O 1
ATOM 2342 N N . GLU A 1 291 ? -1.737 8.533 -7.779 1.00 93.88 291 GLU A N 1
ATOM 2343 C CA . GLU A 1 291 ? -0.825 7.515 -8.314 1.00 93.88 291 GLU A CA 1
ATOM 2344 C C . GLU A 1 291 ? -1.145 6.108 -7.775 1.00 93.88 291 GLU A C 1
ATOM 2346 O O . GLU A 1 291 ? -1.135 5.136 -8.532 1.00 93.88 291 GLU A O 1
ATOM 2351 N N . PHE A 1 292 ? -1.535 5.970 -6.501 1.00 96.00 292 PHE A N 1
ATOM 2352 C CA . PHE A 1 292 ? -1.976 4.679 -5.958 1.00 96.00 292 PHE A CA 1
ATOM 2353 C C . PHE A 1 292 ? -3.284 4.184 -6.582 1.00 96.00 292 PHE A C 1
ATOM 2355 O O . PHE A 1 292 ? -3.447 2.978 -6.791 1.00 96.00 292 PHE A O 1
ATOM 2362 N N . LYS A 1 293 ? -4.218 5.087 -6.905 1.00 96.81 293 LYS A N 1
ATOM 2363 C CA . LYS A 1 293 ? -5.431 4.731 -7.654 1.00 96.81 293 LYS A CA 1
ATOM 2364 C C . LYS A 1 293 ? -5.090 4.227 -9.043 1.00 96.81 293 LYS A C 1
ATOM 2366 O O . LYS A 1 293 ? -5.596 3.175 -9.429 1.00 96.81 293 LYS A O 1
ATOM 2371 N N . GLU A 1 294 ? -4.204 4.916 -9.754 1.00 91.12 294 GLU A N 1
ATOM 2372 C CA . GLU A 1 294 ? -3.721 4.472 -11.061 1.00 91.12 294 GLU A CA 1
ATOM 2373 C C . GLU A 1 294 ? -3.026 3.108 -10.972 1.00 91.12 294 GLU A C 1
ATOM 2375 O O . GLU A 1 294 ? -3.356 2.212 -11.745 1.00 91.12 294 GLU A O 1
ATOM 2380 N N . ALA A 1 295 ? -2.162 2.889 -9.976 1.00 84.38 295 ALA A N 1
ATOM 2381 C CA . ALA A 1 295 ? -1.518 1.595 -9.751 1.00 84.38 295 ALA A CA 1
ATOM 2382 C C . ALA A 1 295 ? -2.539 0.464 -9.528 1.00 84.38 295 ALA A C 1
ATOM 2384 O O . ALA A 1 295 ? -2.439 -0.592 -10.154 1.00 84.38 295 ALA A O 1
ATOM 2385 N N . SER A 1 296 ? -3.556 0.699 -8.690 1.00 91.06 296 SER A N 1
ATOM 2386 C CA . SER A 1 296 ? -4.632 -0.274 -8.439 1.00 91.06 296 SER A CA 1
ATOM 2387 C C . SER A 1 296 ? -5.552 -0.494 -9.643 1.00 91.06 296 SER A C 1
ATOM 2389 O O . SER A 1 296 ? -6.122 -1.567 -9.808 1.00 91.06 296 SER A O 1
ATOM 2391 N N . PHE A 1 297 ? -5.694 0.513 -10.505 1.00 88.88 297 PHE A N 1
ATOM 2392 C CA . PHE A 1 297 ? -6.452 0.406 -11.746 1.00 88.88 297 PHE A CA 1
ATOM 2393 C C . PHE A 1 297 ? -5.691 -0.420 -12.790 1.00 88.88 297 PHE A C 1
ATOM 2395 O O . PHE A 1 297 ? -6.284 -1.236 -13.493 1.00 88.88 297 PHE A O 1
ATOM 2402 N N . ILE A 1 298 ? -4.371 -0.236 -12.875 1.00 76.88 298 ILE A N 1
ATOM 2403 C CA . ILE A 1 298 ? -3.504 -0.997 -13.776 1.00 76.88 298 ILE A CA 1
ATOM 2404 C C . ILE A 1 298 ? -3.426 -2.463 -13.330 1.00 76.88 298 ILE A C 1
ATOM 2406 O O . ILE A 1 298 ? -3.595 -3.349 -14.168 1.00 76.88 298 ILE A O 1
ATOM 2410 N N . ASN A 1 299 ? -3.213 -2.721 -12.034 1.00 79.06 299 ASN A N 1
ATOM 2411 C CA . ASN A 1 299 ? -3.168 -4.066 -11.457 1.00 79.06 299 ASN A CA 1
ATOM 2412 C C . ASN A 1 299 ? -4.174 -4.223 -10.295 1.00 79.06 299 ASN A C 1
ATOM 2414 O O . ASN A 1 299 ? -3.808 -4.031 -9.131 1.00 79.06 299 ASN A O 1
ATOM 2418 N N . PRO A 1 300 ? -5.424 -4.638 -10.586 1.00 85.12 300 PRO A N 1
ATOM 2419 C CA . PRO A 1 300 ? -6.473 -4.809 -9.574 1.00 85.12 300 PRO A CA 1
ATOM 2420 C C . PRO A 1 300 ? -6.243 -5.966 -8.596 1.00 85.12 300 PRO A C 1
ATOM 2422 O O . PRO A 1 300 ? -6.941 -6.072 -7.593 1.00 85.12 300 PRO A O 1
ATOM 2425 N N . THR A 1 301 ? -5.296 -6.860 -8.885 1.00 87.75 301 THR A N 1
ATOM 2426 C CA . THR A 1 301 ? -4.948 -8.009 -8.033 1.00 87.75 301 THR A CA 1
ATOM 2427 C C . THR A 1 301 ? -3.756 -7.734 -7.122 1.00 87.75 301 THR A C 1
ATOM 2429 O O . THR A 1 301 ? -3.248 -8.647 -6.482 1.00 87.75 301 THR A O 1
ATOM 2432 N N . TRP A 1 302 ? -3.288 -6.487 -7.053 1.00 84.75 302 TRP A N 1
ATOM 2433 C CA . TRP A 1 302 ? -2.187 -6.102 -6.183 1.00 84.75 302 TRP A CA 1
ATOM 2434 C C . TRP A 1 302 ? -2.700 -5.383 -4.936 1.00 84.75 302 TRP A C 1
ATOM 2436 O O . TRP A 1 302 ? -3.291 -4.309 -5.021 1.00 84.75 302 TRP A O 1
ATOM 2446 N N . ALA A 1 303 ? -2.469 -5.971 -3.760 1.00 87.06 303 ALA A N 1
ATOM 2447 C CA . ALA A 1 303 ? -3.009 -5.455 -2.502 1.00 87.06 303 ALA A CA 1
ATOM 2448 C C . ALA A 1 303 ? -2.358 -4.135 -2.043 1.00 87.06 303 ALA A C 1
ATOM 2450 O O . ALA A 1 303 ? -3.040 -3.294 -1.458 1.00 87.06 303 ALA A O 1
ATOM 2451 N N . LEU A 1 304 ? -1.057 -3.926 -2.300 1.00 91.44 304 LEU A N 1
ATOM 2452 C CA . LEU A 1 304 ? -0.303 -2.796 -1.731 1.00 91.44 304 LEU A CA 1
ATOM 2453 C C . LEU A 1 304 ? -0.878 -1.412 -2.096 1.00 91.44 304 LEU A C 1
ATOM 2455 O O . LEU A 1 304 ? -1.046 -0.604 -1.182 1.00 91.44 304 LEU A O 1
ATOM 2459 N N . PRO A 1 305 ? -1.252 -1.114 -3.357 1.00 92.31 305 PRO A N 1
ATOM 2460 C CA . PRO A 1 305 ? -1.907 0.150 -3.690 1.00 92.31 305 PRO A CA 1
ATOM 2461 C C . PRO A 1 305 ? -3.199 0.407 -2.906 1.00 92.31 305 PRO A C 1
ATOM 2463 O O . PRO A 1 305 ? -3.443 1.539 -2.498 1.00 92.31 305 PRO A O 1
ATOM 2466 N N . TYR A 1 306 ? -4.015 -0.623 -2.657 1.00 97.44 306 TYR A N 1
ATOM 2467 C CA . TYR A 1 306 ? -5.239 -0.481 -1.863 1.00 97.44 306 TYR A CA 1
ATOM 2468 C C . TYR A 1 306 ? -4.939 -0.212 -0.385 1.00 97.44 306 TYR A C 1
ATOM 2470 O O . TYR A 1 306 ? -5.623 0.599 0.233 1.00 97.44 306 TYR A O 1
ATOM 2478 N N . ILE A 1 307 ? -3.887 -0.824 0.170 1.00 96.25 307 ILE A N 1
ATOM 2479 C CA . ILE A 1 307 ? -3.421 -0.533 1.535 1.00 96.25 307 ILE A CA 1
ATOM 2480 C C . ILE A 1 307 ? -3.012 0.939 1.652 1.00 96.25 307 ILE A C 1
ATOM 2482 O O . ILE A 1 307 ? -3.452 1.620 2.575 1.00 96.25 307 ILE A O 1
ATOM 2486 N N . GLN A 1 308 ? -2.236 1.459 0.696 1.00 97.62 308 GLN A N 1
ATOM 2487 C CA . GLN A 1 308 ? -1.821 2.867 0.716 1.00 97.62 308 GLN A CA 1
ATOM 2488 C C . GLN A 1 308 ? -3.003 3.829 0.527 1.00 97.62 308 GLN A C 1
ATOM 2490 O O . GLN A 1 308 ? -3.085 4.848 1.210 1.00 97.62 308 GLN A O 1
ATOM 2495 N N . GLN A 1 309 ? -3.967 3.493 -0.340 1.00 98.50 309 GLN A N 1
ATOM 2496 C CA . GLN A 1 309 ? -5.214 4.258 -0.462 1.00 98.50 309 GLN A CA 1
ATOM 2497 C C . GLN A 1 309 ? -5.984 4.287 0.861 1.00 98.50 309 GLN A C 1
ATOM 2499 O O . GLN A 1 309 ? -6.372 5.362 1.309 1.00 98.50 309 GLN A O 1
ATOM 2504 N N . GLY A 1 310 ? -6.179 3.130 1.500 1.00 98.19 310 GLY A N 1
ATOM 2505 C CA . GLY A 1 310 ? -6.867 3.032 2.786 1.00 98.19 310 GLY A CA 1
ATOM 2506 C C . GLY A 1 310 ? -6.172 3.846 3.877 1.00 98.19 310 GLY A C 1
ATOM 2507 O O . GLY A 1 310 ? -6.824 4.590 4.603 1.00 98.19 310 GLY A O 1
ATOM 2508 N N . PHE A 1 311 ? -4.841 3.798 3.928 1.00 97.75 311 PHE A N 1
ATOM 2509 C CA . PHE A 1 311 ? -4.044 4.612 4.842 1.00 97.75 311 PHE A CA 1
ATOM 2510 C C . PHE A 1 311 ? -4.269 6.117 4.633 1.00 97.75 311 PHE A C 1
ATOM 2512 O O . PHE A 1 311 ? -4.575 6.830 5.590 1.00 97.75 311 PHE A O 1
ATOM 2519 N N . LEU A 1 312 ? -4.186 6.600 3.388 1.00 98.00 312 LEU A N 1
ATOM 2520 C CA . LEU A 1 312 ? -4.413 8.012 3.066 1.00 98.00 312 LEU A CA 1
ATOM 2521 C C . LEU A 1 312 ? -5.861 8.446 3.329 1.00 98.00 312 LEU A C 1
ATOM 2523 O O . LEU A 1 312 ? -6.091 9.558 3.801 1.00 98.00 312 LEU A O 1
ATOM 2527 N N . TYR A 1 313 ? -6.841 7.574 3.082 1.00 98.56 313 TYR A N 1
ATOM 2528 C CA . TYR A 1 313 ? -8.238 7.844 3.416 1.00 98.56 313 TYR A CA 1
ATOM 2529 C C . TYR A 1 313 ? -8.475 7.936 4.921 1.00 98.56 313 TYR A C 1
ATOM 2531 O O . TYR A 1 313 ? -9.163 8.854 5.362 1.00 98.56 313 TYR A O 1
ATOM 2539 N N . THR A 1 314 ? -7.855 7.057 5.712 1.00 97.50 314 THR A N 1
ATOM 2540 C CA . THR A 1 314 ? -7.880 7.148 7.177 1.00 97.50 314 THR A CA 1
ATOM 2541 C C . THR A 1 314 ? -7.277 8.464 7.661 1.00 97.50 314 THR A C 1
ATOM 2543 O O . THR A 1 314 ? -7.867 9.114 8.517 1.00 97.50 314 THR A O 1
ATOM 2546 N N . GLN A 1 315 ? -6.142 8.898 7.100 1.00 95.81 315 GLN A N 1
ATOM 2547 C CA . GLN A 1 315 ? -5.546 10.194 7.451 1.00 95.81 315 GLN A CA 1
ATOM 2548 C C . GLN A 1 315 ? -6.444 11.382 7.087 1.00 95.81 315 GLN A C 1
ATOM 2550 O O . GLN A 1 315 ? -6.478 12.370 7.814 1.00 95.81 315 GLN A O 1
ATOM 2555 N N . ALA A 1 316 ? -7.176 11.284 5.977 1.00 96.38 316 ALA A N 1
ATOM 2556 C CA . ALA A 1 316 ? -8.122 12.305 5.539 1.00 96.38 316 ALA A CA 1
ATOM 2557 C C . ALA A 1 316 ? -9.469 12.269 6.291 1.00 96.38 316 ALA A C 1
ATOM 2559 O O . ALA A 1 316 ? -10.311 13.131 6.050 1.00 96.38 316 ALA A O 1
ATOM 2560 N N . GLY A 1 317 ? -9.702 11.277 7.160 1.00 97.25 317 GLY A N 1
ATOM 2561 C CA . GLY A 1 317 ? -10.980 11.070 7.850 1.00 97.25 317 GLY A CA 1
ATOM 2562 C C . GLY A 1 317 ? -12.101 10.495 6.970 1.00 97.25 317 GLY A C 1
ATOM 2563 O O . GLY A 1 317 ? -13.244 10.409 7.411 1.00 97.25 317 GLY A O 1
ATOM 2564 N N . ASP A 1 318 ? -11.806 10.076 5.735 1.00 98.31 318 ASP A N 1
ATOM 2565 C CA . ASP A 1 318 ? -12.778 9.432 4.840 1.00 98.31 318 ASP A CA 1
ATOM 2566 C C . ASP A 1 318 ? -12.844 7.927 5.139 1.00 98.31 318 ASP A C 1
ATOM 2568 O O . ASP A 1 318 ? -12.336 7.075 4.401 1.00 98.31 318 ASP A O 1
ATOM 2572 N N . TYR A 1 319 ? -13.443 7.593 6.282 1.00 98.31 319 TYR A N 1
ATOM 2573 C CA . TYR A 1 319 ? -13.466 6.223 6.793 1.00 98.31 319 TYR A CA 1
ATOM 2574 C C . TYR A 1 319 ? -14.271 5.261 5.911 1.00 98.31 319 TYR A C 1
ATOM 2576 O O . TYR A 1 319 ? -13.944 4.079 5.852 1.00 98.31 319 TYR A O 1
ATOM 2584 N N . VAL A 1 320 ? -15.250 5.761 5.150 1.00 98.56 320 VAL A N 1
ATOM 2585 C CA . VAL A 1 320 ? -16.023 4.949 4.197 1.00 98.56 320 VAL A CA 1
ATOM 2586 C C . VAL A 1 320 ? -15.132 4.465 3.053 1.00 98.56 320 VAL A C 1
ATOM 2588 O O . VAL A 1 320 ? -15.119 3.273 2.738 1.00 98.56 320 VAL A O 1
ATOM 2591 N N . LYS A 1 321 ? -14.342 5.358 2.438 1.00 98.44 321 LYS A N 1
ATOM 2592 C CA . LYS A 1 321 ? -13.393 4.943 1.391 1.00 98.44 321 LYS A CA 1
ATOM 2593 C C . LYS A 1 321 ? -12.224 4.141 1.954 1.00 98.44 321 LYS A C 1
ATOM 2595 O O . LYS A 1 321 ? -11.724 3.248 1.269 1.00 98.44 321 LYS A O 1
ATOM 2600 N N . SER A 1 322 ? -11.811 4.428 3.188 1.00 98.56 322 SER A N 1
ATOM 2601 C CA . SER A 1 322 ? -10.797 3.635 3.885 1.00 98.56 322 SER A CA 1
ATOM 2602 C C . SER A 1 322 ? -11.242 2.181 4.072 1.00 98.56 322 SER A C 1
ATOM 2604 O O . SER A 1 322 ? -10.507 1.261 3.709 1.00 98.56 322 SER A O 1
ATOM 2606 N N . GLU A 1 323 ? -12.479 1.969 4.534 1.00 98.62 323 GLU A N 1
ATOM 2607 C CA . GLU A 1 323 ? -13.076 0.641 4.680 1.00 98.62 323 GLU A CA 1
ATOM 2608 C C . GLU A 1 323 ? -13.115 -0.114 3.341 1.00 98.62 323 GLU A C 1
ATOM 2610 O O . GLU A 1 323 ? -12.668 -1.261 3.273 1.00 98.62 323 GLU A O 1
ATOM 2615 N N . ASP A 1 324 ? -13.598 0.516 2.263 1.00 98.50 324 ASP A N 1
ATOM 2616 C CA . ASP A 1 324 ? -13.655 -0.107 0.931 1.00 98.50 324 ASP A CA 1
ATOM 2617 C C . ASP A 1 324 ? -12.262 -0.527 0.428 1.00 98.50 324 ASP A C 1
ATOM 2619 O O . ASP A 1 324 ? -12.068 -1.661 -0.023 1.00 98.50 324 ASP A O 1
ATOM 2623 N N . ALA A 1 325 ? -11.267 0.354 0.556 1.00 97.69 325 ALA A N 1
ATOM 2624 C CA . ALA A 1 325 ? -9.895 0.064 0.151 1.00 97.69 325 ALA A CA 1
ATOM 2625 C C . ALA A 1 325 ? -9.279 -1.077 0.982 1.00 97.69 325 ALA A C 1
ATOM 2627 O O . ALA A 1 325 ? -8.693 -2.008 0.422 1.00 97.69 325 ALA A O 1
ATOM 2628 N N . ALA A 1 326 ? -9.469 -1.065 2.303 1.00 98.12 326 ALA A N 1
ATOM 2629 C CA . ALA A 1 326 ? -8.976 -2.114 3.188 1.00 98.12 326 ALA A CA 1
ATOM 2630 C C . ALA A 1 326 ? -9.622 -3.476 2.888 1.00 98.12 326 ALA A C 1
ATOM 2632 O O . ALA A 1 326 ? -8.921 -4.483 2.774 1.00 98.12 326 ALA A O 1
ATOM 2633 N N . ARG A 1 327 ? -10.944 -3.521 2.672 1.00 98.31 327 ARG A N 1
ATOM 2634 C CA . ARG A 1 327 ? -11.653 -4.757 2.301 1.00 98.31 327 ARG A CA 1
ATOM 2635 C C . ARG A 1 327 ? -11.189 -5.304 0.950 1.00 98.31 327 ARG A C 1
ATOM 2637 O O . ARG A 1 327 ? -11.052 -6.519 0.813 1.00 98.31 327 ARG A O 1
ATOM 2644 N N . LYS A 1 328 ? -10.899 -4.442 -0.033 1.00 97.94 328 LYS A N 1
ATOM 2645 C CA . LYS A 1 328 ? -10.296 -4.859 -1.314 1.00 97.94 328 LYS A CA 1
ATOM 2646 C C . LYS A 1 328 ? -8.914 -5.475 -1.116 1.00 97.94 328 LYS A C 1
ATOM 2648 O O . LYS A 1 328 ? -8.667 -6.554 -1.648 1.00 97.94 328 LYS A O 1
ATOM 2653 N N . ALA A 1 329 ? -8.053 -4.844 -0.316 1.00 94.44 329 ALA A N 1
ATOM 2654 C CA . ALA A 1 329 ? -6.734 -5.386 0.007 1.00 94.44 329 ALA A CA 1
ATOM 2655 C C . ALA A 1 329 ? -6.826 -6.763 0.689 1.00 94.44 329 ALA A C 1
ATOM 2657 O O . ALA A 1 329 ? -6.165 -7.695 0.245 1.00 94.44 329 ALA A O 1
ATOM 2658 N N . ILE A 1 330 ? -7.699 -6.914 1.692 1.00 96.69 330 ILE A N 1
ATOM 2659 C CA . ILE A 1 330 ? -7.919 -8.180 2.419 1.00 96.69 330 ILE A CA 1
ATOM 2660 C C . ILE A 1 330 ? -8.478 -9.271 1.499 1.00 96.69 330 ILE A C 1
ATOM 2662 O O . ILE A 1 330 ? -8.117 -10.437 1.627 1.00 96.69 330 ILE A O 1
ATOM 2666 N N . LYS A 1 331 ? -9.362 -8.913 0.560 1.00 97.31 331 LYS A N 1
ATOM 2667 C CA . LYS A 1 331 ? -9.909 -9.864 -0.418 1.00 97.31 331 LYS A CA 1
ATOM 2668 C C . LYS A 1 331 ? -8.828 -10.418 -1.350 1.00 97.31 331 LYS A C 1
ATOM 2670 O O . LYS A 1 331 ? -8.942 -11.560 -1.784 1.00 97.31 331 LYS A O 1
ATOM 2675 N N . ILE A 1 332 ? -7.832 -9.602 -1.688 1.00 85.38 332 ILE A N 1
ATOM 2676 C CA . ILE A 1 332 ? -6.697 -10.000 -2.528 1.00 85.38 332 ILE A CA 1
ATOM 2677 C C . ILE A 1 332 ? -5.713 -10.843 -1.717 1.00 85.38 332 ILE A C 1
ATOM 2679 O O . ILE A 1 332 ? -5.323 -11.921 -2.156 1.00 85.38 332 ILE A O 1
ATOM 2683 N N . ASP A 1 333 ? -5.330 -10.353 -0.541 1.00 86.00 333 ASP A N 1
ATOM 2684 C CA . ASP A 1 333 ? -4.427 -11.035 0.375 1.00 86.00 333 ASP A CA 1
ATOM 2685 C C . ASP A 1 333 ? -4.900 -10.840 1.818 1.00 86.00 333 ASP A C 1
ATOM 2687 O O . ASP A 1 333 ? -4.759 -9.775 2.427 1.00 86.00 333 ASP A O 1
ATOM 2691 N N . PHE A 1 334 ? -5.457 -11.915 2.373 1.00 90.19 334 PHE A N 1
ATOM 2692 C CA . PHE A 1 334 ? -6.046 -11.914 3.706 1.00 90.19 334 PHE A CA 1
ATOM 2693 C C . PHE A 1 334 ? -4.996 -11.862 4.830 1.00 90.19 334 PHE A C 1
ATOM 2695 O O . PHE A 1 334 ? -5.355 -11.620 5.986 1.00 90.19 334 PHE A O 1
ATOM 2702 N N . THR A 1 335 ? -3.716 -12.097 4.527 1.00 86.94 335 THR A N 1
ATOM 2703 C CA . THR A 1 335 ? -2.630 -12.157 5.520 1.00 86.94 335 THR A CA 1
ATOM 2704 C C . THR A 1 335 ? -2.034 -10.784 5.835 1.00 86.94 335 THR A C 1
ATOM 2706 O O . THR A 1 335 ? -1.316 -10.623 6.825 1.00 86.94 335 THR A O 1
ATOM 2709 N N . GLN A 1 336 ? -2.381 -9.763 5.046 1.00 84.88 336 GLN A N 1
ATOM 2710 C CA . GLN A 1 336 ? -1.843 -8.412 5.173 1.00 84.88 336 GLN A CA 1
ATOM 2711 C C . GLN A 1 336 ? -2.336 -7.718 6.450 1.00 84.88 336 GLN A C 1
ATOM 2713 O O . GLN A 1 336 ? -3.347 -7.011 6.443 1.00 84.88 336 GLN A O 1
ATOM 2718 N N . LYS A 1 337 ? -1.574 -7.851 7.546 1.00 91.25 337 LYS A N 1
ATOM 2719 C CA . LYS A 1 337 ? -1.841 -7.178 8.835 1.00 91.25 337 LYS A CA 1
ATOM 2720 C C . LYS A 1 337 ? -2.153 -5.674 8.692 1.00 91.25 337 LYS A C 1
ATOM 2722 O O . LYS A 1 337 ? -3.136 -5.237 9.291 1.00 91.25 337 LYS A O 1
ATOM 2727 N N . PRO A 1 338 ? -1.427 -4.881 7.868 1.00 92.50 338 PRO A N 1
ATOM 2728 C CA . PRO A 1 338 ? -1.738 -3.459 7.696 1.00 92.50 338 PRO A CA 1
ATOM 2729 C C . PRO A 1 338 ? -3.149 -3.196 7.155 1.00 92.50 338 PRO A C 1
ATOM 2731 O O . PRO A 1 338 ? -3.782 -2.226 7.559 1.00 92.50 338 PRO A O 1
ATOM 2734 N N . ALA A 1 339 ? -3.670 -4.062 6.278 1.00 93.69 339 ALA A N 1
ATOM 2735 C CA . ALA A 1 339 ? -5.011 -3.907 5.720 1.00 93.69 339 ALA A CA 1
ATOM 2736 C C . ALA A 1 339 ? -6.095 -4.123 6.788 1.00 93.69 339 ALA A C 1
ATOM 2738 O O . ALA A 1 339 ? -7.041 -3.342 6.873 1.00 93.69 339 ALA A O 1
ATOM 2739 N N . HIS A 1 340 ? -5.928 -5.136 7.646 1.00 96.75 340 HIS A N 1
ATOM 2740 C CA . HIS A 1 340 ? -6.826 -5.376 8.783 1.00 96.75 340 HIS A CA 1
ATOM 2741 C C . HIS A 1 340 ? -6.788 -4.235 9.793 1.00 96.75 340 HIS A C 1
ATOM 2743 O O . HIS A 1 340 ? -7.836 -3.822 10.281 1.00 96.75 340 HIS A O 1
ATOM 2749 N N . LEU A 1 341 ? -5.608 -3.676 10.069 1.00 96.81 341 LEU A N 1
ATOM 2750 C CA . LEU A 1 341 ? -5.495 -2.534 10.972 1.00 96.81 341 LEU A CA 1
ATOM 2751 C C . LEU A 1 341 ? -6.224 -1.303 10.412 1.00 96.81 341 LEU A C 1
ATOM 2753 O O . LEU A 1 341 ? -6.986 -0.666 11.133 1.00 96.81 341 LEU A O 1
ATOM 2757 N N . ILE A 1 342 ? -6.045 -0.992 9.124 1.00 98.25 342 ILE A N 1
ATOM 2758 C CA . ILE A 1 342 ? -6.776 0.099 8.460 1.00 98.25 342 ILE A CA 1
ATOM 2759 C C . ILE A 1 342 ? -8.288 -0.142 8.542 1.00 98.25 342 ILE A C 1
ATOM 2761 O O . ILE A 1 342 ? -9.026 0.782 8.881 1.00 98.25 342 ILE A O 1
ATOM 2765 N N . LEU A 1 343 ? -8.745 -1.377 8.300 1.00 98.44 343 LEU A N 1
ATOM 2766 C CA . LEU A 1 343 ? -10.156 -1.742 8.418 1.00 98.44 343 LEU A CA 1
ATOM 2767 C C . LEU A 1 343 ? -10.680 -1.526 9.845 1.00 98.44 343 LEU A C 1
ATOM 2769 O O . LEU A 1 343 ? -11.724 -0.907 10.015 1.00 98.44 343 LEU A O 1
ATOM 2773 N N . ALA A 1 344 ? -9.958 -1.987 10.867 1.00 98.00 344 ALA A N 1
ATOM 2774 C CA . ALA A 1 344 ? -10.346 -1.801 12.262 1.00 98.00 344 ALA A CA 1
ATOM 2775 C C . ALA A 1 344 ? -10.491 -0.317 12.629 1.00 98.00 344 ALA A C 1
ATOM 2777 O O . ALA A 1 344 ? -11.485 0.069 13.241 1.00 98.00 344 ALA A O 1
ATOM 2778 N N . ILE A 1 345 ? -9.539 0.521 12.207 1.00 97.88 345 ILE A N 1
ATOM 2779 C CA . ILE A 1 345 ? -9.582 1.970 12.440 1.00 97.88 345 ILE A CA 1
ATOM 2780 C C . ILE A 1 345 ? -10.774 2.598 11.711 1.00 97.88 345 ILE A C 1
ATOM 2782 O O . ILE A 1 345 ? -11.498 3.404 12.296 1.00 97.88 345 ILE A O 1
ATOM 2786 N N . ALA A 1 346 ? -11.002 2.223 10.452 1.00 98.38 346 ALA A N 1
ATOM 2787 C CA . ALA A 1 346 ? -12.114 2.732 9.658 1.00 98.38 346 ALA A CA 1
ATOM 2788 C C . ALA A 1 346 ? -13.477 2.330 10.240 1.00 98.38 346 ALA A C 1
ATOM 2790 O O . ALA A 1 346 ? -14.398 3.141 10.236 1.00 98.38 346 ALA A O 1
ATOM 2791 N N . LEU A 1 347 ? -13.615 1.104 10.752 1.00 98.44 347 LEU A N 1
ATOM 2792 C CA . LEU A 1 347 ? -14.839 0.620 11.397 1.00 98.44 347 LEU A CA 1
ATOM 2793 C C . LEU A 1 347 ? -15.084 1.313 12.740 1.00 98.44 347 LEU A C 1
ATOM 2795 O O . LEU A 1 347 ? -16.207 1.729 13.010 1.00 98.44 347 LEU A O 1
ATOM 2799 N N . TYR A 1 348 ? -14.039 1.467 13.557 1.00 97.69 348 TYR A N 1
ATOM 2800 C CA . TYR A 1 348 ? -14.119 2.149 14.850 1.00 97.69 348 TYR A CA 1
ATOM 2801 C C . TYR A 1 348 ? -14.628 3.589 14.698 1.00 97.69 348 TYR A C 1
ATOM 2803 O O . TYR A 1 348 ? -15.583 3.970 15.357 1.00 97.69 348 TYR A O 1
ATOM 2811 N N . ASN A 1 349 ? -14.079 4.358 13.751 1.00 97.19 349 ASN A N 1
ATOM 2812 C CA . ASN A 1 349 ? -14.513 5.741 13.506 1.00 97.19 349 ASN A CA 1
ATOM 2813 C C . ASN A 1 349 ? -15.859 5.864 12.757 1.00 97.19 349 ASN A C 1
ATOM 2815 O O . ASN A 1 349 ? -16.297 6.971 12.455 1.00 97.19 349 ASN A O 1
ATOM 2819 N N . GLN A 1 350 ? -16.496 4.743 12.415 1.00 97.44 350 GLN A N 1
ATOM 2820 C CA . GLN A 1 350 ? -17.861 4.685 11.885 1.00 97.44 350 GLN A CA 1
ATOM 2821 C C . GLN A 1 350 ? -18.849 4.132 12.928 1.00 97.44 350 GLN A C 1
ATOM 2823 O O . GLN A 1 350 ? -19.913 3.643 12.551 1.00 97.44 350 GLN A O 1
ATOM 2828 N N . ASP A 1 351 ? -18.475 4.120 14.211 1.00 96.25 351 ASP A N 1
ATOM 2829 C CA . ASP A 1 351 ? -19.257 3.572 15.329 1.00 96.25 351 ASP A CA 1
ATOM 2830 C C . ASP A 1 351 ? -19.574 2.065 15.204 1.00 96.25 351 ASP A C 1
ATOM 2832 O O . ASP A 1 351 ? -20.432 1.512 15.897 1.00 96.25 351 ASP A O 1
ATOM 2836 N N . LYS A 1 352 ? -18.843 1.339 14.346 1.00 97.69 352 LYS A N 1
ATOM 2837 C CA . LYS A 1 352 ? -18.972 -0.117 14.154 1.00 97.69 352 LYS A CA 1
ATOM 2838 C C . LYS A 1 352 ? -18.037 -0.879 15.103 1.00 97.69 352 LYS A C 1
ATOM 2840 O O . LYS A 1 352 ? -17.336 -1.813 14.700 1.00 97.69 352 LYS A O 1
ATOM 2845 N N . SER A 1 353 ? -18.026 -0.503 16.383 1.00 96.94 353 SER A N 1
ATOM 2846 C CA . SER A 1 353 ? -17.035 -0.949 17.379 1.00 96.94 353 SER A CA 1
ATOM 2847 C C . SER A 1 353 ? -16.981 -2.471 17.563 1.00 96.94 353 SER A C 1
ATOM 2849 O O . SER A 1 353 ? -15.900 -3.038 17.708 1.00 96.94 353 SER A O 1
ATOM 2851 N N . ARG A 1 354 ? -18.113 -3.183 17.452 1.00 97.12 354 ARG A N 1
ATOM 2852 C CA . ARG A 1 354 ? -18.124 -4.661 17.527 1.00 97.12 354 ARG A CA 1
ATOM 2853 C C . ARG A 1 354 ? -17.423 -5.336 16.344 1.00 97.12 354 ARG A C 1
ATOM 2855 O O . ARG A 1 354 ? -16.794 -6.375 16.524 1.00 97.12 354 ARG A O 1
ATOM 2862 N N . GLU A 1 355 ? -17.537 -4.788 15.136 1.00 97.56 355 GLU A N 1
ATOM 2863 C CA . GLU A 1 355 ? -16.827 -5.318 13.962 1.00 97.56 355 GLU A CA 1
ATOM 2864 C C . GLU A 1 355 ? -15.341 -4.952 14.000 1.00 97.56 355 GLU A C 1
ATOM 2866 O O . GLU A 1 355 ? -14.486 -5.775 13.656 1.00 97.56 355 GLU A O 1
ATOM 2871 N N . ALA A 1 356 ? -15.027 -3.741 14.470 1.00 97.94 356 ALA A N 1
ATOM 2872 C CA . ALA A 1 356 ? -13.655 -3.310 14.698 1.00 97.94 356 ALA A CA 1
ATOM 2873 C C . ALA A 1 356 ? -12.944 -4.245 15.689 1.00 97.94 356 ALA A C 1
ATOM 2875 O O . ALA A 1 356 ? -11.838 -4.701 15.399 1.00 97.94 356 ALA A O 1
ATOM 2876 N N . LEU A 1 357 ? -13.606 -4.609 16.799 1.00 97.62 357 LEU A N 1
ATOM 2877 C CA . LEU A 1 357 ? -13.053 -5.517 17.808 1.00 97.62 357 LEU A CA 1
ATOM 2878 C C . LEU A 1 357 ? -12.669 -6.869 17.199 1.00 97.62 357 LEU A C 1
ATOM 2880 O O . LEU A 1 357 ? -11.522 -7.283 17.327 1.00 97.62 357 LEU A O 1
ATOM 288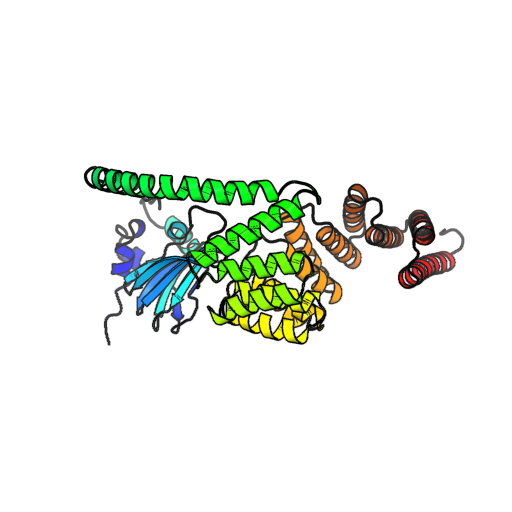4 N N . LYS A 1 358 ? -13.578 -7.499 16.441 1.00 97.12 358 LYS A N 1
ATOM 2885 C CA . LYS A 1 358 ? -13.307 -8.773 15.745 1.00 97.12 358 LYS A CA 1
ATOM 2886 C C . LYS A 1 358 ? -12.103 -8.684 14.806 1.00 97.12 358 LYS A C 1
ATOM 2888 O O . LYS A 1 358 ? -11.323 -9.628 14.688 1.00 97.12 358 LYS A O 1
ATOM 2893 N N . THR A 1 359 ? -11.962 -7.553 14.115 1.00 96.75 359 THR A N 1
ATOM 2894 C CA . THR A 1 359 ? -10.851 -7.322 13.182 1.00 96.75 359 THR A CA 1
ATOM 2895 C C . THR A 1 359 ? -9.523 -7.215 13.933 1.00 96.75 359 THR A C 1
ATOM 2897 O O . THR A 1 359 ? -8.531 -7.814 13.524 1.00 96.75 359 THR A O 1
ATOM 2900 N N . VAL A 1 360 ? -9.503 -6.515 15.068 1.00 96.88 360 VAL A N 1
ATOM 2901 C CA . VAL A 1 360 ? -8.316 -6.389 15.926 1.00 96.88 360 VAL A CA 1
ATOM 2902 C C . VAL A 1 360 ? -7.953 -7.712 16.605 1.00 96.88 360 VAL A C 1
ATOM 2904 O O . VAL A 1 360 ? -6.781 -8.083 16.629 1.00 96.88 360 VAL A O 1
ATOM 2907 N N . GLU A 1 361 ? -8.937 -8.466 17.094 1.00 95.75 361 GLU A N 1
ATOM 2908 C CA . GLU A 1 361 ? -8.737 -9.805 17.665 1.00 95.75 361 GLU A CA 1
ATOM 2909 C C . GLU A 1 361 ? -8.087 -10.762 16.660 1.00 95.75 361 GLU A C 1
ATOM 2911 O O . GLU A 1 361 ? -7.202 -11.540 17.020 1.00 95.75 361 GLU A O 1
ATOM 2916 N N . TYR A 1 362 ? -8.472 -10.680 15.382 1.00 94.31 362 TYR A N 1
ATOM 2917 C CA . TYR A 1 362 ? -7.828 -11.451 14.323 1.00 94.31 362 TYR A CA 1
ATOM 2918 C C . TYR A 1 362 ? -6.337 -11.109 14.182 1.00 94.31 362 TYR A C 1
ATOM 2920 O O . TYR A 1 362 ? -5.518 -12.027 14.088 1.00 94.31 362 TYR A O 1
ATOM 2928 N N . ILE A 1 363 ? -5.973 -9.820 14.207 1.00 94.69 363 ILE A N 1
ATOM 2929 C CA . ILE A 1 363 ? -4.567 -9.390 14.136 1.00 94.69 363 ILE A CA 1
ATOM 2930 C C . ILE A 1 363 ? -3.797 -9.934 15.340 1.00 94.69 363 ILE A C 1
ATOM 2932 O O . ILE A 1 363 ? -2.749 -10.546 15.158 1.00 94.69 363 ILE A O 1
ATOM 2936 N N . LEU A 1 364 ? -4.349 -9.791 16.548 1.00 94.12 364 LEU A N 1
ATOM 2937 C CA . LEU A 1 364 ? -3.718 -10.239 17.794 1.00 94.12 364 LEU A CA 1
ATOM 2938 C C . LEU A 1 364 ? -3.636 -11.766 17.927 1.00 94.12 364 LEU A C 1
ATOM 2940 O O . LEU A 1 364 ? -2.800 -12.277 18.664 1.00 94.12 364 LEU A O 1
ATOM 2944 N N . ARG A 1 365 ? -4.460 -12.522 17.197 1.00 93.69 365 ARG A N 1
ATOM 2945 C CA . ARG A 1 365 ? -4.308 -13.979 17.100 1.00 93.69 365 ARG A CA 1
ATOM 2946 C C . ARG A 1 365 ? -3.079 -14.378 16.279 1.00 93.69 365 ARG A C 1
ATOM 2948 O O . ARG A 1 365 ? -2.480 -15.411 16.559 1.00 93.69 365 ARG A O 1
ATOM 2955 N N . ILE A 1 366 ? -2.736 -13.596 15.255 1.00 89.81 366 ILE A N 1
ATOM 2956 C CA . ILE A 1 366 ? -1.575 -13.840 14.382 1.00 89.81 366 ILE A CA 1
ATO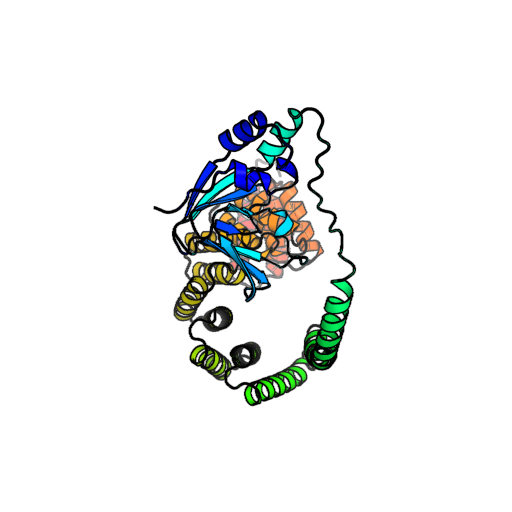M 2957 C C . ILE A 1 366 ? -0.306 -13.271 15.007 1.00 89.81 366 ILE A C 1
ATOM 2959 O O . ILE A 1 366 ? 0.745 -13.904 14.979 1.00 89.81 366 ILE A O 1
ATOM 2963 N N . ASP A 1 367 ? -0.411 -12.066 15.552 1.00 91.06 367 ASP A N 1
ATOM 2964 C CA . ASP A 1 367 ? 0.679 -11.327 16.161 1.00 91.06 367 ASP A CA 1
ATOM 2965 C C . ASP A 1 367 ? 0.238 -10.818 17.537 1.00 91.06 367 ASP A C 1
ATOM 2967 O O . ASP A 1 367 ? -0.232 -9.681 17.664 1.00 91.06 367 ASP A O 1
ATOM 2971 N N . PRO A 1 368 ? 0.355 -11.663 18.578 1.00 91.25 368 PRO A N 1
ATOM 2972 C CA . PRO A 1 368 ? -0.074 -11.300 19.919 1.00 91.25 368 PRO A CA 1
ATOM 2973 C C . PRO A 1 368 ? 0.597 -10.036 20.438 1.00 91.25 368 PRO A C 1
ATOM 2975 O O . PRO A 1 368 ? -0.033 -9.315 21.208 1.00 91.25 368 PRO A O 1
ATOM 2978 N N . GLU A 1 369 ? 1.835 -9.750 20.027 1.00 89.12 369 GLU A N 1
ATOM 2979 C CA . GLU A 1 369 ? 2.647 -8.628 20.506 1.00 89.12 369 GLU A CA 1
ATOM 2980 C C . GLU A 1 369 ? 2.441 -7.327 19.717 1.00 89.12 369 GLU A C 1
ATOM 2982 O O . GLU A 1 369 ? 3.098 -6.326 20.025 1.00 89.12 369 GLU A O 1
ATOM 2987 N N . ASP A 1 370 ? 1.508 -7.285 18.754 1.00 89.94 370 ASP A N 1
ATOM 2988 C CA . ASP A 1 370 ? 1.243 -6.061 17.998 1.00 89.94 370 ASP A CA 1
ATOM 2989 C C . ASP A 1 370 ? 0.661 -4.953 18.892 1.00 89.94 370 ASP A C 1
ATOM 2991 O O . ASP A 1 370 ? -0.530 -4.892 19.220 1.00 89.94 370 ASP A O 1
ATOM 2995 N N . ARG A 1 371 ? 1.542 -4.033 19.287 1.00 91.19 371 ARG A N 1
ATOM 2996 C CA . ARG A 1 371 ? 1.243 -2.933 20.211 1.00 91.19 371 ARG A CA 1
ATOM 2997 C C . ARG A 1 371 ? 0.178 -1.993 19.664 1.00 91.19 371 ARG A C 1
ATOM 2999 O O . ARG A 1 371 ? -0.629 -1.481 20.439 1.00 91.19 371 ARG A O 1
ATOM 3006 N N . ILE A 1 372 ? 0.175 -1.768 18.349 1.00 91.75 372 ILE A N 1
ATOM 3007 C CA . ILE A 1 372 ? -0.770 -0.854 17.703 1.00 91.75 372 ILE A CA 1
ATOM 3008 C C . ILE A 1 372 ? -2.180 -1.443 17.778 1.00 91.75 372 ILE A C 1
ATOM 3010 O O . ILE A 1 372 ? -3.101 -0.761 18.229 1.00 91.75 372 ILE A O 1
ATOM 3014 N N . SER A 1 373 ? -2.347 -2.722 17.436 1.00 93.31 373 SER A N 1
ATOM 3015 C CA . SER A 1 373 ? -3.629 -3.417 17.573 1.00 93.31 373 SER A CA 1
ATOM 3016 C C . SER A 1 373 ? -4.094 -3.499 19.026 1.00 93.31 373 SER A C 1
ATOM 3018 O O . SER A 1 373 ? -5.257 -3.211 19.290 1.00 93.31 373 SER A O 1
ATOM 3020 N N . ARG A 1 374 ? -3.209 -3.778 20.000 1.00 95.12 374 ARG A N 1
ATOM 3021 C CA . ARG A 1 374 ? -3.579 -3.743 21.435 1.00 95.12 374 ARG A CA 1
ATOM 3022 C C . ARG A 1 374 ? -4.071 -2.360 21.879 1.00 95.12 374 ARG A C 1
ATOM 3024 O O . ARG A 1 374 ? -5.009 -2.269 22.668 1.00 95.12 374 ARG A O 1
ATOM 3031 N N . PHE A 1 375 ? -3.460 -1.286 21.378 1.00 95.00 375 PHE A N 1
ATOM 3032 C CA . PHE A 1 375 ? -3.904 0.078 21.666 1.00 95.00 375 PHE A CA 1
ATOM 3033 C C . PHE A 1 375 ? -5.308 0.348 21.106 1.00 95.00 375 PHE A C 1
ATOM 3035 O O . PHE A 1 375 ? -6.177 0.826 21.834 1.00 95.00 375 PHE A O 1
ATOM 3042 N N . TYR A 1 376 ? -5.562 -0.013 19.844 1.00 95.69 376 TYR A N 1
ATOM 3043 C CA . TYR A 1 376 ? -6.894 0.134 19.249 1.00 95.69 376 TYR A CA 1
ATOM 3044 C C . TYR A 1 376 ? -7.937 -0.774 19.902 1.00 95.69 376 TYR A C 1
ATOM 3046 O O . TYR A 1 376 ? -9.063 -0.329 20.097 1.00 95.69 376 TYR A O 1
ATOM 3054 N N . MET A 1 377 ? -7.572 -1.990 20.322 1.00 97.06 377 MET A N 1
ATOM 3055 C CA . MET A 1 377 ? -8.448 -2.870 21.103 1.00 97.06 377 MET A CA 1
ATOM 3056 C C . MET A 1 377 ? -8.961 -2.155 22.352 1.00 97.06 377 MET A C 1
ATOM 3058 O O . MET A 1 377 ? -10.161 -2.143 22.598 1.00 97.06 377 MET A O 1
ATOM 3062 N N . ALA A 1 378 ? -8.076 -1.512 23.118 1.00 96.69 378 ALA A N 1
ATOM 3063 C CA . ALA A 1 378 ? -8.486 -0.799 24.321 1.00 96.69 378 ALA A CA 1
ATOM 3064 C C . ALA A 1 378 ? -9.419 0.386 24.032 1.00 96.69 378 ALA A C 1
ATOM 3066 O O . ALA A 1 378 ? -10.379 0.592 24.772 1.00 96.69 378 ALA A O 1
ATOM 3067 N N . ARG A 1 379 ? -9.176 1.137 22.950 1.00 95.88 379 ARG A N 1
ATOM 306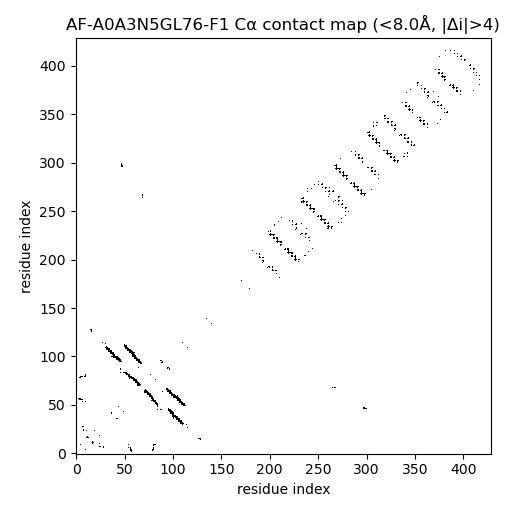8 C CA . ARG A 1 379 ? -10.079 2.218 22.518 1.00 95.88 379 ARG A CA 1
ATOM 3069 C C . ARG A 1 379 ? -11.458 1.687 22.133 1.00 95.88 379 ARG A C 1
ATOM 3071 O O . ARG A 1 379 ? -12.465 2.220 22.577 1.00 95.88 379 ARG A O 1
ATOM 3078 N N . ILE A 1 380 ? -11.493 0.596 21.373 1.00 97.00 380 ILE A N 1
ATOM 3079 C CA . ILE A 1 380 ? -12.735 -0.068 20.969 1.00 97.00 380 ILE A CA 1
ATOM 3080 C C . ILE A 1 380 ? -13.499 -0.595 22.194 1.00 97.00 380 ILE A C 1
ATOM 3082 O O . ILE A 1 380 ? -14.710 -0.415 22.276 1.00 97.00 380 ILE A O 1
ATOM 3086 N N . LEU A 1 381 ? -12.808 -1.203 23.166 1.00 97.12 381 LEU A N 1
ATOM 3087 C CA . LEU A 1 381 ? -13.413 -1.661 24.423 1.00 97.12 381 LEU A CA 1
ATOM 3088 C C . LEU A 1 381 ? -13.984 -0.497 25.241 1.00 97.12 381 LEU A C 1
ATOM 3090 O O . LEU A 1 381 ? -15.074 -0.619 25.791 1.00 97.12 381 LEU A O 1
ATOM 3094 N N . SER A 1 382 ? -13.286 0.641 25.282 1.00 95.12 382 SER A N 1
ATOM 3095 C CA . SER A 1 382 ? -13.780 1.852 25.941 1.00 95.12 382 SER A CA 1
ATOM 3096 C C . SER A 1 382 ? -15.075 2.364 25.300 1.00 95.12 382 SER A C 1
ATOM 3098 O O . SER A 1 382 ? -16.017 2.678 26.021 1.00 95.12 382 SER A O 1
ATOM 3100 N N . ASP A 1 383 ? -15.160 2.398 23.967 1.00 94.19 383 ASP A N 1
ATOM 3101 C CA . ASP A 1 383 ? -16.386 2.778 23.241 1.00 94.19 383 ASP A CA 1
ATOM 3102 C C . ASP A 1 383 ? -17.546 1.799 23.478 1.00 94.19 383 ASP A C 1
ATOM 3104 O O . ASP A 1 383 ? -18.709 2.193 23.492 1.00 94.19 383 ASP A O 1
ATOM 3108 N N . LEU A 1 384 ? -17.241 0.515 23.680 1.00 95.44 384 LEU A N 1
ATOM 3109 C CA . LEU A 1 384 ? -18.233 -0.508 24.025 1.00 95.44 384 LEU A CA 1
ATOM 3110 C C . LEU A 1 384 ? -18.684 -0.441 25.496 1.00 95.44 384 LEU A C 1
ATOM 3112 O O . LEU A 1 384 ? -19.584 -1.185 25.883 1.00 95.44 384 LEU A O 1
ATOM 3116 N N . GLY A 1 385 ? -18.080 0.435 26.307 1.00 93.69 385 GLY A N 1
ATOM 3117 C CA . GLY A 1 385 ? -18.347 0.563 27.741 1.00 93.69 385 GLY A CA 1
ATOM 3118 C C . GLY A 1 385 ? -17.617 -0.463 28.613 1.00 93.69 385 GLY A C 1
ATOM 3119 O O . GLY A 1 385 ? -17.822 -0.501 29.824 1.00 93.69 385 GLY A O 1
ATOM 3120 N N . GLU A 1 386 ? -16.733 -1.280 28.039 1.00 95.62 386 GLU A N 1
ATOM 3121 C CA . GLU A 1 386 ? -15.940 -2.289 28.750 1.00 95.62 386 GLU A CA 1
ATOM 3122 C C . GLU A 1 386 ? -14.684 -1.659 29.381 1.00 95.62 386 GLU A C 1
ATOM 3124 O O . GLU A 1 386 ? -13.540 -2.030 29.094 1.00 95.62 386 GLU A O 1
ATOM 3129 N N . PHE A 1 387 ? -14.892 -0.661 30.245 1.00 95.12 387 PHE A N 1
ATOM 3130 C CA . PHE A 1 387 ? -13.822 0.190 30.774 1.00 95.12 387 PHE A CA 1
ATOM 3131 C C . PHE A 1 387 ? -12.765 -0.577 31.577 1.00 95.12 387 PHE A C 1
ATOM 3133 O O . PHE A 1 387 ? -11.576 -0.273 31.461 1.00 95.12 387 PHE A O 1
ATOM 3140 N N . ASP A 1 388 ? -13.154 -1.596 32.345 1.00 94.19 388 ASP A N 1
ATOM 3141 C CA . ASP A 1 388 ? -12.207 -2.411 33.116 1.00 94.19 388 ASP A CA 1
ATOM 3142 C C . ASP A 1 388 ? -11.255 -3.196 32.208 1.00 94.19 388 ASP A C 1
ATOM 3144 O O . ASP A 1 388 ? -10.037 -3.208 32.424 1.00 94.19 388 ASP A O 1
ATOM 3148 N N . ALA A 1 389 ? -11.794 -3.805 31.148 1.00 95.44 389 ALA A N 1
ATOM 3149 C CA . ALA A 1 389 ? -11.010 -4.531 30.157 1.00 95.44 389 ALA A CA 1
ATOM 3150 C C . ALA A 1 389 ? -10.092 -3.580 29.372 1.00 95.44 389 ALA A C 1
ATOM 3152 O O . ALA A 1 389 ? -8.910 -3.887 29.164 1.00 95.44 389 ALA A O 1
ATOM 3153 N N . ALA A 1 390 ? -10.594 -2.397 29.001 1.00 96.75 390 ALA A N 1
ATOM 3154 C CA . ALA A 1 390 ? -9.808 -1.350 28.356 1.00 96.75 390 ALA A CA 1
ATOM 3155 C C . ALA A 1 390 ? -8.632 -0.895 29.241 1.00 96.75 390 ALA A C 1
ATOM 3157 O O . ALA A 1 390 ? -7.478 -0.911 28.803 1.00 96.75 390 ALA A O 1
ATOM 3158 N N . LEU A 1 391 ? -8.890 -0.566 30.512 1.00 97.00 391 LEU A N 1
ATOM 3159 C CA . LEU A 1 391 ? -7.868 -0.134 31.470 1.00 97.00 391 LEU A CA 1
ATOM 3160 C C . LEU A 1 391 ? -6.834 -1.225 31.747 1.00 97.00 391 LEU A C 1
ATOM 3162 O O . LEU A 1 391 ? -5.639 -0.929 31.833 1.00 97.00 391 LEU A O 1
ATOM 3166 N N . LEU A 1 392 ? -7.258 -2.484 31.883 1.00 95.88 392 LEU A N 1
ATOM 3167 C CA . LEU A 1 392 ? -6.340 -3.610 32.050 1.00 95.88 392 LEU A CA 1
ATOM 3168 C C . LEU A 1 392 ? -5.410 -3.745 30.838 1.00 95.88 392 LEU A C 1
ATOM 3170 O O . LEU A 1 392 ? -4.197 -3.906 31.004 1.00 95.88 392 LEU A O 1
ATOM 3174 N N . THR A 1 393 ? -5.970 -3.635 29.633 1.00 95.44 393 THR A N 1
ATOM 3175 C CA . THR A 1 393 ? -5.228 -3.718 28.369 1.00 95.44 393 THR A CA 1
ATOM 3176 C C . THR A 1 393 ? -4.216 -2.578 28.249 1.00 95.44 393 THR A C 1
ATOM 3178 O O . THR A 1 393 ? -3.034 -2.838 28.018 1.00 95.44 393 THR A O 1
ATOM 3181 N N . LEU A 1 394 ? -4.627 -1.331 28.508 1.00 96.44 394 LEU A N 1
ATOM 3182 C CA . LEU A 1 394 ? -3.742 -0.158 28.474 1.00 96.44 394 LEU A CA 1
ATOM 3183 C C . LEU A 1 394 ? -2.633 -0.236 29.525 1.00 96.44 394 LEU A C 1
ATOM 3185 O O . LEU A 1 394 ? -1.485 0.059 29.213 1.00 96.44 394 LEU A O 1
ATOM 3189 N N . LYS A 1 395 ? -2.930 -0.681 30.754 1.00 95.75 395 LYS A N 1
ATOM 3190 C CA . LYS A 1 395 ? -1.916 -0.841 31.814 1.00 95.75 395 LYS A CA 1
ATOM 3191 C C . LYS A 1 395 ? -0.875 -1.901 31.458 1.00 95.75 395 LYS A C 1
ATOM 3193 O O . LYS A 1 395 ? 0.308 -1.709 31.736 1.00 95.75 395 LYS A O 1
ATOM 3198 N N . ARG A 1 396 ? -1.292 -3.020 30.854 1.00 93.81 396 ARG A N 1
ATOM 3199 C CA . ARG A 1 396 ? -0.361 -4.048 30.355 1.00 93.81 396 ARG A CA 1
ATOM 3200 C C . ARG A 1 396 ? 0.491 -3.507 29.214 1.00 93.81 396 ARG A C 1
ATOM 3202 O O . ARG A 1 396 ? 1.706 -3.679 29.248 1.00 93.81 396 ARG A O 1
ATOM 3209 N N . LEU A 1 397 ? -0.130 -2.810 28.261 1.00 94.31 397 LEU A N 1
ATOM 3210 C CA . LEU A 1 397 ? 0.575 -2.184 27.149 1.00 94.31 397 LEU A CA 1
ATOM 3211 C C . LEU A 1 397 ? 1.612 -1.175 27.660 1.00 94.31 397 LEU A C 1
ATOM 3213 O O . LEU A 1 397 ? 2.778 -1.280 27.296 1.00 94.31 397 LEU A O 1
ATOM 3217 N N . LEU A 1 398 ? 1.226 -0.291 28.586 1.00 94.81 398 LEU A N 1
ATOM 3218 C CA . LEU A 1 398 ? 2.094 0.719 29.195 1.00 94.81 398 LEU A CA 1
ATOM 3219 C C . LEU A 1 398 ? 3.344 0.110 29.841 1.00 94.81 398 LEU A C 1
ATOM 3221 O O . LEU A 1 398 ? 4.436 0.621 29.632 1.00 94.81 398 LEU A O 1
ATOM 3225 N N . LYS A 1 399 ? 3.206 -1.006 30.572 1.00 93.00 399 LYS A N 1
ATOM 3226 C CA . LYS A 1 399 ? 4.348 -1.711 31.187 1.00 93.00 399 LYS A CA 1
ATOM 3227 C C . LYS A 1 399 ? 5.354 -2.244 30.164 1.00 93.00 399 LYS A C 1
ATOM 3229 O O . LYS A 1 399 ? 6.529 -2.372 30.486 1.00 93.00 399 LYS A O 1
ATOM 3234 N N . SER A 1 400 ? 4.891 -2.593 28.965 1.00 90.31 400 SER A N 1
ATOM 3235 C CA . SER A 1 400 ? 5.733 -3.138 27.892 1.00 90.31 400 SER A CA 1
ATOM 3236 C C . SER A 1 400 ? 6.294 -2.070 26.943 1.00 90.31 400 SER A C 1
ATOM 3238 O O . SER A 1 400 ? 7.193 -2.358 26.148 1.00 90.31 400 SER A O 1
ATOM 3240 N N . THR A 1 401 ? 5.771 -0.844 27.000 1.00 89.69 401 THR A N 1
ATOM 3241 C CA . THR A 1 401 ? 6.125 0.245 26.086 1.00 89.69 401 THR A CA 1
ATOM 3242 C C . THR A 1 401 ? 7.290 1.060 26.633 1.00 89.69 401 THR A C 1
ATOM 3244 O O . THR A 1 401 ? 7.259 1.522 27.766 1.00 89.69 401 THR A O 1
ATOM 3247 N N . THR A 1 402 ? 8.304 1.276 25.797 1.00 90.31 402 THR A N 1
ATOM 3248 C CA . THR A 1 402 ? 9.496 2.077 26.117 1.00 90.31 402 THR A CA 1
ATOM 3249 C C . THR A 1 402 ? 9.543 3.410 25.370 1.00 90.31 402 THR A C 1
ATOM 3251 O O . THR A 1 402 ? 10.277 4.305 25.775 1.00 90.31 402 THR A O 1
ATOM 3254 N N . ASP A 1 403 ? 8.763 3.559 24.295 1.00 90.44 403 ASP A N 1
ATOM 3255 C CA . ASP A 1 403 ? 8.712 4.784 23.498 1.00 90.44 403 ASP A CA 1
ATOM 3256 C C . ASP A 1 403 ? 7.952 5.905 24.242 1.00 90.44 403 ASP A C 1
ATOM 3258 O O . ASP A 1 403 ? 6.766 5.726 24.546 1.00 90.44 403 ASP A O 1
ATOM 3262 N N . PRO A 1 404 ? 8.576 7.071 24.508 1.00 90.88 404 PRO A N 1
ATOM 3263 C CA . PRO A 1 404 ? 7.939 8.163 25.248 1.00 90.88 404 PRO A CA 1
ATOM 3264 C C . PRO A 1 404 ? 6.657 8.696 24.595 1.00 90.88 404 PRO A C 1
ATOM 3266 O O . PRO A 1 404 ? 5.703 9.044 25.294 1.00 90.88 404 PRO A O 1
ATOM 3269 N N . GLY A 1 405 ? 6.601 8.733 23.258 1.00 89.31 405 GLY A N 1
ATOM 3270 C CA . GLY A 1 405 ? 5.426 9.202 22.522 1.00 89.31 405 GLY A CA 1
ATOM 3271 C C . GLY A 1 405 ? 4.226 8.273 22.705 1.00 89.31 405 GLY A C 1
ATOM 3272 O O . GLY A 1 405 ? 3.112 8.725 22.981 1.00 89.31 405 GLY A O 1
ATOM 3273 N N . GLN A 1 406 ? 4.449 6.963 22.615 1.00 88.69 406 GLN A N 1
ATOM 3274 C CA . GLN A 1 406 ? 3.431 5.952 22.895 1.00 88.69 406 GLN A CA 1
ATOM 3275 C C . GLN A 1 406 ? 3.016 5.948 24.370 1.00 88.69 406 GLN A C 1
ATOM 3277 O O . GLN A 1 406 ? 1.822 5.875 24.651 1.00 88.69 406 GLN A O 1
ATOM 3282 N N . ILE A 1 407 ? 3.961 6.080 25.309 1.00 93.00 407 ILE A N 1
ATOM 3283 C CA . ILE A 1 407 ? 3.671 6.195 26.751 1.00 93.00 407 ILE A CA 1
ATOM 3284 C C . ILE A 1 407 ? 2.731 7.373 27.024 1.00 93.00 407 ILE A C 1
ATOM 3286 O O . ILE A 1 407 ? 1.740 7.216 27.742 1.00 93.00 407 ILE A O 1
ATOM 3290 N N . SER A 1 408 ? 3.008 8.535 26.425 1.00 93.00 408 SER A N 1
ATOM 3291 C CA . SER A 1 408 ? 2.167 9.726 26.566 1.00 93.00 408 SER A CA 1
ATOM 3292 C C . SER A 1 408 ? 0.749 9.480 26.042 1.00 93.00 408 SER A C 1
ATOM 3294 O O . SER A 1 408 ? -0.220 9.752 26.750 1.00 93.00 408 SER A O 1
ATOM 3296 N N . ARG A 1 409 ? 0.610 8.873 24.853 1.00 92.50 409 ARG A N 1
ATOM 3297 C CA . ARG A 1 409 ? -0.703 8.532 24.273 1.00 92.50 409 ARG A CA 1
ATOM 3298 C C . ARG A 1 409 ? -1.487 7.544 25.135 1.00 92.50 409 ARG A C 1
ATOM 3300 O O . ARG A 1 409 ? -2.666 7.761 25.383 1.00 92.50 409 ARG A O 1
ATOM 3307 N N . ILE A 1 410 ? -0.844 6.479 25.614 1.00 94.69 410 ILE A N 1
ATOM 3308 C CA . ILE A 1 410 ? -1.490 5.462 26.458 1.00 94.69 410 ILE A CA 1
ATOM 3309 C C 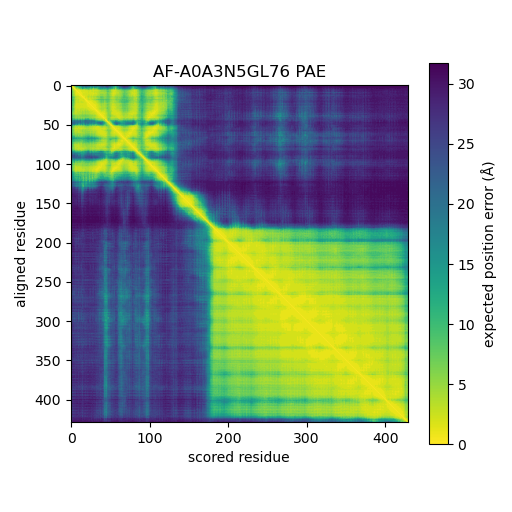. ILE A 1 410 ? -1.948 6.071 27.787 1.00 94.69 410 ILE A C 1
ATOM 3311 O O . ILE A 1 410 ? -3.067 5.817 28.227 1.00 94.69 410 ILE A O 1
ATOM 3315 N N . THR A 1 411 ? -1.106 6.895 28.416 1.00 94.81 411 THR A N 1
ATOM 3316 C CA . THR A 1 411 ? -1.448 7.580 29.672 1.00 94.81 411 THR A CA 1
ATOM 3317 C C . THR A 1 411 ? -2.640 8.520 29.487 1.00 94.81 411 THR A C 1
ATOM 3319 O O . THR A 1 411 ? -3.564 8.485 30.296 1.00 94.81 411 THR A O 1
ATOM 3322 N N . ALA A 1 412 ? -2.675 9.282 28.389 1.00 94.88 412 ALA A N 1
ATOM 3323 C CA . ALA A 1 412 ? -3.790 10.174 28.077 1.00 94.88 412 ALA A CA 1
ATOM 3324 C C . ALA A 1 412 ? -5.126 9.423 27.919 1.00 94.88 412 ALA A C 1
ATOM 3326 O O . ALA A 1 412 ? -6.149 9.887 28.423 1.00 94.88 412 ALA A O 1
ATOM 3327 N N . GLU A 1 413 ? -5.122 8.246 27.283 1.00 94.81 413 GLU A N 1
ATOM 3328 C CA . GLU A 1 413 ? -6.319 7.396 27.166 1.00 94.81 413 GLU A CA 1
ATOM 3329 C C . GLU A 1 413 ? -6.774 6.855 28.531 1.00 94.81 413 GLU A C 1
ATOM 3331 O O . GLU A 1 413 ? -7.957 6.913 28.868 1.00 94.81 413 GLU A O 1
ATOM 3336 N N . ILE A 1 414 ? -5.842 6.393 29.376 1.00 96.25 414 ILE A N 1
ATOM 3337 C CA . ILE A 1 414 ? -6.159 5.951 30.747 1.00 96.25 414 ILE A CA 1
ATOM 3338 C C . ILE A 1 414 ? -6.802 7.095 31.549 1.00 96.25 414 ILE A C 1
ATOM 3340 O O . ILE A 1 414 ? -7.796 6.894 32.252 1.00 96.25 414 ILE A O 1
ATOM 3344 N N . GLU A 1 415 ? -6.250 8.304 31.455 1.00 95.38 415 GLU A N 1
ATOM 3345 C CA . GLU A 1 415 ? -6.789 9.490 32.122 1.00 95.38 415 GLU A CA 1
ATOM 3346 C C . GLU A 1 415 ? -8.157 9.904 31.575 1.00 95.38 415 GLU A C 1
ATOM 3348 O O . GLU A 1 415 ? -9.015 10.335 32.349 1.00 95.38 415 GLU A O 1
ATOM 3353 N N . ALA A 1 416 ? -8.385 9.777 30.266 1.00 94.81 416 ALA A N 1
ATOM 3354 C CA . ALA A 1 416 ? -9.683 10.030 29.651 1.00 94.81 416 ALA A CA 1
ATOM 3355 C C . ALA A 1 416 ? -10.756 9.086 30.216 1.00 94.81 416 ALA A C 1
ATOM 3357 O O . ALA A 1 416 ? -11.791 9.565 30.685 1.00 94.81 416 ALA A O 1
ATOM 3358 N N . ILE A 1 417 ? -10.467 7.782 30.292 1.00 94.62 417 ILE A N 1
ATOM 3359 C CA . ILE A 1 417 ? -11.375 6.790 30.887 1.00 94.62 417 ILE A CA 1
ATOM 3360 C C . ILE A 1 417 ? -11.642 7.113 32.363 1.00 94.62 417 ILE A C 1
ATOM 3362 O O . ILE A 1 417 ? -12.793 7.168 32.793 1.00 94.62 417 ILE A O 1
ATOM 3366 N N . HIS A 1 418 ? -10.604 7.397 33.158 1.00 94.06 418 HIS A N 1
ATOM 3367 C CA . HIS A 1 418 ? -10.793 7.751 34.568 1.00 94.06 418 HIS A CA 1
ATOM 3368 C C . HIS A 1 418 ? -11.615 9.032 34.761 1.00 94.06 418 HIS A C 1
ATOM 3370 O O . HIS A 1 418 ? -12.411 9.106 35.700 1.00 94.06 418 HIS A O 1
ATOM 3376 N N . ARG A 1 419 ? -11.426 10.053 33.914 1.00 94.38 419 ARG A N 1
ATOM 3377 C CA . ARG A 1 419 ? -12.231 11.284 33.955 1.00 94.38 419 ARG A CA 1
ATOM 3378 C C . ARG A 1 419 ? -13.692 10.992 33.636 1.00 94.38 419 ARG A C 1
ATOM 3380 O O . ARG A 1 419 ? -14.557 11.439 34.386 1.00 94.38 419 ARG A O 1
ATOM 3387 N N . PHE A 1 420 ? -13.954 10.194 32.604 1.00 92.81 420 PHE A N 1
ATOM 3388 C CA . PHE A 1 420 ? -15.304 9.757 32.259 1.00 92.81 420 PHE A CA 1
ATOM 3389 C C . PHE A 1 420 ? -15.970 9.014 33.430 1.00 92.81 420 PHE A C 1
ATOM 3391 O O . PHE A 1 420 ? -17.013 9.443 33.920 1.00 92.81 420 PHE A O 1
ATOM 3398 N N . LEU A 1 421 ? -15.310 7.997 33.992 1.00 91.31 421 LEU A N 1
ATOM 3399 C CA . LEU A 1 421 ? -15.823 7.223 35.133 1.00 91.31 421 LEU A CA 1
ATOM 3400 C C . LEU A 1 421 ? -16.023 8.046 36.417 1.00 91.31 421 LEU A C 1
ATOM 3402 O O . LEU A 1 421 ? -16.781 7.650 37.303 1.00 91.31 421 LEU A O 1
ATOM 3406 N N . LYS A 1 422 ? -15.309 9.164 36.589 1.00 91.31 422 LYS A N 1
ATOM 3407 C CA . LYS A 1 422 ? -15.526 10.114 37.697 1.00 91.31 422 LYS A CA 1
ATOM 3408 C C . LYS A 1 422 ? -16.713 11.042 37.459 1.00 91.31 422 LYS A C 1
ATOM 3410 O O . LYS A 1 422 ? -17.283 11.511 38.435 1.00 91.31 422 LYS A O 1
ATOM 3415 N N . SER A 1 423 ? -17.062 11.306 36.202 1.00 91.31 423 SER A N 1
ATOM 3416 C CA . SER A 1 423 ? -18.214 12.138 35.842 1.00 91.31 423 SER A CA 1
ATOM 3417 C C . SER A 1 423 ? -19.555 11.404 35.945 1.00 91.31 423 SER A C 1
ATOM 3419 O O . SER A 1 423 ? -20.598 12.051 35.986 1.00 91.31 423 SER A O 1
ATOM 3421 N N . LEU A 1 424 ? -19.534 10.068 36.011 1.00 88.06 424 LEU A N 1
ATOM 3422 C CA . LEU A 1 424 ? -20.740 9.258 36.160 1.00 88.06 424 LEU A CA 1
ATOM 3423 C C . LEU A 1 424 ? -21.399 9.456 37.541 1.00 88.06 424 LEU A C 1
ATOM 3425 O O . LEU A 1 424 ? -20.690 9.592 38.544 1.00 88.06 424 LEU A O 1
ATOM 3429 N N . PRO A 1 425 ? -22.744 9.426 37.623 1.00 83.94 425 PRO A N 1
ATOM 3430 C CA . PRO A 1 425 ? -23.462 9.511 38.891 1.00 83.94 425 PRO A CA 1
ATOM 3431 C C . PRO A 1 425 ? -23.084 8.373 39.859 1.00 83.94 425 PRO A C 1
ATOM 3433 O O . PRO A 1 425 ? -22.746 7.270 39.415 1.00 83.94 425 PRO A O 1
ATOM 3436 N N . PRO A 1 426 ? -23.199 8.585 41.184 1.00 75.88 426 PRO A N 1
ATOM 3437 C CA . PRO A 1 426 ? -23.036 7.515 42.166 1.00 75.88 426 PRO A CA 1
ATOM 3438 C C . PRO A 1 426 ? -23.977 6.337 41.856 1.00 75.88 426 PRO A C 1
ATOM 3440 O O . PRO A 1 426 ? -25.185 6.528 41.752 1.00 75.88 426 PR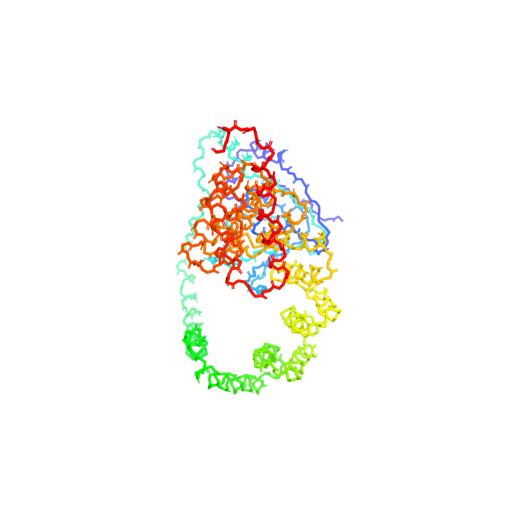O A O 1
ATOM 3443 N N . GLY A 1 427 ? -23.424 5.128 41.703 1.00 68.25 427 GLY A N 1
ATOM 3444 C CA . GLY A 1 427 ? -24.182 3.903 41.396 1.00 68.25 427 GLY A CA 1
ATOM 3445 C C . GLY A 1 427 ? -24.278 3.524 39.911 1.00 68.25 427 GLY A C 1
ATOM 3446 O O . GLY A 1 427 ? -24.811 2.464 39.609 1.00 68.25 427 GLY A O 1
ATOM 3447 N N . ALA A 1 428 ? -23.742 4.339 38.995 1.00 67.12 428 ALA A N 1
ATOM 3448 C CA . ALA A 1 428 ? -23.644 4.021 37.562 1.00 67.12 428 ALA A CA 1
ATOM 3449 C C . ALA A 1 428 ? -22.302 3.367 37.157 1.00 67.12 428 ALA A C 1
ATOM 3451 O O . ALA A 1 428 ? -22.047 3.191 35.967 1.00 67.12 428 ALA A O 1
ATOM 3452 N N . ARG A 1 429 ? -21.431 3.091 38.136 1.00 56.78 429 ARG A N 1
ATOM 3453 C CA . ARG A 1 429 ? -20.101 2.495 37.949 1.00 56.78 429 ARG A CA 1
ATOM 3454 C C . ARG A 1 429 ? -20.133 0.983 37.919 1.00 56.78 429 ARG A C 1
ATOM 3456 O O . ARG A 1 429 ? -20.883 0.414 38.742 1.00 56.78 429 ARG A O 1
#

Secondary structure (DSSP, 8-state):
---PPPHHHHHTTSHHHHTS-HHHHHHHHHTPEEEEE-TT-EEEETTT--SEEEEEEES-EEEEEEETTEEEEEEEE-TT-EE-GGGG--SSTTEEEEEEESS-EEEEEEEHHHHHHHHTTS-S------------HHHHHHHHHHHHHHHHHHHHHHHHHHHHHHHHHHTTSS-TTTHHHHHHHHHHHHHHHHHH-TT-HHHHHHHHHHHHHTT-HHHHHHHHHHHHHH-TT-HHHHHHHHHHHHHTT-HHHHHHHHHHHHHH-TT-HHHHHHHHHHHHHTT-HHHHHHHHHHHHHH-TT-HHHHHHHHHHHHHTT-HHHHHHHHHHHHHH-TT-HHHHHHHHHHHHTTT-HHHHHHHHHHHHHH-TT-HHHHHHHHHHHHHTT-HHHHHHHHHHHHHH---HHHHHHHHHHHHHHHHHHHHSPTT--

Foldseek 3Di:
DDDQDPPLLLQCVQPLRVPDDPVLVVVQQVQWDKDKDAFFDWPDKLLFDQWKKKAWRAAKKKKFKDALQDTPDIDIDGHSYIDHSVVNDDPDPRIMIIMGTRHTIMMIMDTNVVVVVSVVVDPDDPDDSDDPDDDDPVVVVVVVVVCVVVVVVCVVVVVVVCVVVVLVVVQVDDDDVVVVVSLVVLLVVLVVVCVVPVLPLVSLQVQLVSCVVVVVNVSSVVSLVSSCVSPVQPLSSLQVQLVSCVVVVVLVSSQVSLVSSCVSRVLALSSLQSNLVSCVVVVVLVSSLVSLVSSCSSPVLDLVSLLSNLVSCLVVVVLVSNLVSLVSSCVSPVPPLSSLLSNLSSCVSVVVLVVSLVSLVVSCVVPVPPLSSLLSNLVSCVSVVVNVVSLVSLVVSLVVDDDPVVNVVSVVVNVVSVVVVVPDDPPPD

pLDDT: mean 77.69, std 19.17, range [25.08, 98.62]

Solvent-accessible surface area (backbone atoms only — not comparable to full-atom values): 22869 Å² total; per-residue (Å²): 140,84,70,79,45,58,63,69,63,39,45,42,71,40,77,84,47,48,80,56,54,70,70,60,53,50,60,52,56,73,65,40,44,80,47,79,40,51,58,71,39,75,77,48,49,60,72,78,59,75,55,44,43,38,35,30,32,32,37,34,35,39,40,32,38,21,47,91,83,44,75,79,44,78,44,80,46,44,54,46,40,74,47,53,47,78,82,59,59,57,99,50,100,64,51,44,34,42,27,30,23,67,30,65,23,36,37,37,36,32,52,42,72,60,49,58,61,50,52,78,72,56,85,88,70,93,73,70,95,68,84,78,84,82,80,62,78,77,57,49,58,58,50,49,51,50,46,48,53,50,48,51,55,40,51,60,51,43,55,52,45,44,57,54,46,53,56,60,60,59,72,76,64,81,63,86,77,51,51,66,58,53,50,53,52,47,52,53,52,34,53,50,47,39,73,75,36,81,77,46,40,68,38,30,36,50,50,11,50,53,28,43,76,70,66,41,54,71,60,13,50,51,27,37,49,53,19,34,73,72,38,79,67,44,34,72,48,30,40,50,53,13,52,53,28,46,77,68,71,38,50,73,60,14,47,57,30,29,53,52,15,37,71,62,35,73,79,38,30,66,48,28,34,51,43,14,53,54,30,42,77,72,66,38,53,72,61,14,45,52,27,17,49,51,14,29,55,55,36,75,79,46,35,65,32,26,35,54,41,10,51,55,23,50,76,71,66,39,28,70,62,6,32,54,24,8,52,52,14,34,72,63,41,76,79,47,60,70,22,43,51,41,28,22,54,20,28,41,81,65,75,36,34,74,61,14,42,57,39,33,52,54,47,39,71,77,40,71,80,46,62,67,48,51,52,51,43,22,52,34,29,42,76,72,66,39,48,68,61,14,49,52,46,45,53,54,49,50,75,74,53,82,53,68,70,59,45,51,53,51,50,52,52,52,50,51,53,53,52,53,67,65,70,50,61,94,86,75,119